Protein AF-0000000071227821 (afdb_homodimer)

pLDDT: mean 82.98, std 24.01, range [22.73, 98.94]

Solvent-accessible surface area (backbone atoms only — not comparable to full-atom values): 32500 Å² total; per-residue (Å²): 131,79,77,65,65,64,63,61,57,59,55,57,60,56,56,57,59,57,54,64,62,56,62,72,66,59,80,70,74,82,74,78,66,70,65,74,51,56,51,62,54,65,71,56,82,72,82,65,49,31,34,41,40,37,24,44,45,55,92,52,96,59,39,65,49,29,44,51,46,43,46,34,47,54,47,73,41,70,35,25,37,41,35,39,18,30,51,25,91,52,77,50,68,68,60,54,54,47,52,55,53,51,62,54,62,52,73,36,89,55,48,45,74,45,87,46,53,38,49,68,56,72,94,50,54,71,52,95,84,43,60,83,74,73,37,79,74,53,44,59,23,51,37,50,49,53,51,46,46,65,74,72,50,85,75,69,32,26,36,32,51,43,61,45,48,41,33,71,42,72,66,44,63,63,60,48,51,72,37,81,51,31,25,34,38,18,26,22,45,33,84,30,27,72,61,33,31,59,36,67,56,97,81,32,44,78,47,61,67,42,74,64,65,57,84,45,88,44,64,52,58,67,72,17,41,37,33,17,36,61,55,54,57,73,35,75,82,59,50,60,59,87,82,54,60,83,86,34,50,48,30,55,32,46,60,61,70,45,93,51,60,73,62,39,39,62,31,52,78,70,35,73,40,72,36,31,30,58,47,39,65,47,80,72,68,61,60,86,125,131,79,76,66,66,65,64,62,59,59,57,57,62,55,57,58,60,56,56,63,62,57,62,72,65,56,81,71,74,81,74,78,64,71,64,74,52,55,47,64,54,64,71,55,80,74,82,63,52,30,34,41,39,36,24,45,44,55,93,53,96,58,39,65,49,32,44,51,49,43,47,35,48,52,46,72,39,69,35,25,35,40,35,39,18,32,52,25,90,54,78,50,67,69,58,52,52,47,51,54,54,52,62,56,61,51,72,36,88,54,50,46,73,45,87,47,52,38,50,69,55,72,94,51,54,68,52,94,83,43,60,82,72,73,37,77,73,54,43,59,22,51,38,50,50,52,52,48,46,65,74,72,49,85,74,70,31,27,37,32,50,43,61,46,48,42,34,71,41,74,66,45,62,63,59,49,50,71,39,80,52,33,24,35,40,17,28,22,44,34,84,30,27,70,61,32,32,58,36,67,58,95,82,30,44,77,48,61,69,41,76,64,66,56,83,45,89,43,63,53,57,67,73,18,42,36,33,17,35,61,56,54,57,73,34,75,82,59,51,61,58,87,82,54,59,82,88,34,51,47,29,55,32,45,60,61,72,47,92,52,60,73,61,40,39,61,31,52,79,68,34,73,40,74,38,31,31,57,46,38,66,47,79,72,68,61,61,87,124

Secondary structure (DSSP, 8-state):
-TTTHHHHHHHHHHHHHHHHHHHS----------THHHHHHHHSS----EEEEEEEE---TTHHHHHHHHHHHHHTSSSEEEEEEESSSS--HHHHHHHHHHHHT-SSTTEEEEEEE-PPPGGGPPPTTS-TTSS--SHHHHHHHHHHHHHH----EEEEE--TT-EE-HHHHHHHTT-SSEEE--EEEETTEEEE-EEEETTEEEEE---SSTTSSS---GGGEEEEHHHHHH-TT----TTSPTT-HHHHHHHHH-SSGGGEEE-HHHHTS--EE---BPPP-----/-TTTHHHHHHHHHHHHHHHHHHHS----------THHHHHHHHSS----EEEEEEEE---TTHHHHHHHHHHHHHTSSSEEEEEEESSSS--HHHHHHHHHHHHT-SSTTEEEEEEE-PPPGGGPPPTTS-TTSS--SHHHHHHHHHHHHHH----EEEEE--TT-EE-HHHHHHHTT-SSEEE--EEEETTEEEE-EEEETTEEEEE---SSTTSSS---GGGEEEEHHHHHH-TT----TTSPTT-HHHHHHHTT-SSGGGEEE-HHHHTS--EE---BPPP-----

Foldseek 3Di:
DPVPPVVVVVVVVVVVVVVVVPVVPPDPPPPPPVPVCPPVVVPDDDPQFAEEEAEEFEDDPCRLVLQVVVLVLLLPAERYEYEYEYQDPDDDPSVVVVQVVSVVVHPYPNYHYHYHYDHDDPVQDDDPPDDPQPHDPCQVRVQVSLVCLQPPDPGWHKYAYDYSNKDFASVVNVWRSPDPAKEFAWEAPPQVDRIKWFDDDPQAGPAIPHPPPRVQQDQGDRRTMMGTVVLSNVLVPQGFDRPDHGSCRVSSRVVSRDPHSRSYGYDPVNRPDHGMYDDDDDRDPDDDD/DPPPPVVVVVVVVVVVVVVVVPVVPPDPPPPPPVPVCPPVVVPDDDPQFAEEEAEEFEDDPCRLVLQVVVLVLLLPAERYEYEYEYQDPDDDPSVVVSQVVSVVVRPYPNYHYHYHYDHDDPVQDDDPPGDPQPHDPCQVRQQVSLVCLQPPDPGWHKYAYDYSNKDFASVVNVWRSPQPAKEFAWEAPPQVDRIKWFDDDPQFGPAIPHPPPRVQQDQGDRRTMMGTVVLSNVLVPQGFDRPDHGSCRVSSRVVSRDPHSRSYGYDPVNRPDHGMYDDDDDRDPDDDD

Nearest PDB structures (foldseek):
  1v83-assembly1_B  TM=9.445E-01  e=1.167E-31  Homo sapiens
  1v84-assembly1_B  TM=9.413E-01  e=1.909E-31  Homo sapiens
  2d0j-assembly2_D  TM=9.438E-01  e=1.453E-30  Homo sapiens
  1kws-assembly1_A  TM=9.257E-01  e=1.217E-28  Homo sapiens
  3cu0-assembly1_B  TM=9.130E-01  e=2.252E-28  Homo sapiens

Radius of gyration: 26.2 Å; Cα contacts (8 Å, |Δi|>4): 1050; chains: 2; bounding box: 87×69×68 Å

InterPro domains:
  IPR005027 Glycosyl transferase, family 43 [PF03360] (70-282)
  IPR005027 Glycosyl transferase, family 43 [PTHR10896] (47-285)
  IPR005027 Glycosyl transferase, family 43 [cd00218] (51-282)
  IPR029044 Nucleotide-diphospho-sugar transferases [G3DSA:3.90.550.10] (50-289)
  IPR029044 Nucleotide-diphospho-sugar transferases [SSF53448] (50-287)

Structure (mmCIF, N/CA/C/O backbone):
data_AF-0000000071227821-model_v1
#
loop_
_entity.id
_entity.type
_entity.pdbx_description
1 polymer 'Galactosylgalactosylxylosylprotein 3-beta-glucuronosyltransferase'
#
loop_
_atom_site.group_PDB
_atom_site.id
_atom_site.type_symbol
_atom_site.label_atom_id
_atom_site.label_alt_id
_atom_site.label_comp_id
_atom_site.label_asym_id
_atom_site.label_entity_id
_atom_site.label_seq_id
_atom_site.pdbx_PDB_ins_code
_atom_site.Cartn_x
_atom_site.Cartn_y
_atom_site.Cartn_z
_atom_site.occupancy
_atom_site.B_iso_or_equiv
_atom_site.auth_seq_id
_atom_site.auth_comp_id
_atom_site.auth_asym_id
_atom_site.auth_atom_id
_atom_site.pdbx_PDB_model_num
ATOM 1 N N . MET A 1 1 ? 36.938 36.094 -37.594 1 24.33 1 MET A N 1
ATOM 2 C CA . MET A 1 1 ? 37.5 36 -36.219 1 24.33 1 MET A CA 1
ATOM 3 C C . MET A 1 1 ? 36.469 35.406 -35.25 1 24.33 1 MET A C 1
ATOM 5 O O . MET A 1 1 ? 36.812 35.094 -34.125 1 24.33 1 MET A O 1
ATOM 9 N N . LYS A 1 2 ? 35.156 35.594 -35.594 1 28.89 2 LYS A N 1
ATOM 10 C CA . LYS A 1 2 ? 34 35.5 -34.688 1 28.89 2 LYS A CA 1
ATOM 11 C C . LYS A 1 2 ? 33.625 34.062 -34.406 1 28.89 2 LYS A C 1
ATOM 13 O O . LYS A 1 2 ? 32.688 33.781 -33.656 1 28.89 2 LYS A O 1
ATOM 18 N N . PHE A 1 3 ? 34.094 33.094 -35.188 1 33.28 3 PHE A N 1
ATOM 19 C CA . PHE A 1 3 ? 33.719 31.688 -35.125 1 33.28 3 PHE A CA 1
ATOM 20 C C . PHE A 1 3 ? 34.25 31.031 -33.844 1 33.28 3 PHE A C 1
ATOM 22 O O . PHE A 1 3 ? 33.938 29.891 -33.562 1 33.28 3 PHE A O 1
ATOM 29 N N . THR A 1 4 ? 35.438 31.562 -33.312 1 34.41 4 THR A N 1
ATOM 30 C CA . THR A 1 4 ? 36.219 30.812 -32.344 1 34.41 4 THR A CA 1
ATOM 31 C C . THR A 1 4 ? 35.469 30.766 -31 1 34.41 4 THR A C 1
ATOM 33 O O . THR A 1 4 ? 35.812 29.969 -30.125 1 34.41 4 THR A O 1
ATOM 36 N N . ASN A 1 5 ? 34.594 31.828 -30.75 1 33.66 5 ASN A N 1
ATOM 37 C CA . ASN A 1 5 ? 34.219 32 -29.344 1 33.66 5 ASN A CA 1
ATOM 38 C C . ASN A 1 5 ? 33.156 30.984 -28.906 1 33.66 5 ASN A C 1
ATOM 40 O O . ASN A 1 5 ? 32.719 31 -27.766 1 33.66 5 ASN A O 1
ATOM 44 N N . PHE A 1 6 ? 32.438 30.391 -29.969 1 37.34 6 PHE A N 1
ATOM 45 C CA . PHE A 1 6 ? 31.297 29.594 -29.562 1 37.34 6 PHE A CA 1
ATOM 46 C C . PHE A 1 6 ? 31.75 28.281 -28.922 1 37.34 6 PHE A C 1
ATOM 48 O O . PHE A 1 6 ? 30.984 27.641 -28.203 1 37.34 6 PHE A O 1
ATOM 55 N N . LEU A 1 7 ? 33 27.781 -29.359 1 35.06 7 LEU A N 1
ATOM 56 C CA . LEU A 1 7 ? 33.438 26.484 -28.875 1 35.06 7 LEU A CA 1
ATOM 57 C C . LEU A 1 7 ? 33.781 26.547 -27.375 1 35.06 7 LEU A C 1
ATOM 59 O O . LEU A 1 7 ? 33.625 25.547 -26.672 1 35.06 7 LEU A O 1
ATOM 63 N N . GLN A 1 8 ? 34.281 27.75 -26.891 1 32.03 8 GLN A N 1
ATOM 64 C CA . GLN A 1 8 ? 34.781 27.797 -25.531 1 32.03 8 GLN A CA 1
ATOM 65 C C . GLN A 1 8 ? 33.625 27.719 -24.516 1 32.03 8 GLN A C 1
ATOM 67 O O . GLN A 1 8 ? 33.844 27.266 -23.391 1 32.03 8 GLN A O 1
ATOM 72 N N . ILE A 1 9 ? 32.469 28.281 -24.922 1 34.78 9 ILE A N 1
ATOM 73 C CA . ILE A 1 9 ? 31.438 28.359 -23.891 1 34.78 9 ILE A CA 1
ATOM 74 C C . ILE A 1 9 ? 30.859 26.953 -23.625 1 34.78 9 ILE A C 1
ATOM 76 O O . ILE A 1 9 ? 30.438 26.656 -22.516 1 34.78 9 ILE A O 1
ATOM 80 N N . SER A 1 10 ? 30.906 26.047 -24.688 1 32.91 10 SER A N 1
ATOM 81 C CA . SER A 1 10 ? 30.297 24.75 -24.438 1 32.91 10 SER A CA 1
ATOM 82 C C . SER A 1 10 ? 31.125 23.922 -23.453 1 32.91 10 SER A C 1
ATOM 84 O O . SER A 1 10 ? 30.609 22.984 -22.844 1 32.91 10 SER A O 1
ATOM 86 N N . ILE A 1 11 ? 32.469 24.125 -23.438 1 37.28 11 ILE A N 1
ATOM 87 C CA . ILE A 1 11 ? 33.281 23.297 -22.562 1 37.28 11 ILE A CA 1
ATOM 88 C C . ILE A 1 11 ? 33.031 23.656 -21.109 1 37.28 11 ILE A C 1
ATOM 90 O O . ILE A 1 11 ? 33 22.797 -20.234 1 37.28 11 ILE A O 1
ATOM 94 N N . LEU A 1 12 ? 32.781 25 -20.812 1 34.16 12 LEU A N 1
ATOM 95 C CA . LEU A 1 12 ? 32.656 25.359 -19.406 1 34.16 12 LEU A CA 1
ATOM 96 C C . LEU A 1 12 ? 31.359 24.781 -18.844 1 34.16 12 LEU A C 1
ATOM 98 O O . LEU A 1 12 ? 31.328 24.359 -17.672 1 34.16 12 LEU A O 1
ATOM 102 N N . LEU A 1 13 ? 30.297 24.672 -19.656 1 34.5 13 LEU A N 1
ATOM 103 C CA . LEU A 1 13 ? 29.062 24.172 -19.078 1 34.5 13 LEU A CA 1
ATOM 104 C C . LEU A 1 13 ? 29.172 22.688 -18.75 1 34.5 13 LEU A C 1
ATOM 106 O O . LEU A 1 13 ? 28.469 22.188 -17.875 1 34.5 13 LEU A O 1
ATOM 110 N N . LEU A 1 14 ? 30.062 21.969 -19.453 1 35.06 14 LEU A N 1
ATOM 111 C CA . LEU A 1 14 ? 30.172 20.547 -19.141 1 35.06 14 LEU A CA 1
ATOM 112 C C . LEU A 1 14 ? 30.875 20.344 -17.812 1 35.06 14 LEU A C 1
ATOM 114 O O . LEU A 1 14 ? 30.578 19.391 -17.078 1 35.06 14 LEU A O 1
ATOM 118 N N . THR A 1 15 ? 31.922 21.188 -17.484 1 34.25 15 THR A N 1
ATOM 119 C CA . THR A 1 15 ? 32.656 20.906 -16.25 1 34.25 15 THR A CA 1
ATOM 120 C C . THR A 1 15 ? 31.797 21.172 -15.023 1 34.25 15 THR A C 1
ATOM 122 O O . THR A 1 15 ? 31.922 20.469 -14.016 1 34.25 15 THR A O 1
ATOM 125 N N . LEU A 1 16 ? 30.938 22.188 -15.078 1 32.91 16 LEU A N 1
ATOM 126 C CA . LEU A 1 16 ? 30.219 22.484 -13.836 1 32.91 16 LEU A CA 1
ATOM 127 C C . LEU A 1 16 ? 29.188 21.406 -13.539 1 32.91 16 LEU A C 1
ATOM 129 O O . LEU A 1 16 ? 28.75 21.266 -12.398 1 32.91 16 LEU A O 1
ATOM 133 N N . THR A 1 17 ? 28.656 20.75 -14.547 1 32.06 17 THR A N 1
ATOM 134 C CA . THR A 1 17 ? 27.656 19.75 -14.195 1 32.06 17 THR A CA 1
ATOM 135 C C . THR A 1 17 ? 28.297 18.531 -13.531 1 32.06 17 THR A C 1
ATOM 137 O O . THR A 1 17 ? 27.656 17.812 -12.781 1 32.06 17 THR A O 1
ATOM 140 N N . PHE A 1 18 ? 29.594 18.25 -13.797 1 35.03 18 PHE A N 1
ATOM 141 C CA . PHE A 1 18 ? 30.203 17.078 -13.172 1 35.03 18 PHE A CA 1
ATOM 142 C C . PHE A 1 18 ? 30.453 17.328 -11.688 1 35.03 18 PHE A C 1
ATOM 144 O O . PHE A 1 18 ? 30.484 16.391 -10.891 1 35.03 18 PHE A O 1
ATOM 151 N N . LEU A 1 19 ? 30.844 18.578 -11.297 1 32.38 19 LEU A N 1
ATOM 152 C CA . LEU A 1 19 ? 31.219 18.781 -9.906 1 32.38 19 LEU A CA 1
ATOM 153 C C . LEU A 1 19 ? 30.016 18.609 -8.992 1 32.38 19 LEU A C 1
ATOM 155 O O . LEU A 1 19 ? 30.141 18.078 -7.879 1 32.38 19 LEU A O 1
ATOM 159 N N . ASN A 1 20 ? 28.891 19.094 -9.43 1 29.67 20 ASN A N 1
ATOM 160 C CA . ASN A 1 20 ? 27.812 19.016 -8.461 1 29.67 20 ASN A CA 1
ATOM 161 C C . ASN A 1 20 ? 27.344 17.578 -8.234 1 29.67 20 ASN A C 1
ATOM 163 O O . ASN A 1 20 ? 26.594 17.297 -7.305 1 29.67 20 ASN A O 1
ATOM 167 N N . TYR A 1 21 ? 27.625 16.656 -9.203 1 30.38 21 TYR A N 1
ATOM 168 C CA . TYR A 1 21 ? 27.219 15.297 -8.883 1 30.38 21 TYR A CA 1
ATOM 169 C C . TYR A 1 21 ? 28.062 14.719 -7.758 1 30.38 21 TYR A C 1
ATOM 171 O O . TYR A 1 21 ? 27.688 13.727 -7.125 1 30.38 21 TYR A O 1
ATOM 179 N N . PHE A 1 22 ? 29.359 15.164 -7.621 1 31.16 22 PHE A N 1
ATOM 180 C CA . PHE A 1 22 ? 30.234 14.547 -6.645 1 31.16 22 PHE A CA 1
ATOM 181 C C . PHE A 1 22 ? 29.875 14.977 -5.23 1 31.16 22 PHE A C 1
ATOM 183 O O . PHE A 1 22 ? 30.328 14.383 -4.254 1 31.16 22 PHE A O 1
ATOM 190 N N . ILE A 1 23 ? 29.391 16.172 -5.059 1 29.59 23 ILE A N 1
ATOM 191 C CA . ILE A 1 23 ? 29.234 16.609 -3.672 1 29.59 23 ILE A CA 1
ATOM 192 C C . ILE A 1 23 ? 28.188 15.727 -2.977 1 29.59 23 ILE A C 1
ATOM 194 O O . ILE A 1 23 ? 28.234 15.555 -1.757 1 29.59 23 ILE A O 1
ATOM 198 N N . VAL A 1 24 ? 27.25 15.266 -3.723 1 27.12 24 VAL A N 1
ATOM 199 C CA . VAL A 1 24 ? 26.188 14.656 -2.926 1 27.12 24 VAL A CA 1
ATOM 200 C C . VAL A 1 24 ? 26.656 13.305 -2.395 1 27.12 24 VAL A C 1
ATOM 202 O O . VAL A 1 24 ? 26 12.703 -1.539 1 27.12 24 VAL A O 1
ATOM 205 N N . TYR A 1 25 ? 27.703 12.68 -3.037 1 26.58 25 TYR A N 1
ATOM 206 C CA . TYR A 1 25 ? 28.016 11.367 -2.488 1 26.58 25 TYR A CA 1
ATOM 207 C C . TYR A 1 25 ? 28.828 11.492 -1.201 1 26.58 25 TYR A C 1
ATOM 209 O O . TYR A 1 25 ? 30.016 11.195 -1.178 1 26.58 25 TYR A O 1
ATOM 217 N N . GLN A 1 26 ? 28.922 12.664 -0.657 1 23.95 26 GLN A N 1
ATOM 218 C CA . GLN A 1 26 ? 29.719 12.516 0.558 1 23.95 26 GLN A CA 1
ATOM 219 C C . GLN A 1 26 ? 29.25 11.328 1.384 1 23.95 26 GLN A C 1
ATOM 221 O O . GLN A 1 26 ? 28.047 11.031 1.425 1 23.95 26 GLN A O 1
ATOM 226 N N . LYS A 1 27 ? 30.297 10.516 1.869 1 26.72 27 LYS A N 1
ATOM 227 C CA . LYS A 1 27 ? 30.281 9.336 2.727 1 26.72 27 LYS A CA 1
ATOM 228 C C . LYS A 1 27 ? 29.453 9.578 3.984 1 26.72 27 LYS A C 1
ATOM 230 O O . LYS A 1 27 ? 29.766 10.461 4.785 1 26.72 27 LYS A O 1
ATOM 235 N N . CYS A 1 28 ? 28.172 9.414 3.912 1 22.73 28 CYS A N 1
ATOM 236 C CA . CYS A 1 28 ? 27.438 9.352 5.172 1 22.73 28 CYS A CA 1
ATOM 237 C C . CYS A 1 28 ? 28.141 8.445 6.168 1 22.73 28 CYS A C 1
ATOM 239 O O . CYS A 1 28 ? 28.484 7.305 5.844 1 22.73 28 CYS A O 1
ATOM 241 N N . PRO A 1 29 ? 28.859 8.93 7.152 1 27.17 29 PRO A N 1
ATOM 242 C CA . PRO A 1 29 ? 29.391 8.016 8.164 1 27.17 29 PRO A CA 1
ATOM 243 C C . PRO A 1 29 ? 28.375 6.953 8.586 1 27.17 29 PRO A C 1
ATOM 245 O O . PRO A 1 29 ? 27.172 7.195 8.539 1 27.17 29 PRO A O 1
ATOM 248 N N . ALA A 1 30 ? 28.859 5.668 8.5 1 26.84 30 ALA A N 1
ATOM 249 C CA . ALA A 1 30 ? 28.125 4.523 9.047 1 26.84 30 ALA A CA 1
ATOM 250 C C . ALA A 1 30 ? 27.656 4.805 10.469 1 26.84 30 ALA A C 1
ATOM 252 O O . ALA A 1 30 ? 28.484 4.867 11.398 1 26.84 30 ALA A O 1
ATOM 253 N N . VAL A 1 31 ? 26.734 5.715 10.688 1 26.86 31 VAL A N 1
ATOM 254 C CA . VAL A 1 31 ? 26.156 5.652 12.031 1 26.86 31 VAL A CA 1
ATOM 255 C C . VAL A 1 31 ? 25.734 4.219 12.336 1 26.86 31 VAL A C 1
ATOM 257 O O . VAL A 1 31 ? 24.906 3.639 11.625 1 26.86 31 VAL A O 1
ATOM 260 N N . THR A 1 32 ? 26.625 3.395 12.938 1 27.41 32 THR A N 1
ATOM 261 C CA . THR A 1 32 ? 26.328 2.131 13.602 1 27.41 32 THR A CA 1
ATOM 262 C C . THR A 1 32 ? 25.109 2.273 14.523 1 27.41 32 THR A C 1
ATOM 264 O O . THR A 1 32 ? 25.234 2.779 15.641 1 27.41 32 THR A O 1
ATOM 267 N N . TYR A 1 33 ? 24 2.666 14.008 1 27.64 33 TYR A N 1
ATOM 268 C CA . TYR A 1 33 ? 22.828 2.451 14.867 1 27.64 33 TYR A CA 1
ATOM 269 C C . TYR A 1 33 ? 22.734 0.993 15.297 1 27.64 33 TYR A C 1
ATOM 271 O O . TYR A 1 33 ? 22.812 0.086 14.469 1 27.64 33 TYR A O 1
ATOM 279 N N . ASP A 1 34 ? 23.234 0.689 16.453 1 30.55 34 ASP A N 1
ATOM 280 C CA . ASP A 1 34 ? 22.938 -0.572 17.125 1 30.55 34 ASP A CA 1
ATOM 281 C C . ASP A 1 34 ? 21.484 -0.988 16.891 1 30.55 34 ASP A C 1
ATOM 283 O O . ASP A 1 34 ? 20.562 -0.299 17.328 1 30.55 34 ASP A O 1
ATOM 287 N N . ASP A 1 35 ? 21.156 -1.627 15.883 1 31.12 35 ASP A N 1
ATOM 288 C CA . ASP A 1 35 ? 20 -2.188 15.188 1 31.12 35 ASP A CA 1
ATOM 289 C C . ASP A 1 35 ? 19.094 -2.953 16.156 1 31.12 35 ASP A C 1
ATOM 291 O O . ASP A 1 35 ? 17.938 -3.219 15.836 1 31.12 35 ASP A O 1
ATOM 295 N N . LYS A 1 36 ? 19.672 -3.684 17.203 1 33.53 36 LYS A N 1
ATOM 296 C CA . LYS A 1 36 ? 18.922 -4.367 18.25 1 33.53 36 LYS A CA 1
ATOM 297 C C . LYS A 1 36 ? 18.016 -3.395 19 1 33.53 36 LYS A C 1
ATOM 299 O O . LYS A 1 36 ? 17.141 -3.814 19.766 1 33.53 36 LYS A O 1
ATOM 304 N N . THR A 1 37 ? 18.375 -2.154 19.047 1 32.06 37 THR A N 1
ATOM 305 C CA . THR A 1 37 ? 17.719 -1.11 19.844 1 32.06 37 THR A CA 1
ATOM 306 C C . THR A 1 37 ? 16.375 -0.72 19.234 1 32.06 37 THR A C 1
ATOM 308 O O . THR A 1 37 ? 15.484 -0.244 19.938 1 32.06 37 THR A O 1
ATOM 311 N N . VAL A 1 38 ? 16.141 -0.948 17.953 1 33.47 38 VAL A N 1
ATOM 312 C CA . VAL A 1 38 ? 14.906 -0.369 17.453 1 33.47 38 VAL A CA 1
ATOM 313 C C . VAL A 1 38 ? 13.727 -1.254 17.859 1 33.47 38 VAL A C 1
ATOM 315 O O . VAL A 1 38 ? 12.703 -0.758 18.328 1 33.47 38 VAL A O 1
ATOM 318 N N . ILE A 1 39 ? 13.734 -2.598 17.547 1 36.16 39 ILE A N 1
ATOM 319 C CA . ILE A 1 39 ? 12.57 -3.449 17.766 1 36.16 39 ILE A CA 1
ATOM 320 C C . ILE A 1 39 ? 12.336 -3.613 19.266 1 36.16 39 ILE A C 1
ATOM 322 O O . ILE A 1 39 ? 11.203 -3.537 19.75 1 36.16 39 ILE A O 1
ATOM 326 N N . HIS A 1 40 ? 13.305 -4.051 20.109 1 36.06 40 HIS A N 1
ATOM 327 C CA . HIS A 1 40 ? 13.219 -4.098 21.562 1 36.06 40 HIS A CA 1
ATOM 328 C C . HIS A 1 40 ? 12.867 -2.73 22.141 1 36.06 40 HIS A C 1
ATOM 330 O O . HIS A 1 40 ? 12.172 -2.637 23.141 1 36.06 40 HIS A O 1
ATOM 336 N N . GLN A 1 41 ? 13.305 -1.673 21.516 1 37.25 41 GLN A N 1
ATOM 337 C CA . GLN A 1 41 ? 12.859 -0.34 21.922 1 37.25 41 GLN A CA 1
ATOM 338 C C . GLN A 1 41 ? 11.406 -0.099 21.516 1 37.25 41 GLN A C 1
ATOM 340 O O . GLN A 1 41 ? 10.773 0.836 22.016 1 37.25 41 GLN A O 1
ATOM 345 N N . LEU A 1 42 ? 10.875 -0.774 20.531 1 38.03 42 LEU A N 1
ATOM 346 C CA . LEU A 1 42 ? 9.453 -0.602 20.25 1 38.03 42 LEU A CA 1
ATOM 347 C C . LEU A 1 42 ? 8.609 -1.083 21.422 1 38.03 42 LEU A C 1
ATOM 349 O O . LEU A 1 42 ? 7.52 -0.558 21.672 1 38.03 42 LEU A O 1
ATOM 353 N N . SER A 1 43 ? 8.906 -2.254 22.062 1 37.38 43 SER A N 1
ATOM 354 C CA . SER A 1 43 ? 8.062 -2.76 23.141 1 37.38 43 SER A CA 1
ATOM 355 C C . SER A 1 43 ? 8.133 -1.862 24.375 1 37.38 43 SER A C 1
ATOM 357 O O . SER A 1 43 ? 7.406 -2.074 25.344 1 37.38 43 SER A O 1
ATOM 359 N N . LYS A 1 44 ? 9.484 -1.639 25.016 1 33.97 44 LYS A N 1
ATOM 360 C CA . LYS A 1 44 ? 9.492 -1.21 26.406 1 33.97 44 LYS A CA 1
ATOM 361 C C . LYS A 1 44 ? 8.562 -0.016 26.625 1 33.97 44 LYS A C 1
ATOM 363 O O . LYS A 1 44 ? 8.203 0.675 25.656 1 33.97 44 LYS A O 1
ATOM 368 N N . GLN A 1 45 ? 8.836 0.892 27.812 1 36.81 45 GLN A N 1
ATOM 369 C CA . GLN A 1 45 ? 8.078 1.771 28.703 1 36.81 45 GLN A CA 1
ATOM 370 C C . GLN A 1 45 ? 7.484 2.945 27.922 1 36.81 45 GLN A C 1
ATOM 372 O O . GLN A 1 45 ? 6.746 3.756 28.484 1 36.81 45 GLN A O 1
ATOM 377 N N . ASN A 1 46 ? 8.367 3.684 27.094 1 40.88 46 ASN A N 1
ATOM 378 C CA . ASN A 1 46 ? 8.07 5.109 27 1 40.88 46 ASN A CA 1
ATOM 379 C C . ASN A 1 46 ? 6.707 5.359 26.359 1 40.88 46 ASN A C 1
ATOM 381 O O . ASN A 1 46 ? 6.359 4.746 25.359 1 40.88 46 ASN A O 1
ATOM 385 N N . VAL A 1 47 ? 5.816 5.773 27.109 1 50.94 47 VAL A N 1
ATOM 386 C CA . VAL A 1 47 ? 4.477 6.254 26.797 1 50.94 47 VAL A CA 1
ATOM 387 C C . VAL A 1 47 ? 4.488 6.996 25.469 1 50.94 47 VAL A C 1
ATOM 389 O O . VAL A 1 47 ? 5.023 8.102 25.359 1 50.94 47 VAL A O 1
ATOM 392 N N . ASN A 1 48 ? 4.617 6.312 24.25 1 78 48 ASN A N 1
ATOM 393 C CA . ASN A 1 48 ? 4.688 6.914 22.922 1 78 48 ASN A CA 1
ATOM 394 C C . ASN A 1 48 ? 3.459 7.773 22.641 1 78 48 ASN A C 1
ATOM 396 O O . ASN A 1 48 ? 2.338 7.398 23 1 78 48 ASN A O 1
ATOM 400 N N . GLU A 1 49 ? 3.713 9.125 22.469 1 92.88 49 GLU A N 1
ATOM 401 C CA . GLU A 1 49 ? 2.666 10.086 22.125 1 92.88 49 GLU A CA 1
ATOM 402 C C . GLU A 1 49 ? 1.69 9.5 21.125 1 92.88 49 GLU A C 1
ATOM 404 O O . GLU A 1 49 ? 2.102 8.812 20.172 1 92.88 49 GLU A O 1
ATOM 409 N N . LYS A 1 50 ? 0.441 9.664 21.453 1 97.31 50 LYS A N 1
ATOM 410 C CA . LYS A 1 50 ? -0.608 9.172 20.562 1 97.31 50 LYS A CA 1
ATOM 411 C C . LYS A 1 50 ? -0.57 9.883 19.219 1 97.31 50 LYS A C 1
ATOM 413 O O . LYS A 1 50 ? -0.27 11.078 19.141 1 97.31 50 LYS A O 1
ATOM 418 N N . ILE A 1 51 ? -0.785 9.148 18.156 1 98.56 51 ILE A N 1
ATOM 419 C CA . ILE A 1 51 ? -0.921 9.734 16.828 1 98.56 51 ILE A CA 1
ATOM 420 C C . ILE A 1 51 ? -2.385 9.695 16.391 1 98.56 51 ILE A C 1
ATOM 422 O O . ILE A 1 51 ? -3.025 8.648 16.453 1 98.56 51 ILE A O 1
ATOM 426 N N . PHE A 1 52 ? -2.963 10.836 16.109 1 98.81 52 PHE A N 1
ATOM 427 C CA . PHE A 1 52 ? -4.254 10.945 15.445 1 98.81 52 PHE A CA 1
ATOM 428 C C . PHE A 1 52 ? -4.07 11.023 13.93 1 98.81 52 PHE A C 1
ATOM 430 O O . PHE A 1 52 ? -3.688 12.062 13.398 1 98.81 52 PHE A O 1
ATOM 437 N N . PHE A 1 53 ? -4.297 9.914 13.266 1 98.88 53 PHE A N 1
ATOM 438 C CA . PHE A 1 53 ? -4.109 9.812 11.82 1 98.88 53 PHE A CA 1
ATOM 439 C C . PHE A 1 53 ? -5.43 10.039 11.094 1 98.88 53 PHE A C 1
ATOM 441 O O . PHE A 1 53 ? -6.316 9.188 11.117 1 98.88 53 PHE A O 1
ATOM 448 N N . ILE A 1 54 ? -5.582 11.141 10.367 1 98.94 54 ILE A N 1
ATOM 449 C CA . ILE A 1 54 ? -6.84 11.555 9.758 1 98.94 54 ILE A CA 1
ATOM 450 C C . ILE A 1 54 ? -6.824 11.227 8.266 1 98.94 54 ILE A C 1
ATOM 452 O O . ILE A 1 54 ? -5.957 11.703 7.527 1 98.94 54 ILE A O 1
ATOM 456 N N . THR A 1 55 ? -7.812 10.453 7.812 1 98.88 55 THR A N 1
ATOM 457 C CA . THR A 1 55 ? -7.867 10.016 6.426 1 98.88 55 THR A CA 1
ATOM 458 C C . THR A 1 55 ? -9.227 10.328 5.812 1 98.88 55 THR A C 1
ATOM 460 O O . THR A 1 55 ? -10.203 9.617 6.066 1 98.88 55 THR A O 1
ATOM 463 N N . PRO A 1 56 ? -9.312 11.375 4.98 1 98.5 56 PRO A N 1
ATOM 464 C CA . PRO A 1 56 ? -10.484 11.469 4.113 1 98.5 56 PRO A CA 1
ATOM 465 C C . PRO A 1 56 ? -10.547 10.352 3.078 1 98.5 56 PRO A C 1
ATOM 467 O O . PRO A 1 56 ? -9.516 9.922 2.559 1 98.5 56 PRO A O 1
ATOM 470 N N . THR A 1 57 ? -11.68 9.836 2.795 1 98.19 57 THR A N 1
ATOM 471 C CA . THR A 1 57 ? -11.844 8.82 1.763 1 98.19 57 THR A CA 1
ATOM 472 C C . THR A 1 57 ? -13.203 8.969 1.073 1 98.19 57 THR A C 1
ATOM 474 O O . THR A 1 57 ? -14.102 9.617 1.602 1 98.19 57 THR A O 1
ATOM 477 N N . TYR A 1 58 ? -13.312 8.484 -0.106 1 95.62 58 TYR A N 1
ATOM 478 C CA . TYR A 1 58 ? -14.547 8.539 -0.881 1 95.62 58 TYR A CA 1
ATOM 479 C C . TYR A 1 58 ? -14.727 7.285 -1.723 1 95.62 58 TYR A C 1
ATOM 481 O O . TYR A 1 58 ? -13.758 6.566 -1.984 1 95.62 58 TYR A O 1
ATOM 489 N N . SER A 1 59 ? -15.938 7.051 -2.113 1 94.5 59 SER A N 1
ATOM 490 C CA . SER A 1 59 ? -16.266 5.84 -2.861 1 94.5 59 SER A CA 1
ATOM 491 C C . SER A 1 59 ? -15.703 5.898 -4.277 1 94.5 59 SER A C 1
ATOM 493 O O . SER A 1 59 ? -15.977 6.844 -5.02 1 94.5 59 SER A O 1
ATOM 495 N N . ARG A 1 60 ? -14.945 4.969 -4.609 1 92.19 60 ARG A N 1
ATOM 496 C CA . ARG A 1 60 ? -14.391 4.727 -5.941 1 92.19 60 ARG A CA 1
ATOM 497 C C . ARG A 1 60 ? -13.883 3.295 -6.066 1 92.19 60 ARG A C 1
ATOM 499 O O . ARG A 1 60 ? -13.664 2.615 -5.062 1 92.19 60 ARG A O 1
ATOM 506 N N . PRO A 1 61 ? -13.648 2.713 -7.223 1 92.38 61 PRO A N 1
ATOM 507 C CA . PRO A 1 61 ? -13.336 1.293 -7.402 1 92.38 61 PRO A CA 1
ATOM 508 C C . PRO A 1 61 ? -12.109 0.85 -6.609 1 92.38 61 PRO A C 1
ATOM 510 O O . PRO A 1 61 ? -12.062 -0.278 -6.113 1 92.38 61 PRO A O 1
ATOM 513 N N . VAL A 1 62 ? -11.148 1.775 -6.379 1 95.25 62 VAL A N 1
ATOM 514 C CA . VAL A 1 62 ? -9.883 1.378 -5.773 1 95.25 62 VAL A CA 1
ATOM 515 C C . VAL A 1 62 ? -9.922 1.656 -4.273 1 95.25 62 VAL A C 1
ATOM 517 O O . VAL A 1 62 ? -8.945 1.394 -3.562 1 95.25 62 VAL A O 1
ATOM 520 N N . GLN A 1 63 ? -11.047 2.152 -3.717 1 96.25 63 GLN A N 1
ATOM 521 C CA . GLN A 1 63 ? -11.125 2.613 -2.334 1 96.25 63 GLN A CA 1
ATOM 522 C C . GLN A 1 63 ? -10.742 1.502 -1.361 1 96.25 63 GLN A C 1
ATOM 524 O O . GLN A 1 63 ? -9.891 1.696 -0.495 1 96.25 63 GLN A O 1
ATOM 529 N N . GLU A 1 64 ? -11.32 0.351 -1.559 1 96.94 64 GLU A N 1
ATOM 530 C CA . GLU A 1 64 ? -11.07 -0.747 -0.628 1 96.94 64 GLU A CA 1
ATOM 531 C C . GLU A 1 64 ? -9.625 -1.217 -0.697 1 96.94 64 GLU A C 1
ATOM 533 O O . GLU A 1 64 ? -9 -1.486 0.333 1 96.94 64 GLU A O 1
ATOM 538 N N . ALA A 1 65 ? -9.109 -1.334 -1.873 1 97.38 65 ALA A N 1
ATOM 539 C CA . ALA A 1 65 ? -7.723 -1.75 -2.053 1 97.38 65 ALA A CA 1
ATOM 540 C C . ALA A 1 65 ? -6.762 -0.771 -1.383 1 97.38 65 ALA A C 1
ATOM 542 O O . ALA A 1 65 ? -5.84 -1.182 -0.676 1 97.38 65 ALA A O 1
ATOM 543 N N . GLU A 1 66 ? -7 0.518 -1.571 1 97.81 66 GLU A N 1
ATOM 544 C CA . GLU A 1 66 ? -6.152 1.558 -0.997 1 97.81 66 GLU A CA 1
ATOM 545 C C . GLU A 1 66 ? -6.223 1.549 0.527 1 97.81 66 GLU A C 1
ATOM 547 O O . GLU A 1 66 ? -5.195 1.643 1.203 1 97.81 66 GLU A O 1
ATOM 552 N N . LEU A 1 67 ? -7.406 1.413 1.039 1 98.56 67 LEU A N 1
ATOM 553 C CA . LEU A 1 67 ? -7.582 1.389 2.488 1 98.56 67 LEU A CA 1
ATOM 554 C C . LEU A 1 67 ? -6.969 0.129 3.088 1 98.56 67 LEU A C 1
ATOM 556 O O . LEU A 1 67 ? -6.453 0.156 4.207 1 98.56 67 LEU A O 1
ATOM 560 N N . THR A 1 68 ? -7 -0.978 2.357 1 98.44 68 THR A N 1
ATOM 561 C CA . THR A 1 68 ? -6.371 -2.213 2.812 1 98.44 68 THR A CA 1
ATOM 562 C C . THR A 1 68 ? -4.867 -2.02 2.992 1 98.44 68 THR A C 1
ATOM 564 O O . THR A 1 68 ? -4.32 -2.322 4.055 1 98.44 68 THR A O 1
ATOM 567 N N . ARG A 1 69 ? -4.254 -1.431 2.039 1 97.62 69 ARG A N 1
ATOM 568 C CA . ARG A 1 69 ? -2.82 -1.166 2.123 1 97.62 69 ARG A CA 1
ATOM 569 C C . ARG A 1 69 ? -2.504 -0.234 3.289 1 97.62 69 ARG A C 1
ATOM 571 O O . ARG A 1 69 ? -1.576 -0.488 4.059 1 97.62 69 ARG A O 1
ATOM 578 N N . LEU A 1 70 ? -3.281 0.798 3.318 1 98.62 70 LEU A N 1
ATOM 579 C CA . LEU A 1 70 ? -3.053 1.775 4.375 1 98.62 70 LEU A CA 1
ATOM 580 C C . LEU A 1 70 ? -3.225 1.14 5.75 1 98.62 70 LEU A C 1
ATOM 582 O O . LEU A 1 70 ? -2.436 1.397 6.664 1 98.62 70 LEU A O 1
ATOM 586 N N . SER A 1 71 ? -4.23 0.317 5.895 1 98.75 71 SER A N 1
ATOM 587 C CA . SER A 1 71 ? -4.508 -0.3 7.188 1 98.75 71 SER A CA 1
ATOM 588 C C . SER A 1 71 ? -3.336 -1.162 7.652 1 98.75 71 SER A C 1
ATOM 590 O O . SER A 1 71 ? -3.043 -1.23 8.844 1 98.75 71 SER A O 1
ATOM 592 N N . HIS A 1 72 ? -2.676 -1.814 6.75 1 98.62 72 HIS A N 1
ATOM 593 C CA . HIS A 1 72 ? -1.537 -2.646 7.125 1 98.62 72 HIS A CA 1
ATOM 594 C C . HIS A 1 72 ? -0.404 -1.802 7.699 1 98.62 72 HIS A C 1
ATOM 596 O O . HIS A 1 72 ? 0.282 -2.227 8.633 1 98.62 72 HIS A O 1
ATOM 602 N N . THR A 1 73 ? -0.188 -0.64 7.105 1 98.62 73 THR A N 1
ATOM 603 C CA . THR A 1 73 ? 0.777 0.296 7.672 1 98.62 73 THR A CA 1
ATOM 604 C C . THR A 1 73 ? 0.371 0.703 9.086 1 98.62 73 THR A C 1
ATOM 606 O O . THR A 1 73 ? 1.181 0.637 10.016 1 98.62 73 THR A O 1
ATOM 609 N N . LEU A 1 74 ? -0.877 1.075 9.25 1 98.56 74 LEU A N 1
ATOM 610 C CA . LEU A 1 74 ? -1.336 1.641 10.516 1 98.56 74 LEU A CA 1
ATOM 611 C C . LEU A 1 74 ? -1.386 0.571 11.602 1 98.56 74 LEU A C 1
ATOM 613 O O . LEU A 1 74 ? -1.166 0.866 12.773 1 98.56 74 LEU A O 1
ATOM 617 N N . LEU A 1 75 ? -1.631 -0.69 11.234 1 98.12 75 LEU A N 1
ATOM 618 C CA . LEU A 1 75 ? -1.641 -1.791 12.195 1 98.12 75 LEU A CA 1
ATOM 619 C C . LEU A 1 75 ? -0.266 -1.973 12.828 1 98.12 75 LEU A C 1
ATOM 621 O O . LEU A 1 75 ? -0.148 -2.543 13.914 1 98.12 75 LEU A O 1
ATOM 625 N N . LEU A 1 76 ? 0.738 -1.521 12.141 1 97.69 76 LEU A N 1
ATOM 626 C CA . LEU A 1 76 ? 2.111 -1.701 12.594 1 97.69 76 LEU A CA 1
ATOM 627 C C . LEU A 1 76 ? 2.57 -0.507 13.43 1 97.69 76 LEU A C 1
ATOM 629 O O . LEU A 1 76 ? 3.74 -0.421 13.805 1 97.69 76 LEU A O 1
ATOM 633 N N . VAL A 1 77 ? 1.728 0.438 13.703 1 97.25 77 VAL A N 1
ATOM 634 C CA . VAL A 1 77 ? 2.045 1.638 14.469 1 97.25 77 VAL A CA 1
ATOM 635 C C . VAL A 1 77 ? 1.361 1.574 15.828 1 97.25 77 VAL A C 1
ATOM 637 O O . VAL A 1 77 ? 0.136 1.463 15.914 1 97.25 77 VAL A O 1
ATOM 640 N N . SER A 1 78 ? 2.125 1.598 16.922 1 95.69 78 SER A N 1
ATOM 641 C CA . SER A 1 78 ? 1.563 1.562 18.281 1 95.69 78 SER A CA 1
ATOM 642 C C . SER A 1 78 ? 0.911 2.893 18.641 1 95.69 78 SER A C 1
ATOM 644 O O . SER A 1 78 ? 1.289 3.939 18.109 1 95.69 78 SER A O 1
ATOM 646 N N . ASN A 1 79 ? -0.087 2.902 19.547 1 96.94 79 ASN A N 1
ATOM 647 C CA . ASN A 1 79 ? -0.731 4.066 20.141 1 96.94 79 ASN A CA 1
ATOM 648 C C . ASN A 1 79 ? -1.229 5.039 19.078 1 96.94 79 ASN A C 1
ATOM 650 O O . ASN A 1 79 ? -0.869 6.215 19.078 1 96.94 79 ASN A O 1
ATOM 654 N N . LEU A 1 80 ? -2.062 4.516 18.172 1 97.94 80 LEU A N 1
ATOM 655 C CA . LEU A 1 80 ? -2.58 5.266 17.031 1 97.94 80 LEU A CA 1
ATOM 656 C C . LEU A 1 80 ? -4.102 5.215 17 1 97.94 80 LEU A C 1
ATOM 658 O O . LEU A 1 80 ? -4.695 4.152 17.203 1 97.94 80 LEU A O 1
ATOM 662 N N . ARG A 1 81 ? -4.762 6.328 16.844 1 98.38 81 ARG A N 1
ATOM 663 C CA . ARG A 1 81 ? -6.176 6.41 16.516 1 98.38 81 ARG A CA 1
ATOM 664 C C . ARG A 1 81 ? -6.367 6.812 15.047 1 98.38 81 ARG A C 1
ATOM 666 O O . ARG A 1 81 ? -6.02 7.93 14.656 1 98.38 81 ARG A O 1
ATOM 673 N N . TRP A 1 82 ? -6.871 5.902 14.273 1 98.81 82 TRP A N 1
ATOM 674 C CA . TRP A 1 82 ? -7.199 6.152 12.875 1 98.81 82 TRP A CA 1
ATOM 675 C C . TRP A 1 82 ? -8.562 6.824 12.742 1 98.81 82 TRP A C 1
ATOM 677 O O . TRP A 1 82 ? -9.594 6.207 13.016 1 98.81 82 TRP A O 1
ATOM 687 N N . ILE A 1 83 ? -8.594 8.094 12.391 1 98.88 83 ILE A N 1
ATOM 688 C CA . ILE A 1 83 ? -9.836 8.812 12.156 1 98.88 83 ILE A CA 1
ATOM 689 C C . ILE A 1 83 ? -10.141 8.836 10.664 1 98.88 83 ILE A C 1
ATOM 691 O O . ILE A 1 83 ? -9.555 9.617 9.914 1 98.88 83 ILE A O 1
ATOM 695 N N . ILE A 1 84 ? -11 7.977 10.234 1 98.88 84 ILE A N 1
ATOM 696 C CA . ILE A 1 84 ? -11.375 7.879 8.828 1 98.88 84 ILE A CA 1
ATOM 697 C C . ILE A 1 84 ? -12.688 8.625 8.586 1 98.88 84 ILE A C 1
ATOM 699 O O . ILE A 1 84 ? -13.648 8.453 9.336 1 98.88 84 ILE A O 1
ATOM 703 N N . VAL A 1 85 ? -12.75 9.531 7.609 1 98.88 85 VAL A N 1
ATOM 704 C CA . VAL A 1 85 ? -13.914 10.352 7.32 1 98.88 85 VAL A CA 1
ATOM 705 C C . VAL A 1 85 ? -14.367 10.117 5.879 1 98.88 85 VAL A C 1
ATOM 707 O O . VAL A 1 85 ? -13.664 10.477 4.934 1 98.88 85 VAL A O 1
ATOM 710 N N . GLU A 1 86 ? -15.547 9.562 5.66 1 98.75 86 GLU A N 1
ATOM 711 C CA . GLU A 1 86 ? -16.094 9.305 4.328 1 98.75 86 GLU A CA 1
ATOM 712 C C . GLU A 1 86 ? -16.719 10.562 3.738 1 98.75 86 GLU A C 1
ATOM 714 O O . GLU A 1 86 ? -17.484 11.25 4.414 1 98.75 86 GLU A O 1
ATOM 719 N N . ASP A 1 87 ? -16.328 10.852 2.545 1 97.62 87 ASP A N 1
ATOM 720 C CA . ASP A 1 87 ? -17.094 11.844 1.784 1 97.62 87 ASP A CA 1
ATOM 721 C C . ASP A 1 87 ? -18.422 11.266 1.307 1 97.62 87 ASP A C 1
ATOM 723 O O . ASP A 1 87 ? -18.547 10.859 0.15 1 97.62 87 ASP A O 1
ATOM 727 N N . SER A 1 88 ? -19.312 11.227 2.162 1 97.69 88 SER A N 1
ATOM 728 C CA . SER A 1 88 ? -20.625 10.625 1.977 1 97.69 88 SER A CA 1
ATOM 729 C C . SER A 1 88 ? -21.625 11.172 2.984 1 97.69 88 SER A C 1
ATOM 731 O O . SER A 1 88 ? -21.234 11.695 4.031 1 97.69 88 SER A O 1
ATOM 733 N N . ASP A 1 89 ? -22.875 11.141 2.676 1 97.5 89 ASP A N 1
ATOM 734 C CA . ASP A 1 89 ? -23.922 11.617 3.574 1 97.5 89 ASP A CA 1
ATOM 735 C C . ASP A 1 89 ? -24.203 10.609 4.691 1 97.5 89 ASP A C 1
ATOM 737 O O . ASP A 1 89 ? -24.812 10.945 5.699 1 97.5 89 ASP A O 1
ATOM 741 N N . GLN A 1 90 ? -23.656 9.383 4.504 1 98.31 90 GLN A N 1
ATOM 742 C CA . GLN A 1 90 ? -23.766 8.336 5.516 1 98.31 90 GLN A CA 1
ATOM 743 C C . GLN A 1 90 ? -22.5 7.469 5.547 1 98.31 90 GLN A C 1
ATOM 745 O O . GLN A 1 90 ? -21.75 7.43 4.578 1 98.31 90 GLN A O 1
ATOM 750 N N . LYS A 1 91 ? -22.312 6.832 6.652 1 98.62 91 LYS A N 1
ATOM 751 C CA . LYS A 1 91 ? -21.281 5.805 6.719 1 98.62 91 LYS A CA 1
ATOM 752 C C . LYS A 1 91 ? -21.641 4.605 5.848 1 98.62 91 LYS A C 1
ATOM 754 O O . LYS A 1 91 ? -22.719 4.039 5.98 1 98.62 91 LYS A O 1
ATOM 759 N N . THR A 1 92 ? -20.828 4.266 4.926 1 98.38 92 THR A N 1
ATOM 760 C CA . THR A 1 92 ? -21.141 3.158 4.031 1 98.38 92 THR A CA 1
ATOM 761 C C . THR A 1 92 ? -20.906 1.819 4.727 1 98.38 92 THR A C 1
ATOM 763 O O . THR A 1 92 ? -20.078 1.719 5.625 1 98.38 92 THR A O 1
ATOM 766 N N . LEU A 1 93 ? -21.625 0.807 4.281 1 97.88 93 LEU A N 1
ATOM 767 C CA . LEU A 1 93 ? -21.469 -0.543 4.812 1 97.88 93 LEU A CA 1
ATOM 768 C C . LEU A 1 93 ? -20.062 -1.071 4.555 1 97.88 93 LEU A C 1
ATOM 770 O O . LEU A 1 93 ? -19.484 -1.733 5.418 1 97.88 93 LEU A O 1
ATOM 774 N N . LEU A 1 94 ? -19.531 -0.799 3.404 1 97.25 94 LEU A N 1
ATOM 775 C CA . LEU A 1 94 ? -18.188 -1.254 3.021 1 97.25 94 LEU A CA 1
ATOM 776 C C . LEU A 1 94 ? -17.156 -0.807 4.043 1 97.25 94 LEU A C 1
ATOM 778 O O . LEU A 1 94 ? -16.391 -1.628 4.555 1 97.25 94 LEU A O 1
ATOM 782 N N . ILE A 1 95 ? -17.172 0.478 4.383 1 98.56 95 ILE A N 1
ATOM 783 C CA . ILE A 1 95 ? -16.141 1.023 5.27 1 98.56 95 ILE A CA 1
ATOM 784 C C . ILE A 1 95 ? -16.406 0.571 6.703 1 98.56 95 ILE A C 1
ATOM 786 O O . ILE A 1 95 ? -15.469 0.275 7.449 1 98.56 95 ILE A O 1
ATOM 790 N N . THR A 1 96 ? -17.641 0.475 7.062 1 98.69 96 THR A N 1
ATOM 791 C CA . THR A 1 96 ? -18 -0.002 8.391 1 98.69 96 THR A CA 1
ATOM 792 C C . THR A 1 96 ? -17.484 -1.418 8.617 1 98.69 96 THR A C 1
ATOM 794 O O . THR A 1 96 ? -16.828 -1.687 9.625 1 98.69 96 THR A O 1
ATOM 797 N N . GLN A 1 97 ? -17.766 -2.291 7.688 1 98.12 97 GLN A N 1
ATOM 798 C CA . GLN A 1 97 ? -17.344 -3.682 7.789 1 98.12 97 GLN A CA 1
ATOM 799 C C . GLN A 1 97 ? -15.82 -3.793 7.695 1 98.12 97 GLN A C 1
ATOM 801 O O . GLN A 1 97 ? -15.203 -4.602 8.398 1 98.12 97 GLN A O 1
ATOM 806 N N . PHE A 1 98 ? -15.312 -3.002 6.895 1 98.31 98 PHE A N 1
ATOM 807 C CA . PHE A 1 98 ? -13.867 -2.963 6.727 1 98.31 98 PHE A CA 1
ATOM 808 C C . PHE A 1 98 ? -13.18 -2.627 8.047 1 98.31 98 PHE A C 1
ATOM 810 O O . PHE A 1 98 ? -12.266 -3.336 8.469 1 98.31 98 PHE A O 1
ATOM 817 N N . LEU A 1 99 ? -13.578 -1.534 8.688 1 98.69 99 LEU A N 1
ATOM 818 C CA . LEU A 1 99 ? -12.969 -1.073 9.93 1 98.69 99 LEU A CA 1
ATOM 819 C C . LEU A 1 99 ? -13.156 -2.102 11.039 1 98.69 99 LEU A C 1
ATOM 821 O O . LEU A 1 99 ? -12.258 -2.301 11.859 1 98.69 99 LEU A O 1
ATOM 825 N N . GLN A 1 100 ? -14.305 -2.758 11.086 1 98.19 100 GLN A N 1
ATOM 826 C CA . GLN A 1 100 ? -14.539 -3.816 12.062 1 98.19 100 GLN A CA 1
ATOM 827 C C . GLN A 1 100 ? -13.547 -4.961 11.875 1 98.19 100 GLN A C 1
ATOM 829 O O . GLN A 1 100 ? -13.008 -5.48 12.852 1 98.19 100 GLN A O 1
ATOM 834 N N . ARG A 1 101 ? -13.32 -5.289 10.648 1 97.31 101 ARG A N 1
ATOM 835 C CA . ARG A 1 101 ? -12.367 -6.355 10.359 1 97.31 101 ARG A CA 1
ATOM 836 C C . ARG A 1 101 ? -10.961 -5.953 10.766 1 97.31 101 ARG A C 1
ATOM 838 O O . ARG A 1 101 ? -10.234 -6.742 11.375 1 97.31 101 ARG A O 1
ATOM 845 N N . ILE A 1 102 ? -10.602 -4.723 10.445 1 97.62 102 ILE A N 1
ATOM 846 C CA . ILE A 1 102 ? -9.258 -4.238 10.758 1 97.62 102 ILE A CA 1
ATOM 847 C C . ILE A 1 102 ? -9.07 -4.195 12.273 1 97.62 102 ILE A C 1
ATOM 849 O O . ILE A 1 102 ? -8 -4.535 12.789 1 97.62 102 ILE A O 1
ATOM 853 N N . SER A 1 103 ? -10.094 -3.793 12.977 1 96.62 103 SER A N 1
ATOM 854 C CA . SER A 1 103 ? -10.031 -3.715 14.43 1 96.62 103 SER A CA 1
ATOM 855 C C . SER A 1 103 ? -9.75 -5.082 15.047 1 96.62 103 SER A C 1
ATOM 857 O O . SER A 1 103 ? -9.047 -5.18 16.062 1 96.62 103 SER A O 1
ATOM 859 N N . LYS A 1 104 ? -10.211 -6.09 14.453 1 95.5 104 LYS A N 1
ATOM 860 C CA . LYS A 1 104 ? -10.023 -7.445 14.961 1 95.5 104 LYS A CA 1
ATOM 861 C C . LYS A 1 104 ? -8.609 -7.941 14.688 1 95.5 104 LYS A C 1
ATOM 863 O O . LYS A 1 104 ? -8.164 -8.93 15.281 1 95.5 104 LYS A O 1
ATOM 868 N N . MET A 1 105 ? -7.953 -7.238 13.852 1 94.69 105 MET A N 1
ATOM 869 C CA . MET A 1 105 ? -6.617 -7.668 13.445 1 94.69 105 MET A CA 1
ATOM 870 C C . MET A 1 105 ? -5.547 -6.84 14.141 1 94.69 105 MET A C 1
ATOM 872 O O . MET A 1 105 ? -4.367 -6.914 13.789 1 94.69 105 MET A O 1
ATOM 876 N N . LYS A 1 106 ? -5.906 -6.023 15.102 1 93.25 106 LYS A N 1
ATOM 877 C CA . LYS A 1 106 ? -4.949 -5.105 15.711 1 93.25 106 LYS A CA 1
ATOM 878 C C . LYS A 1 106 ? -3.824 -5.867 16.406 1 93.25 106 LYS A C 1
ATOM 880 O O . LYS A 1 106 ? -4.059 -6.914 17.016 1 93.25 106 LYS A O 1
ATOM 885 N N . ILE A 1 107 ? -2.656 -5.352 16.25 1 91.88 107 ILE A N 1
ATOM 886 C CA . ILE A 1 107 ? -1.438 -5.863 16.859 1 91.88 107 ILE A CA 1
ATOM 887 C C . ILE A 1 107 ? -1.229 -5.199 18.219 1 91.88 107 ILE A C 1
ATOM 889 O O . ILE A 1 107 ? -0.901 -5.871 19.203 1 91.88 107 ILE A O 1
ATOM 893 N N . PHE A 1 108 ? -1.497 -3.955 18.25 1 93.44 108 PHE A N 1
ATOM 894 C CA . PHE A 1 108 ? -1.346 -3.166 19.469 1 93.44 108 PHE A CA 1
ATOM 895 C C . PHE A 1 108 ? -2.703 -2.881 20.109 1 93.44 108 PHE A C 1
ATOM 897 O O . PHE A 1 108 ? -3.65 -2.504 19.406 1 93.44 108 PHE A O 1
ATOM 904 N N . GLU A 1 109 ? -2.779 -3.002 21.406 1 93.69 109 GLU A N 1
ATOM 905 C CA . GLU A 1 109 ? -4.031 -2.779 22.125 1 93.69 109 GLU A CA 1
ATOM 906 C C . GLU A 1 109 ? -4.496 -1.332 21.984 1 93.69 109 GLU A C 1
ATOM 908 O O . GLU A 1 109 ? -5.699 -1.06 21.969 1 93.69 109 GLU A O 1
ATOM 913 N N . ASN A 1 110 ? -3.559 -0.502 21.828 1 95.06 110 ASN A N 1
ATOM 914 C CA . ASN A 1 110 ? -3.883 0.92 21.812 1 95.06 110 ASN A CA 1
ATOM 915 C C . ASN A 1 110 ? -4.078 1.424 20.375 1 95.06 110 ASN A C 1
ATOM 917 O O . ASN A 1 110 ? -3.896 2.611 20.109 1 95.06 110 ASN A O 1
ATOM 921 N N . PHE A 1 111 ? -4.34 0.493 19.438 1 96.25 111 PHE A N 1
ATOM 922 C CA . PHE A 1 111 ? -4.84 0.846 18.109 1 96.25 111 PHE A CA 1
ATOM 923 C C . PHE A 1 111 ? -6.359 0.995 18.141 1 96.25 111 PHE A C 1
ATOM 925 O O . PHE A 1 111 ? -7.074 0.055 18.484 1 96.25 111 PHE A O 1
ATOM 932 N N . GLU A 1 112 ? -6.844 2.158 17.766 1 97.12 112 GLU A N 1
ATOM 933 C CA . GLU A 1 112 ? -8.273 2.463 17.734 1 97.12 112 GLU A CA 1
ATOM 934 C C . GLU A 1 112 ? -8.648 3.178 16.438 1 97.12 112 GLU A C 1
ATOM 936 O O . GLU A 1 112 ? -7.789 3.715 15.742 1 97.12 112 GLU A O 1
ATOM 941 N N . TYR A 1 113 ? -9.945 3.088 16.141 1 98.5 113 TYR A N 1
ATOM 942 C CA . TYR A 1 113 ? -10.391 3.879 15 1 98.5 113 TYR A CA 1
ATOM 943 C C . TYR A 1 113 ? -11.633 4.691 15.352 1 98.5 113 TYR A C 1
ATOM 945 O O . TYR A 1 113 ? -12.336 4.379 16.312 1 98.5 113 TYR A O 1
ATOM 953 N N . THR A 1 114 ? -11.812 5.801 14.75 1 98.75 114 THR A N 1
ATOM 954 C CA . THR A 1 114 ? -13.031 6.609 14.719 1 98.75 114 THR A CA 1
ATOM 955 C C . THR A 1 114 ? -13.555 6.73 13.289 1 98.75 114 THR A C 1
ATOM 957 O O . THR A 1 114 ? -12.805 7.051 12.367 1 98.75 114 THR A O 1
ATOM 960 N N . HIS A 1 115 ? -14.789 6.324 13.047 1 98.88 115 HIS A N 1
ATOM 961 C CA . HIS A 1 115 ? -15.445 6.355 11.742 1 98.88 115 HIS A CA 1
ATOM 962 C C . HIS A 1 115 ? -16.406 7.527 11.641 1 98.88 115 HIS A C 1
ATOM 964 O O . HIS A 1 115 ? -17.406 7.586 12.375 1 98.88 115 HIS A O 1
ATOM 970 N N . LEU A 1 116 ? -16.109 8.492 10.797 1 98.88 116 LEU A N 1
ATOM 971 C CA . LEU A 1 116 ? -16.922 9.688 10.594 1 98.88 116 LEU A CA 1
ATOM 972 C C . LEU A 1 116 ? -17.375 9.797 9.141 1 98.88 116 LEU A C 1
ATOM 974 O O . LEU A 1 116 ? -16.906 9.039 8.281 1 98.88 116 LEU A O 1
ATOM 978 N N . ASN A 1 117 ? -18.328 10.609 8.836 1 98.75 117 ASN A N 1
ATOM 979 C CA . ASN A 1 117 ? -18.766 10.938 7.48 1 98.75 117 ASN A CA 1
ATOM 980 C C . ASN A 1 117 ? -19.234 12.383 7.375 1 98.75 117 ASN A C 1
ATOM 982 O O . ASN A 1 117 ? -19.781 12.93 8.328 1 98.75 117 ASN A O 1
ATOM 986 N N . VAL A 1 118 ? -18.953 13.039 6.34 1 98.5 118 VAL A N 1
ATOM 987 C CA . VAL A 1 118 ? -19.516 14.32 5.93 1 98.5 118 VAL A CA 1
ATOM 988 C C . VAL A 1 118 ? -19.406 14.469 4.41 1 98.5 118 VAL A C 1
ATOM 990 O O . VAL A 1 118 ? -18.359 14.227 3.826 1 98.5 118 VAL A O 1
ATOM 993 N N . GLU A 1 119 ? -20.5 14.75 3.795 1 97.12 119 GLU A N 1
ATOM 994 C CA . GLU A 1 119 ? -20.516 14.844 2.338 1 97.12 119 GLU A CA 1
ATOM 995 C C . GLU A 1 119 ? -20.078 16.234 1.869 1 97.12 119 GLU A C 1
ATOM 997 O O . GLU A 1 119 ? -20.547 17.25 2.393 1 97.12 119 GLU A O 1
ATOM 1002 N N . THR A 1 120 ? -19.109 16.25 0.92 1 96.12 120 THR A N 1
ATOM 1003 C CA . THR A 1 120 ? -18.781 17.5 0.26 1 96.12 120 THR A CA 1
ATOM 1004 C C . THR A 1 120 ? -20 18.078 -0.444 1 96.12 120 THR A C 1
ATOM 1006 O O . THR A 1 120 ? -20.703 17.359 -1.16 1 96.12 120 THR A O 1
ATOM 1009 N N . PRO A 1 121 ? -20.297 19.359 -0.234 1 94.38 121 PRO A N 1
ATOM 1010 C CA . PRO A 1 121 ? -21.453 19.969 -0.917 1 94.38 121 PRO A CA 1
ATOM 1011 C C . PRO A 1 121 ? -21.359 19.859 -2.438 1 94.38 121 PRO A C 1
ATOM 1013 O O . PRO A 1 121 ? -20.266 19.953 -3.002 1 94.38 121 PRO A O 1
ATOM 1016 N N . LYS A 1 122 ? -22.469 19.75 -3.07 1 89.44 122 LYS A N 1
ATOM 1017 C CA . LYS A 1 122 ? -22.562 19.516 -4.508 1 89.44 122 LYS A CA 1
ATOM 1018 C C . LYS A 1 122 ? -21.844 20.609 -5.293 1 89.44 122 LYS A C 1
ATOM 1020 O O . LYS A 1 122 ? -21.203 20.344 -6.312 1 89.44 122 LYS A O 1
ATOM 1025 N N . SER A 1 123 ? -21.938 21.828 -4.867 1 87.19 123 SER A N 1
ATOM 1026 C CA . SER A 1 123 ? -21.328 22.969 -5.551 1 87.19 123 SER A CA 1
ATOM 1027 C C . SER A 1 123 ? -19.812 22.859 -5.551 1 87.19 123 SER A C 1
ATOM 1029 O O . SER A 1 123 ? -19.141 23.531 -6.336 1 87.19 123 SER A O 1
ATOM 1031 N N . PHE A 1 124 ? -19.297 22 -4.707 1 86.69 124 PHE A N 1
ATOM 1032 C CA . PHE A 1 124 ? -17.859 21.875 -4.598 1 86.69 124 PHE A CA 1
ATOM 1033 C C . PHE A 1 124 ? -17.391 20.516 -5.094 1 86.69 124 PHE A C 1
ATOM 1035 O O . PHE A 1 124 ? -16.219 20.172 -4.98 1 86.69 124 PHE A O 1
ATOM 1042 N N . LYS A 1 125 ? -18.312 19.734 -5.605 1 78.62 125 LYS A N 1
ATOM 1043 C CA . LYS A 1 125 ? -17.922 18.422 -6.086 1 78.62 125 LYS A CA 1
ATOM 1044 C C . LYS A 1 125 ? -17.469 18.469 -7.543 1 78.62 125 LYS A C 1
ATOM 1046 O O . LYS A 1 125 ? -18.047 19.203 -8.352 1 78.62 125 LYS A O 1
ATOM 1051 N N . THR A 1 126 ? -16.344 17.797 -7.715 1 68.5 126 THR A N 1
ATOM 1052 C CA . THR A 1 126 ? -15.836 17.703 -9.086 1 68.5 126 THR A CA 1
ATOM 1053 C C . THR A 1 126 ? -16.578 16.609 -9.852 1 68.5 126 THR A C 1
ATOM 1055 O O . THR A 1 126 ? -16.906 15.562 -9.289 1 68.5 126 THR A O 1
ATOM 1058 N N . SER A 1 127 ? -16.969 16.969 -11.047 1 61.75 127 SER A N 1
ATOM 1059 C CA . SER A 1 127 ? -17.516 15.922 -11.914 1 61.75 127 SER A CA 1
ATOM 1060 C C . SER A 1 127 ? -16.406 15.047 -12.484 1 61.75 127 SER A C 1
ATOM 1062 O O . SER A 1 127 ? -15.234 15.438 -12.469 1 61.75 127 SER A O 1
ATOM 1064 N N . ARG A 1 128 ? -16.672 13.875 -12.852 1 58.97 128 ARG A N 1
ATOM 1065 C CA . ARG A 1 128 ? -15.734 12.93 -13.43 1 58.97 128 ARG A CA 1
ATOM 1066 C C . ARG A 1 128 ? -14.945 13.562 -14.57 1 58.97 128 ARG A C 1
ATOM 1068 O O . ARG A 1 128 ? -13.797 13.195 -14.812 1 58.97 128 ARG A O 1
ATOM 1075 N N . ARG A 1 129 ? -15.539 14.609 -15.07 1 59.22 129 ARG A N 1
ATOM 1076 C CA . ARG A 1 129 ? -14.953 15.25 -16.25 1 59.22 129 ARG A CA 1
ATOM 1077 C C . ARG A 1 129 ? -14.031 16.406 -15.844 1 59.22 129 ARG A C 1
ATOM 1079 O O . ARG A 1 129 ? -13.234 16.875 -16.656 1 59.22 129 ARG A O 1
ATOM 1086 N N . ASP A 1 130 ? -14.195 16.688 -14.617 1 63.94 130 ASP A N 1
ATOM 1087 C CA . ASP A 1 130 ? -13.414 17.828 -14.148 1 63.94 130 ASP A CA 1
ATOM 1088 C C . ASP A 1 130 ? -12 17.422 -13.766 1 63.94 130 ASP A C 1
ATOM 1090 O O . ASP A 1 130 ? -11.789 16.312 -13.273 1 63.94 130 ASP A O 1
ATOM 1094 N N . PRO A 1 131 ? -11.117 18.25 -14.18 1 64.12 131 PRO A N 1
ATOM 1095 C CA . PRO A 1 131 ? -9.766 17.953 -13.695 1 64.12 131 PRO A CA 1
ATOM 1096 C C . PRO A 1 131 ? -9.688 17.906 -12.172 1 64.12 131 PRO A C 1
ATOM 1098 O O . PRO A 1 131 ? -10.398 18.641 -11.492 1 64.12 131 PRO A O 1
ATOM 1101 N N . ASN A 1 132 ? -8.977 16.953 -11.648 1 59.25 132 ASN A N 1
ATOM 1102 C CA . ASN A 1 132 ? -8.859 16.688 -10.219 1 59.25 132 ASN A CA 1
ATOM 1103 C C . ASN A 1 132 ? -8.438 17.938 -9.445 1 59.25 132 ASN A C 1
ATOM 1105 O O . ASN A 1 132 ? -8.672 18.047 -8.242 1 59.25 132 ASN A O 1
ATOM 1109 N N . TRP A 1 133 ? -7.922 18.953 -10.156 1 61.38 133 TRP A N 1
ATOM 1110 C CA . TRP A 1 133 ? -7.355 20.109 -9.469 1 61.38 133 TRP A CA 1
ATOM 1111 C C . TRP A 1 133 ? -8.375 21.234 -9.367 1 61.38 133 TRP A C 1
ATOM 1113 O O . TRP A 1 133 ? -8.117 22.25 -8.727 1 61.38 133 TRP A O 1
ATOM 1123 N N . LEU A 1 134 ? -9.516 20.906 -9.859 1 61.94 134 LEU A N 1
ATOM 1124 C CA . LEU A 1 134 ? -10.445 22.016 -10.023 1 61.94 134 LEU A CA 1
ATOM 1125 C C . LEU A 1 134 ? -11.07 22.406 -8.695 1 61.94 134 LEU A C 1
ATOM 1127 O O . LEU A 1 134 ? -11.227 23.594 -8.398 1 61.94 134 LEU A O 1
ATOM 1131 N N . LYS A 1 135 ? -11.391 21.469 -7.926 1 71.5 135 LYS A N 1
ATOM 1132 C CA . LYS A 1 135 ? -12.086 21.75 -6.672 1 71.5 135 LYS A CA 1
ATOM 1133 C C . LYS A 1 135 ? -11.32 21.172 -5.484 1 71.5 135 LYS A C 1
ATOM 1135 O O . LYS A 1 135 ? -10.578 20.203 -5.629 1 71.5 135 LYS A O 1
ATOM 1140 N N . PRO A 1 136 ? -11.461 21.938 -4.344 1 78.75 136 PRO A N 1
ATOM 1141 C CA . PRO A 1 136 ? -10.758 21.406 -3.17 1 78.75 136 PRO A CA 1
ATOM 1142 C C . PRO A 1 136 ? -11.258 20.031 -2.75 1 78.75 136 PRO A C 1
ATOM 1144 O O . PRO A 1 136 ? -12.461 19.766 -2.805 1 78.75 136 PRO A O 1
ATOM 1147 N N . ARG A 1 137 ? -10.32 19.25 -2.449 1 84.19 137 ARG A N 1
ATOM 1148 C CA . ARG A 1 137 ? -10.664 17.891 -2.033 1 84.19 137 ARG A CA 1
ATOM 1149 C C . ARG A 1 137 ? -10.383 17.688 -0.55 1 84.19 137 ARG A C 1
ATOM 1151 O O . ARG A 1 137 ? -9.375 18.172 -0.032 1 84.19 137 ARG A O 1
ATOM 1158 N N . GLY A 1 138 ? -11.297 17.078 0.132 1 93.56 138 GLY A N 1
ATOM 1159 C CA . GLY A 1 138 ? -11.07 16.609 1.486 1 93.56 138 GLY A CA 1
ATOM 1160 C C . GLY A 1 138 ? -11.25 17.688 2.539 1 93.56 138 GLY A C 1
ATOM 1161 O O . GLY A 1 138 ? -10.969 17.453 3.717 1 93.56 138 GLY A O 1
ATOM 1162 N N . VAL A 1 139 ? -11.703 18.891 2.168 1 96.44 139 VAL A N 1
ATOM 1163 C CA . VAL A 1 139 ? -11.797 20.016 3.084 1 96.44 139 VAL A CA 1
ATOM 1164 C C . VAL A 1 139 ? -12.805 19.703 4.188 1 96.44 139 VAL A C 1
ATOM 1166 O O . VAL A 1 139 ? -12.492 19.812 5.375 1 96.44 139 VAL A O 1
ATOM 1169 N N . TRP A 1 140 ? -13.977 19.281 3.787 1 97.75 140 TRP A N 1
ATOM 1170 C CA . TRP A 1 140 ? -15.039 19.016 4.75 1 97.75 140 TRP A CA 1
ATOM 1171 C C . TRP A 1 140 ? -14.688 17.828 5.637 1 97.75 140 TRP A C 1
ATOM 1173 O O . TRP A 1 140 ? -14.977 17.828 6.836 1 97.75 140 TRP A O 1
ATOM 1183 N N . GLN A 1 141 ? -14.102 16.828 5.043 1 98.56 141 GLN A N 1
ATOM 1184 C CA . GLN A 1 141 ? -13.703 15.633 5.781 1 98.56 141 GLN A CA 1
ATOM 1185 C C . GLN A 1 141 ? -12.633 15.953 6.82 1 98.56 141 GLN A C 1
ATOM 1187 O O . GLN A 1 141 ? -12.727 15.523 7.973 1 98.56 141 GLN A O 1
ATOM 1192 N N . ARG A 1 142 ? -11.586 16.703 6.473 1 98.62 142 ARG A N 1
ATOM 1193 C CA . ARG A 1 142 ? -10.539 17.078 7.414 1 98.62 142 ARG A CA 1
ATOM 1194 C C . ARG A 1 142 ? -11.094 17.984 8.516 1 98.62 142 ARG A C 1
ATOM 1196 O O . ARG A 1 142 ? -10.734 17.828 9.688 1 98.62 142 ARG A O 1
ATOM 1203 N N . ASN A 1 143 ? -11.977 18.922 8.141 1 98.69 143 ASN A N 1
ATOM 1204 C CA . ASN A 1 143 ? -12.594 19.797 9.141 1 98.69 143 ASN A CA 1
ATOM 1205 C C . ASN A 1 143 ? -13.461 19.016 10.117 1 98.69 143 ASN A C 1
ATOM 1207 O O . ASN A 1 143 ? -13.508 19.328 11.305 1 98.69 143 ASN A O 1
ATOM 1211 N N . GLU A 1 144 ? -14.172 18 9.57 1 98.81 144 GLU A N 1
ATOM 1212 C CA . GLU A 1 144 ? -14.969 17.156 10.445 1 98.81 144 GLU A CA 1
ATOM 1213 C C . GLU A 1 144 ? -14.094 16.422 11.461 1 98.81 144 GLU A C 1
ATOM 1215 O O . GLU A 1 144 ? -14.469 16.281 12.625 1 98.81 144 GLU A O 1
ATOM 1220 N N . ALA A 1 145 ? -12.992 15.977 11.031 1 98.81 145 ALA A N 1
ATOM 1221 C CA . ALA A 1 145 ? -12.047 15.312 11.938 1 98.81 145 ALA A CA 1
ATOM 1222 C C . ALA A 1 145 ? -11.523 16.297 12.984 1 98.81 145 ALA A C 1
ATOM 1224 O O . ALA A 1 145 ? -11.414 15.945 14.164 1 98.81 145 ALA A O 1
ATOM 1225 N N . LEU A 1 146 ? -11.172 17.531 12.586 1 98.69 146 LEU A N 1
ATOM 1226 C CA . LEU A 1 146 ? -10.695 18.547 13.523 1 98.69 146 LEU A CA 1
ATOM 1227 C C . LEU A 1 146 ? -11.766 18.875 14.555 1 98.69 146 LEU A C 1
ATOM 1229 O O . LEU A 1 146 ? -11.461 19 15.75 1 98.69 146 LEU A O 1
ATOM 1233 N N . ARG A 1 147 ? -13 19.062 14.07 1 98.38 147 ARG A N 1
ATOM 1234 C CA . ARG A 1 147 ? -14.109 19.281 14.992 1 98.38 147 ARG A CA 1
ATOM 1235 C C . ARG A 1 147 ? -14.211 18.141 16 1 98.38 14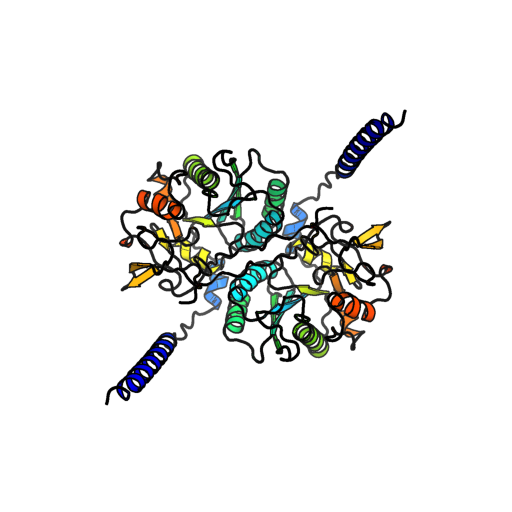7 ARG A C 1
ATOM 1237 O O . ARG A 1 147 ? -14.336 18.375 17.203 1 98.38 147 ARG A O 1
ATOM 1244 N N . TRP A 1 148 ? -14.211 16.906 15.5 1 98.5 148 TRP A N 1
ATOM 1245 C CA . TRP A 1 148 ? -14.32 15.734 16.359 1 98.5 148 TRP A CA 1
ATOM 1246 C C . TRP A 1 148 ? -13.211 15.727 17.406 1 98.5 148 TRP A C 1
ATOM 1248 O O . TRP A 1 148 ? -13.461 15.445 18.594 1 98.5 148 TRP A O 1
ATOM 1258 N N . LEU A 1 149 ? -11.977 16.016 17.031 1 98 149 LEU A N 1
ATOM 1259 C CA . LEU A 1 149 ? -10.844 16.047 17.953 1 98 149 LEU A CA 1
ATOM 1260 C C . LEU A 1 149 ? -11.078 17.031 19.078 1 98 149 LEU A C 1
ATOM 1262 O O . LEU A 1 149 ? -10.852 16.703 20.25 1 98 149 LEU A O 1
ATOM 1266 N N . ARG A 1 150 ? -11.539 18.172 18.797 1 97.56 150 ARG A N 1
ATOM 1267 C CA . ARG A 1 150 ? -11.734 19.234 19.766 1 97.56 150 ARG A CA 1
ATOM 1268 C C . ARG A 1 150 ? -12.867 18.891 20.734 1 97.56 150 ARG A C 1
ATOM 1270 O O . ARG A 1 150 ? -12.805 19.219 21.922 1 97.56 150 ARG A O 1
ATOM 1277 N N . GLU A 1 151 ? -13.852 18.203 20.203 1 97.31 151 GLU A N 1
ATOM 1278 C CA . GLU A 1 151 ? -15.07 18 20.984 1 97.31 151 GLU A CA 1
ATOM 1279 C C . GLU A 1 151 ? -15.039 16.672 21.734 1 97.31 151 GLU A C 1
ATOM 1281 O O . GLU A 1 151 ? -15.758 16.5 22.719 1 97.31 151 GLU A O 1
ATOM 1286 N N . ASN A 1 152 ? -14.219 15.742 21.297 1 96.81 152 ASN A N 1
ATOM 1287 C CA . ASN A 1 152 ? -14.406 14.391 21.828 1 96.81 152 ASN A CA 1
ATOM 1288 C C . ASN A 1 152 ? -13.164 13.898 22.562 1 96.81 152 ASN A C 1
ATOM 1290 O O . ASN A 1 152 ? -13.195 12.844 23.203 1 96.81 152 ASN A O 1
ATOM 1294 N N . THR A 1 153 ? -12.062 14.609 22.5 1 92.88 153 THR A N 1
ATOM 1295 C CA . THR A 1 153 ? -10.891 14.117 23.219 1 92.88 153 THR A CA 1
ATOM 1296 C C . THR A 1 153 ? -10.047 15.273 23.719 1 92.88 153 THR A C 1
ATOM 1298 O O . THR A 1 153 ? -10.008 16.344 23.109 1 92.88 153 THR A O 1
ATOM 1301 N N . THR A 1 154 ? -9.383 15.039 24.859 1 90.81 154 THR A N 1
ATOM 1302 C CA . THR A 1 154 ? -8.398 15.961 25.406 1 90.81 154 THR A CA 1
ATOM 1303 C C . THR A 1 154 ? -7.016 15.32 25.453 1 90.81 154 THR A C 1
ATOM 1305 O O . THR A 1 154 ? -6.078 15.891 26.016 1 90.81 154 THR A O 1
ATOM 1308 N N . GLU A 1 155 ? -6.98 14.156 24.828 1 92.31 155 GLU A N 1
ATOM 1309 C CA . GLU A 1 155 ? -5.715 13.43 24.812 1 92.31 155 GLU A CA 1
ATOM 1310 C C . GLU A 1 155 ? -4.652 14.188 24.016 1 92.31 155 GLU A C 1
ATOM 1312 O O . GLU A 1 155 ? -4.941 14.742 22.953 1 92.31 155 GLU A O 1
ATOM 1317 N N . LYS A 1 156 ? -3.527 14.227 24.625 1 94.56 156 LYS A N 1
ATOM 1318 C CA . LYS A 1 156 ? -2.391 14.812 23.922 1 94.56 156 LYS A CA 1
ATOM 1319 C C . LYS A 1 156 ? -1.829 13.844 22.875 1 94.56 156 LYS A C 1
ATOM 1321 O O . LYS A 1 156 ? -1.81 12.633 23.109 1 94.56 156 LYS A O 1
ATOM 1326 N N . GLY A 1 157 ? -1.366 14.367 21.75 1 97.5 157 GLY A N 1
ATOM 1327 C CA . GLY A 1 157 ? -0.776 13.555 20.703 1 97.5 157 GLY A CA 1
ATOM 1328 C C . GLY A 1 157 ? -0.365 14.367 19.484 1 97.5 157 GLY A C 1
ATOM 1329 O O . GLY A 1 157 ? -0.05 15.555 19.609 1 97.5 157 GLY A O 1
ATOM 1330 N N . ILE A 1 158 ? -0.182 13.688 18.438 1 98.62 158 ILE A N 1
ATOM 1331 C CA . ILE A 1 158 ? 0.23 14.289 17.188 1 98.62 158 ILE A CA 1
ATOM 1332 C C . ILE A 1 158 ? -0.857 14.086 16.125 1 98.62 158 ILE A C 1
ATOM 1334 O O . ILE A 1 158 ? -1.372 12.977 15.969 1 98.62 158 ILE A O 1
ATOM 1338 N N . VAL A 1 159 ? -1.247 15.156 15.469 1 98.81 159 VAL A N 1
ATOM 1339 C CA . VAL A 1 159 ? -2.229 15.086 14.391 1 98.81 159 VAL A CA 1
ATOM 1340 C C . VAL A 1 159 ? -1.514 15.008 13.047 1 98.81 159 VAL A C 1
ATOM 1342 O O . VAL A 1 159 ? -0.604 15.797 12.766 1 98.81 159 VAL A O 1
ATOM 1345 N N . TYR A 1 160 ? -1.844 14.094 12.242 1 98.88 160 TYR A N 1
ATOM 1346 C CA . TYR A 1 160 ? -1.275 13.898 10.914 1 98.88 160 TYR A CA 1
ATOM 1347 C C . TYR A 1 160 ? -2.369 13.625 9.891 1 98.88 160 TYR A C 1
ATOM 1349 O O . TYR A 1 160 ? -3.244 12.781 10.117 1 98.88 160 TYR A O 1
ATOM 1357 N N . PHE A 1 161 ? -2.387 14.383 8.805 1 98.69 161 PHE A N 1
ATOM 1358 C CA . PHE A 1 161 ? -3.32 14.172 7.707 1 98.69 161 PHE A CA 1
ATOM 1359 C C . PHE A 1 161 ? -2.73 13.219 6.676 1 98.69 161 PHE A C 1
ATOM 1361 O O . PHE A 1 161 ? -1.789 13.57 5.961 1 98.69 161 PHE A O 1
ATOM 1368 N N . GLY A 1 162 ? -3.225 12 6.66 1 98.25 162 GLY A N 1
ATOM 1369 C CA . GLY A 1 162 ? -2.74 10.969 5.754 1 98.25 162 GLY A CA 1
ATOM 1370 C C . GLY A 1 162 ? -3.773 10.547 4.727 1 98.25 162 GLY A C 1
ATOM 1371 O O . GLY A 1 162 ? -4.805 9.969 5.082 1 98.25 162 GLY A O 1
ATOM 1372 N N . ASP A 1 163 ? -3.469 10.719 3.459 1 96.31 163 ASP A N 1
ATOM 1373 C CA . ASP A 1 163 ? -4.344 10.305 2.367 1 96.31 163 ASP A CA 1
ATOM 1374 C C . ASP A 1 163 ? -4.41 8.781 2.264 1 96.31 163 ASP A C 1
ATOM 1376 O O . ASP A 1 163 ? -3.459 8.094 2.631 1 96.31 163 ASP A O 1
ATOM 1380 N N . ASP A 1 164 ? -5.492 8.281 1.741 1 97.12 164 ASP A N 1
ATOM 1381 C CA . ASP A 1 164 ? -5.715 6.84 1.722 1 97.12 164 ASP A CA 1
ATOM 1382 C C . ASP A 1 164 ? -4.926 6.176 0.594 1 97.12 164 ASP A C 1
ATOM 1384 O O . ASP A 1 164 ? -4.793 4.953 0.558 1 97.12 164 ASP A O 1
ATOM 1388 N N . ASP A 1 165 ? -4.305 6.957 -0.338 1 94.31 165 ASP A N 1
ATOM 1389 C CA . ASP A 1 165 ? -3.578 6.332 -1.439 1 94.31 165 ASP A CA 1
ATOM 1390 C C . ASP A 1 165 ? -2.084 6.633 -1.354 1 94.31 165 ASP A C 1
ATOM 1392 O O . ASP A 1 165 ? -1.307 6.191 -2.203 1 94.31 165 ASP A O 1
ATOM 1396 N N . ASN A 1 166 ? -1.605 7.387 -0.305 1 97.12 166 ASN A N 1
ATOM 1397 C CA . ASN A 1 166 ? -0.183 7.656 -0.118 1 97.12 166 ASN A CA 1
ATOM 1398 C C . ASN A 1 166 ? 0.535 6.461 0.508 1 97.12 166 ASN A C 1
ATOM 1400 O O . ASN A 1 166 ? -0.106 5.492 0.919 1 97.12 166 ASN A O 1
ATOM 1404 N N . THR A 1 167 ? 1.803 6.484 0.425 1 98 167 THR A N 1
ATOM 1405 C CA . THR A 1 167 ? 2.645 5.48 1.063 1 98 167 THR A CA 1
ATOM 1406 C C . THR A 1 167 ? 3.439 6.09 2.213 1 98 167 THR A C 1
ATOM 1408 O O . THR A 1 167 ? 4.039 7.16 2.062 1 98 167 THR A O 1
ATOM 1411 N N . TYR A 1 168 ? 3.459 5.461 3.381 1 98.56 168 TYR A N 1
ATOM 1412 C CA . TYR A 1 168 ? 4.109 5.961 4.586 1 98.56 168 TYR A CA 1
ATOM 1413 C C . TYR A 1 168 ? 5.102 4.938 5.133 1 98.56 168 TYR A C 1
ATOM 1415 O O . TYR A 1 168 ? 4.75 3.775 5.344 1 98.56 168 TYR A O 1
ATOM 1423 N N . ASP A 1 169 ? 6.301 5.391 5.316 1 98.12 169 ASP A N 1
ATOM 1424 C CA . ASP A 1 169 ? 7.281 4.574 6.02 1 98.12 169 ASP A CA 1
ATOM 1425 C C . ASP A 1 169 ? 7.004 4.551 7.52 1 98.12 169 ASP A C 1
ATOM 1427 O O . ASP A 1 169 ? 6.57 5.551 8.094 1 98.12 169 ASP A O 1
ATOM 1431 N N . LEU A 1 170 ? 7.301 3.426 8.195 1 97.69 170 LEU A N 1
ATOM 1432 C CA . LEU A 1 170 ? 7.023 3.309 9.625 1 97.69 170 LEU A CA 1
ATOM 1433 C C . LEU A 1 170 ? 7.852 4.309 10.422 1 97.69 170 LEU A C 1
ATOM 1435 O O . LEU A 1 170 ? 7.414 4.777 11.477 1 97.69 170 LEU A O 1
ATOM 1439 N N . ARG A 1 171 ? 9.047 4.691 9.992 1 96.94 171 ARG A N 1
ATOM 1440 C CA . ARG A 1 171 ? 9.93 5.637 10.672 1 96.94 171 ARG A CA 1
ATOM 1441 C C . ARG A 1 171 ? 9.273 7.008 10.789 1 96.94 171 ARG A C 1
ATOM 1443 O O . ARG A 1 171 ? 9.578 7.773 11.711 1 96.94 171 ARG A O 1
ATOM 1450 N N . LEU A 1 172 ? 8.359 7.332 9.781 1 98.31 172 LEU A N 1
ATOM 1451 C CA . LEU A 1 172 ? 7.609 8.586 9.828 1 98.31 172 LEU A CA 1
ATOM 1452 C C . LEU A 1 172 ? 6.867 8.727 11.156 1 98.31 172 LEU A C 1
ATOM 1454 O O . LEU A 1 172 ? 6.914 9.781 11.789 1 98.31 172 LEU A O 1
ATOM 1458 N N . PHE A 1 173 ? 6.234 7.656 11.57 1 98.19 173 PHE A N 1
ATOM 1459 C CA . PHE A 1 173 ? 5.391 7.652 12.766 1 98.19 173 PHE A CA 1
ATOM 1460 C C . PHE A 1 173 ? 6.238 7.77 14.023 1 98.19 173 PHE A C 1
ATOM 1462 O O . PHE A 1 173 ? 5.832 8.422 14.992 1 98.19 173 PHE A O 1
ATOM 1469 N N . GLU A 1 174 ? 7.348 7.203 14.008 1 95.56 174 GLU A N 1
ATOM 1470 C CA . GLU A 1 174 ? 8.258 7.32 15.141 1 95.56 174 GLU A CA 1
ATOM 1471 C C . GLU A 1 174 ? 8.773 8.75 15.289 1 95.56 174 GLU A C 1
ATOM 1473 O O . GLU A 1 174 ? 8.766 9.305 16.391 1 95.56 174 GLU A O 1
ATOM 1478 N N . GLU A 1 175 ? 9.086 9.305 14.219 1 96.56 175 GLU A N 1
ATOM 1479 C CA . GLU A 1 175 ? 9.711 10.625 14.258 1 96.56 175 GLU A CA 1
ATOM 1480 C C . GLU A 1 175 ? 8.695 11.711 14.609 1 96.56 175 GLU A C 1
ATOM 1482 O O . GLU A 1 175 ? 9.031 12.68 15.289 1 96.56 175 GLU A O 1
ATOM 1487 N N . MET A 1 176 ? 7.504 11.547 14.18 1 97.81 176 MET A N 1
ATOM 1488 C CA . MET A 1 176 ? 6.551 12.633 14.383 1 97.81 176 MET A CA 1
ATOM 1489 C C . MET A 1 176 ? 6.113 12.703 15.844 1 97.81 176 MET A C 1
ATOM 1491 O O . MET A 1 176 ? 5.562 13.719 16.281 1 97.81 176 MET A O 1
ATOM 1495 N N . ARG A 1 177 ? 6.352 11.727 16.641 1 97.19 177 ARG A N 1
ATOM 1496 C CA . ARG A 1 177 ? 5.895 11.672 18.031 1 97.19 177 ARG A CA 1
ATOM 1497 C C . ARG A 1 177 ? 6.562 12.758 18.859 1 97.19 177 ARG A C 1
ATOM 1499 O O . ARG A 1 177 ? 6.066 13.117 19.938 1 97.19 177 ARG A O 1
ATOM 1506 N N . ASN A 1 178 ? 7.672 13.281 18.391 1 94.62 178 ASN A N 1
ATOM 1507 C CA . ASN A 1 178 ? 8.398 14.289 19.141 1 94.62 178 ASN A CA 1
ATOM 1508 C C . ASN A 1 178 ? 8.078 15.695 18.656 1 94.62 178 ASN A C 1
ATOM 1510 O O . ASN A 1 178 ? 8.789 16.656 18.984 1 94.62 178 ASN A O 1
ATOM 1514 N N . THR A 1 179 ? 7.012 15.867 17.938 1 97.88 179 THR A N 1
ATOM 1515 C CA . THR A 1 179 ? 6.594 17.172 17.438 1 97.88 179 THR A CA 1
ATOM 1516 C C . THR A 1 179 ? 6.156 18.078 18.578 1 97.88 179 THR A C 1
ATOM 1518 O O . THR A 1 179 ? 5.234 17.75 19.328 1 97.88 179 THR A O 1
ATOM 1521 N N . LYS A 1 180 ? 6.801 19.219 18.703 1 97.5 180 LYS A N 1
ATOM 1522 C CA . LYS A 1 180 ? 6.438 20.188 19.734 1 97.5 180 LYS A CA 1
ATOM 1523 C C . LYS A 1 180 ? 5.344 21.141 19.234 1 97.5 180 LYS A C 1
ATOM 1525 O O . LYS A 1 180 ? 4.406 21.453 19.969 1 97.5 180 LYS A O 1
ATOM 1530 N N . LYS A 1 181 ? 5.516 21.625 18.016 1 98.12 181 LYS A N 1
ATOM 1531 C CA . LYS A 1 181 ? 4.496 22.453 17.375 1 98.12 181 LYS A CA 1
ATOM 1532 C C . LYS A 1 181 ? 4.07 21.859 16.031 1 98.12 181 LYS A C 1
ATOM 1534 O O . LYS A 1 181 ? 3.066 21.141 15.961 1 98.12 181 LYS A O 1
ATOM 1539 N N . VAL A 1 182 ? 4.945 22.078 15.008 1 98.69 182 VAL A N 1
ATOM 1540 C CA . VAL A 1 182 ? 4.703 21.531 13.68 1 98.69 182 VAL A CA 1
ATOM 1541 C C . VAL A 1 182 ? 5.992 20.922 13.133 1 98.69 182 VAL A C 1
ATOM 1543 O O . VAL A 1 182 ? 6.992 21.625 12.961 1 98.69 182 VAL A O 1
ATOM 1546 N N . SER A 1 183 ? 6.016 19.656 12.93 1 98.62 183 SER A N 1
ATOM 1547 C CA . SER A 1 183 ? 7.141 19 12.266 1 98.62 183 SER A CA 1
ATOM 1548 C C . SER A 1 183 ? 6.922 18.938 10.758 1 98.62 183 SER A C 1
ATOM 1550 O O . SER A 1 183 ? 5.781 18.906 10.289 1 98.62 183 SER A O 1
ATOM 1552 N N . VAL A 1 184 ? 8.039 18.953 10 1 98.44 184 VAL A N 1
ATOM 1553 C CA . VAL A 1 184 ? 7.949 18.922 8.539 1 98.44 184 VAL A CA 1
ATOM 1554 C C . VAL A 1 184 ? 8.852 17.828 7.988 1 98.44 184 VAL A C 1
ATOM 1556 O O . VAL A 1 184 ? 9.891 17.516 8.57 1 98.44 184 VAL A O 1
ATOM 1559 N N . PHE A 1 185 ? 8.414 17.234 6.914 1 98 185 PHE A N 1
ATOM 1560 C CA . PHE A 1 185 ? 9.062 16.109 6.25 1 98 185 PHE A CA 1
ATOM 1561 C C . PHE A 1 185 ? 9.148 16.344 4.746 1 98 185 PHE A C 1
ATOM 1563 O O . PHE A 1 185 ? 8.258 16.953 4.152 1 98 185 PHE A O 1
ATOM 1570 N N . PRO A 1 186 ? 10.234 15.875 4.133 1 96.81 186 PRO A N 1
ATOM 1571 C CA . PRO A 1 186 ? 10.203 15.805 2.672 1 96.81 186 PRO A CA 1
ATOM 1572 C C . PRO A 1 186 ? 9.141 14.828 2.158 1 96.81 186 PRO A C 1
ATOM 1574 O O . PRO A 1 186 ? 8.906 13.781 2.773 1 96.81 186 PRO A O 1
ATOM 1577 N N . VAL A 1 187 ? 8.508 15.164 1.087 1 96.38 187 VAL A N 1
ATOM 1578 C CA . VAL A 1 187 ? 7.512 14.289 0.472 1 96.38 187 VAL A CA 1
ATOM 1579 C C . VAL A 1 187 ? 7.984 13.859 -0.914 1 96.38 187 VAL A C 1
ATOM 1581 O O . VAL A 1 187 ? 8.367 14.695 -1.734 1 96.38 187 VAL A O 1
ATOM 1584 N N . GLY A 1 188 ? 7.984 12.531 -1.115 1 94.88 188 GLY A N 1
ATOM 1585 C CA . GLY A 1 188 ? 8.391 12.016 -2.412 1 94.88 188 GLY A CA 1
ATOM 1586 C C . GLY A 1 188 ? 7.281 12.047 -3.443 1 94.88 188 GLY A C 1
ATOM 1587 O O . GLY A 1 188 ? 6.109 11.883 -3.104 1 94.88 188 GLY A O 1
ATOM 1588 N N . LEU A 1 189 ? 7.672 12.258 -4.758 1 91.06 189 LEU A N 1
ATOM 1589 C CA . LEU A 1 189 ? 6.836 12.07 -5.938 1 91.06 189 LEU A CA 1
ATOM 1590 C C . LEU A 1 189 ? 5.695 13.086 -5.961 1 91.06 189 LEU A C 1
ATOM 1592 O O . LEU A 1 189 ? 4.543 12.727 -6.223 1 91.06 189 LEU A O 1
ATOM 1596 N N . VAL A 1 190 ? 5.984 14.18 -5.641 1 80.75 190 VAL A N 1
ATOM 1597 C CA . VAL A 1 190 ? 4.941 15.195 -5.574 1 80.75 190 VAL A CA 1
ATOM 1598 C C . VAL A 1 190 ? 5.371 16.422 -6.367 1 80.75 190 VAL A C 1
ATOM 1600 O O . VAL A 1 190 ? 6.562 16.719 -6.469 1 80.75 190 VAL A O 1
ATOM 1603 N N . GLY A 1 191 ? 4.348 17.141 -6.91 1 70.12 191 GLY A N 1
ATOM 1604 C CA . GLY A 1 191 ? 4.586 18.422 -7.562 1 70.12 191 GLY A CA 1
ATOM 1605 C C . GLY A 1 191 ? 5.492 18.312 -8.773 1 70.12 191 GLY A C 1
ATOM 1606 O O . GLY A 1 191 ? 6.238 19.25 -9.078 1 70.12 191 GLY A O 1
ATOM 1607 N N . GLY A 1 192 ? 5.457 17.125 -9.281 1 76.25 192 GLY A N 1
ATOM 1608 C CA . GLY A 1 192 ? 6.316 16.938 -10.438 1 76.25 192 GLY A CA 1
ATOM 1609 C C . GLY A 1 192 ? 7.77 16.719 -10.078 1 76.25 192 GLY A C 1
ATOM 1610 O O . GLY A 1 192 ? 8.641 16.703 -10.945 1 76.25 192 GLY A O 1
ATOM 1611 N N . LEU A 1 193 ? 8.039 16.641 -8.789 1 81.31 193 LEU A N 1
ATOM 1612 C CA . LEU A 1 193 ? 9.391 16.438 -8.273 1 81.31 193 LEU A CA 1
ATOM 1613 C C . LEU A 1 193 ? 9.547 15.039 -7.684 1 81.31 193 LEU A C 1
ATOM 1615 O O . LEU A 1 193 ? 8.578 14.453 -7.191 1 81.31 193 LEU A O 1
ATOM 1619 N N . MET A 1 194 ? 10.773 14.664 -7.777 1 86.31 194 MET A N 1
ATOM 1620 C CA . MET A 1 194 ? 11.094 13.445 -7.039 1 86.31 194 MET A CA 1
ATOM 1621 C C . MET A 1 194 ? 10.891 13.648 -5.543 1 86.31 194 MET A C 1
ATOM 1623 O O . MET A 1 194 ? 10.453 12.734 -4.844 1 86.31 194 MET A O 1
ATOM 1627 N N . VAL A 1 195 ? 11.25 14.906 -5.148 1 90.62 195 VAL A N 1
ATOM 1628 C CA . VAL A 1 195 ? 11.094 15.203 -3.729 1 90.62 195 VAL A CA 1
ATOM 1629 C C . VAL A 1 195 ? 10.773 16.688 -3.547 1 90.62 195 VAL A C 1
ATOM 1631 O O . VAL A 1 195 ? 11.477 17.547 -4.082 1 90.62 195 VAL A O 1
ATOM 1634 N N . GLU A 1 196 ? 9.742 17.016 -2.922 1 90.75 196 GLU A N 1
ATOM 1635 C CA . GLU A 1 196 ? 9.469 18.328 -2.361 1 90.75 196 GLU A CA 1
ATOM 1636 C C . GLU A 1 196 ? 9.875 18.391 -0.891 1 90.75 196 GLU A C 1
ATOM 1638 O O . GLU A 1 196 ? 9.453 17.562 -0.088 1 90.75 196 GLU A O 1
ATOM 1643 N N . LYS A 1 197 ? 10.75 19.375 -0.6 1 93.62 197 LYS A N 1
ATOM 1644 C CA . LYS A 1 197 ? 11.297 19.359 0.752 1 93.62 197 LYS A CA 1
ATOM 1645 C C . LYS A 1 197 ? 11.594 20.766 1.255 1 93.62 197 LYS A C 1
ATOM 1647 O O . LYS A 1 197 ? 11.836 21.672 0.459 1 93.62 197 LYS A O 1
ATOM 1652 N N . PRO A 1 198 ? 11.562 20.891 2.609 1 94.88 198 PRO A N 1
ATOM 1653 C CA . PRO A 1 198 ? 12.125 22.109 3.209 1 94.88 198 PRO A CA 1
ATOM 1654 C C . PRO A 1 198 ? 13.641 22.219 3.016 1 94.88 198 PRO A C 1
ATOM 1656 O O . PRO A 1 198 ? 14.328 21.188 2.938 1 94.88 198 PRO A O 1
ATOM 1659 N N . LEU A 1 199 ? 14.086 23.406 2.85 1 95.69 199 LEU A N 1
ATOM 1660 C CA . LEU A 1 199 ? 15.516 23.703 2.852 1 95.69 199 LEU A CA 1
ATOM 1661 C C . LEU A 1 199 ? 15.992 24.062 4.254 1 95.69 199 LEU A C 1
ATOM 1663 O O . LEU A 1 199 ? 15.406 24.922 4.914 1 95.69 199 LEU A O 1
ATOM 1667 N N . ILE A 1 200 ? 17.031 23.406 4.688 1 96.94 200 ILE A N 1
ATOM 1668 C CA . ILE A 1 200 ? 17.438 23.516 6.086 1 96.94 200 ILE A CA 1
ATOM 1669 C C . ILE A 1 200 ? 18.828 24.141 6.164 1 96.94 200 ILE A C 1
ATOM 1671 O O . ILE A 1 200 ? 19.734 23.766 5.414 1 96.94 200 ILE A O 1
ATOM 1675 N N . GLU A 1 201 ? 18.953 25.109 7 1 95.25 201 GLU A N 1
ATOM 1676 C CA . GLU A 1 201 ? 20.234 25.688 7.406 1 95.25 201 GLU A CA 1
ATOM 1677 C C . GLU A 1 201 ? 20.359 25.75 8.922 1 95.25 201 GLU A C 1
ATOM 1679 O O . GLU A 1 201 ? 19.484 26.312 9.594 1 95.25 201 GLU A O 1
ATOM 1684 N N . ASN A 1 202 ? 21.375 25.156 9.516 1 94.62 202 ASN A N 1
ATOM 1685 C CA . ASN A 1 202 ? 21.625 25.156 10.953 1 94.62 202 ASN A CA 1
ATOM 1686 C C . ASN A 1 202 ? 20.422 24.641 11.727 1 94.62 202 ASN A C 1
ATOM 1688 O O . ASN A 1 202 ? 19.984 25.266 12.703 1 94.62 202 ASN A O 1
ATOM 1692 N N . GLY A 1 203 ? 19.734 23.703 11.188 1 94.44 203 GLY A N 1
ATOM 1693 C CA . GLY A 1 203 ? 18.656 23.031 11.875 1 94.44 203 GLY A CA 1
ATO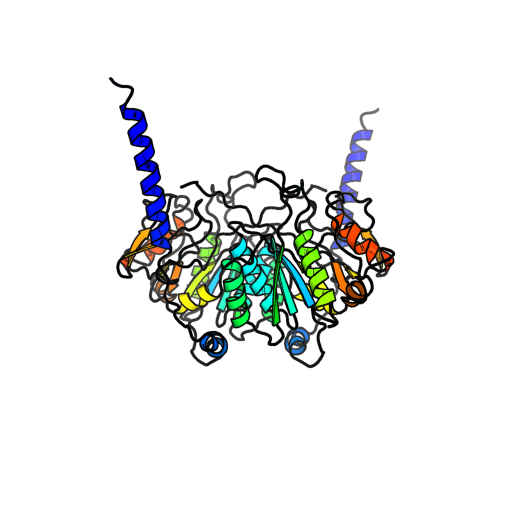M 1694 C C . GLY A 1 203 ? 17.328 23.75 11.742 1 94.44 203 GLY A C 1
ATOM 1695 O O . GLY A 1 203 ? 16.312 23.312 12.312 1 94.44 203 GLY A O 1
ATOM 1696 N N . LYS A 1 204 ? 17.344 24.75 10.914 1 95.81 204 LYS A N 1
ATOM 1697 C CA . LYS A 1 204 ? 16.125 25.531 10.75 1 95.81 204 LYS A CA 1
ATOM 1698 C C . LYS A 1 204 ? 15.672 25.562 9.297 1 95.81 204 LYS A C 1
ATOM 1700 O O . LYS A 1 204 ? 16.5 25.484 8.383 1 95.81 204 LYS A O 1
ATOM 1705 N N . VAL A 1 205 ? 14.359 25.641 9.164 1 96.75 205 VAL A N 1
ATOM 1706 C CA . VAL A 1 205 ? 13.805 25.766 7.824 1 96.75 205 VAL A CA 1
ATOM 1707 C C . VAL A 1 205 ? 14.008 27.188 7.312 1 96.75 205 VAL A C 1
ATOM 1709 O O . VAL A 1 205 ? 13.617 28.156 7.973 1 96.75 205 VAL A O 1
ATOM 1712 N N . ILE A 1 206 ? 14.609 27.344 6.129 1 94.75 206 ILE A N 1
ATOM 1713 C CA . ILE A 1 206 ? 14.867 28.672 5.59 1 94.75 206 ILE A CA 1
ATOM 1714 C C . ILE A 1 206 ? 14.062 28.891 4.309 1 94.75 206 ILE A C 1
ATOM 1716 O O . ILE A 1 206 ? 14.023 29.984 3.766 1 94.75 206 ILE A O 1
ATOM 1720 N N . GLY A 1 207 ? 13.523 27.828 3.809 1 94.31 207 GLY A N 1
ATOM 1721 C CA . GLY A 1 207 ? 12.75 27.875 2.576 1 94.31 207 GLY A CA 1
ATOM 1722 C C . GLY A 1 207 ? 12.32 26.484 2.105 1 94.31 207 GLY A C 1
ATOM 1723 O O . GLY A 1 207 ? 12.336 25.531 2.879 1 94.31 207 GLY A O 1
ATOM 1724 N N . PHE A 1 208 ? 11.836 26.469 0.844 1 93.69 208 PHE A N 1
ATOM 1725 C CA . PHE A 1 208 ? 11.359 25.234 0.237 1 93.69 208 PHE A CA 1
ATOM 1726 C C . PHE A 1 208 ? 11.789 25.141 -1.221 1 93.69 208 PHE A C 1
ATOM 1728 O O . PHE A 1 208 ? 12.023 26.156 -1.869 1 93.69 208 PHE A O 1
ATOM 1735 N N . ASN A 1 209 ? 11.906 23.922 -1.769 1 90.69 209 ASN A N 1
ATOM 1736 C CA . ASN A 1 209 ? 12.25 23.75 -3.176 1 90.69 209 ASN A CA 1
ATOM 1737 C C . ASN A 1 209 ? 11.008 23.578 -4.039 1 90.69 209 ASN A C 1
ATOM 1739 O O . ASN A 1 209 ? 11.086 23.078 -5.164 1 90.69 209 ASN A O 1
ATOM 1743 N N . SER A 1 210 ? 9.914 23.953 -3.574 1 84.31 210 SER A N 1
ATOM 1744 C CA . SER A 1 210 ? 8.641 23.75 -4.254 1 84.31 210 SER A CA 1
ATOM 1745 C C . SER A 1 210 ? 8.594 24.5 -5.582 1 84.31 210 SER A C 1
ATOM 1747 O O . SER A 1 210 ? 9.062 25.641 -5.676 1 84.31 210 SER A O 1
ATOM 1749 N N . ILE A 1 211 ? 8.078 23.797 -6.551 1 80 211 ILE A N 1
ATOM 1750 C CA . ILE A 1 211 ? 7.922 24.391 -7.871 1 80 211 ILE A CA 1
ATOM 1751 C C . ILE A 1 211 ? 6.508 24.938 -8.031 1 80 211 ILE A C 1
ATOM 1753 O O . ILE A 1 211 ? 6.301 25.953 -8.711 1 80 211 ILE A O 1
ATOM 1757 N N . TRP A 1 212 ? 5.66 24.375 -7.332 1 71.94 212 TRP A N 1
ATOM 1758 C CA . TRP A 1 212 ? 4.262 24.766 -7.453 1 71.94 212 TRP A CA 1
ATOM 1759 C C . TRP A 1 212 ? 3.943 25.922 -6.504 1 71.94 212 TRP A C 1
ATOM 1761 O O . TRP A 1 212 ? 4.023 25.766 -5.285 1 71.94 212 TRP A O 1
ATOM 1771 N N . LYS A 1 213 ? 3.58 27.016 -6.965 1 74.44 213 LYS A N 1
ATOM 1772 C CA . LYS A 1 213 ? 3.236 28.234 -6.227 1 74.44 213 LYS A CA 1
ATOM 1773 C C . LYS A 1 213 ? 4.227 28.484 -5.094 1 74.44 213 LYS A C 1
ATOM 1775 O O . LYS A 1 213 ? 3.848 28.5 -3.922 1 74.44 213 LYS A O 1
ATOM 1780 N N . PRO A 1 214 ? 5.422 28.75 -5.371 1 76.94 214 PRO A N 1
ATOM 1781 C CA . PRO A 1 214 ? 6.492 28.828 -4.371 1 76.94 214 PRO A CA 1
ATOM 1782 C C . PRO A 1 214 ? 6.375 30.062 -3.486 1 76.94 214 PRO A C 1
ATOM 1784 O O . PRO A 1 214 ? 7.047 30.156 -2.455 1 76.94 214 PRO A O 1
ATOM 1787 N N . LYS A 1 215 ? 5.457 30.938 -3.77 1 81.62 215 LYS A N 1
ATOM 1788 C CA . LYS A 1 215 ? 5.375 32.188 -3.012 1 81.62 215 LYS A CA 1
ATOM 1789 C C . LYS A 1 215 ? 4.465 32.031 -1.797 1 81.62 215 LYS A C 1
ATOM 1791 O O . LYS A 1 215 ? 4.375 32.938 -0.963 1 81.62 215 LYS A O 1
ATOM 1796 N N . ARG A 1 216 ? 3.906 30.844 -1.707 1 87.12 216 ARG A N 1
ATOM 1797 C CA . ARG A 1 216 ? 3.113 30.578 -0.513 1 87.12 216 ARG A CA 1
ATOM 1798 C C . ARG A 1 216 ? 3.988 30.562 0.735 1 87.12 216 ARG A C 1
ATOM 1800 O O . ARG A 1 216 ? 5.152 30.156 0.68 1 87.12 216 ARG A O 1
ATOM 1807 N N . LYS A 1 217 ? 3.342 30.969 1.8 1 90.31 217 LYS A N 1
ATOM 1808 C CA . LYS A 1 217 ? 4.086 31.031 3.053 1 90.31 217 LYS A CA 1
ATOM 1809 C C . LYS A 1 217 ? 4.598 29.656 3.461 1 90.31 217 LYS A C 1
ATOM 1811 O O . LYS A 1 217 ? 5.73 29.516 3.926 1 90.31 217 LYS A O 1
ATOM 1816 N N . PHE A 1 218 ? 3.75 28.656 3.354 1 94.12 218 PHE A N 1
ATOM 1817 C CA . PHE A 1 218 ? 4.105 27.281 3.682 1 94.12 218 PHE A CA 1
ATOM 1818 C C . PHE A 1 218 ? 3.861 26.359 2.49 1 94.12 218 PHE A C 1
ATOM 1820 O O . PHE A 1 218 ? 2.879 25.625 2.463 1 94.12 218 PHE A O 1
ATOM 1827 N N . PRO A 1 219 ? 4.773 26.328 1.477 1 92.19 219 PRO A N 1
ATOM 1828 C CA . PRO A 1 219 ? 4.598 25.453 0.315 1 92.19 219 PRO A CA 1
ATOM 1829 C C . PRO A 1 219 ? 4.914 23.984 0.625 1 92.19 219 PRO A C 1
ATOM 1831 O O . PRO A 1 219 ? 5.895 23.438 0.11 1 92.19 219 PRO A O 1
ATOM 1834 N N . ILE A 1 220 ? 4.117 23.422 1.457 1 92.88 220 ILE A N 1
ATOM 1835 C CA . ILE A 1 220 ? 4.27 22.062 1.964 1 92.88 220 ILE A CA 1
ATOM 1836 C C . ILE A 1 220 ? 3.088 21.203 1.511 1 92.88 220 ILE A C 1
ATOM 1838 O O . ILE A 1 220 ? 1.95 21.672 1.471 1 92.88 220 ILE A O 1
ATOM 1842 N N . ASP A 1 221 ? 3.381 20.016 1.173 1 92.38 221 ASP A N 1
ATOM 1843 C CA . ASP A 1 221 ? 2.322 19.062 0.863 1 92.38 221 ASP A CA 1
ATOM 1844 C C . ASP A 1 221 ? 1.559 18.656 2.123 1 92.38 221 ASP A C 1
ATOM 1846 O O . ASP A 1 221 ? 2.117 18.672 3.223 1 92.38 221 ASP A O 1
ATOM 1850 N N . MET A 1 222 ? 0.337 18.25 1.927 1 94.44 222 MET A N 1
ATOM 1851 C CA . MET A 1 222 ? -0.525 17.859 3.041 1 94.44 222 MET A CA 1
ATOM 1852 C C . MET A 1 222 ? 0.124 16.766 3.881 1 94.44 222 MET A C 1
ATOM 1854 O O . MET A 1 222 ? 0.008 16.766 5.105 1 94.44 222 MET A O 1
ATOM 1858 N N . SER A 1 223 ? 0.804 15.867 3.262 1 96.06 223 SER A N 1
ATOM 1859 C CA . SER A 1 223 ? 1.423 14.75 3.969 1 96.06 223 SER A CA 1
ATOM 1860 C C . SER A 1 223 ? 2.812 15.117 4.477 1 96.06 223 SER A C 1
ATOM 1862 O O . SER A 1 223 ? 3.533 14.266 5.004 1 96.06 223 SER A O 1
ATOM 1864 N N . GLY A 1 224 ? 3.148 16.359 4.363 1 97.38 224 GLY A N 1
ATOM 1865 C CA . GLY A 1 224 ? 4.508 16.781 4.68 1 97.38 224 GLY A CA 1
ATOM 1866 C C . GLY A 1 224 ? 4.637 17.406 6.055 1 97.38 224 GLY A C 1
ATOM 1867 O O . GLY A 1 224 ? 5.68 17.969 6.387 1 97.38 224 GLY A O 1
ATOM 1868 N N . PHE A 1 225 ? 3.582 17.422 6.844 1 98.38 225 PHE A N 1
ATOM 1869 C CA . PHE A 1 225 ? 3.727 18.031 8.164 1 98.38 225 PHE A CA 1
ATOM 1870 C C . PHE A 1 225 ? 2.838 17.312 9.18 1 98.38 225 PHE A C 1
ATOM 1872 O O . PHE A 1 225 ? 1.855 16.672 8.812 1 98.38 225 PHE A O 1
ATOM 1879 N N . ALA A 1 226 ? 3.197 17.359 10.406 1 98.81 226 ALA A N 1
ATOM 1880 C CA . ALA A 1 226 ? 2.451 16.875 11.57 1 98.81 226 ALA A CA 1
ATOM 1881 C C . ALA A 1 226 ? 2.289 17.984 12.609 1 98.81 226 ALA A C 1
ATOM 1883 O O . ALA A 1 226 ? 3.135 18.875 12.711 1 98.81 226 ALA A O 1
ATOM 1884 N N . ILE A 1 227 ? 1.219 17.953 13.391 1 98.75 227 ILE A N 1
ATOM 1885 C CA . ILE A 1 227 ? 0.871 19.047 14.289 1 98.75 227 ILE A CA 1
ATOM 1886 C C . ILE A 1 227 ? 0.677 18.5 15.703 1 98.75 227 ILE A C 1
ATOM 1888 O O . ILE A 1 227 ? -0.006 17.5 15.898 1 98.75 227 ILE A O 1
ATOM 1892 N N . ASN A 1 228 ? 1.273 19.156 16.609 1 98.31 228 ASN A N 1
ATOM 1893 C CA . ASN A 1 228 ? 0.945 18.875 18.016 1 98.31 228 ASN A CA 1
ATOM 1894 C C . ASN A 1 228 ? -0.529 19.141 18.297 1 98.31 228 ASN A C 1
ATOM 1896 O O . ASN A 1 228 ? -1.039 20.219 18.016 1 98.31 228 ASN A O 1
ATOM 1900 N N . SER A 1 229 ? -1.212 18.172 18.891 1 97.56 229 SER A N 1
ATOM 1901 C CA . SER A 1 229 ? -2.652 18.281 19.109 1 97.56 229 SER A CA 1
ATOM 1902 C C . SER A 1 229 ? -2.998 19.438 20.031 1 97.56 229 SER A C 1
ATOM 1904 O O . SER A 1 229 ? -4.09 20 19.953 1 97.56 229 SER A O 1
ATOM 1906 N N . GLN A 1 230 ? -2.117 19.812 20.875 1 96.69 230 GLN A N 1
ATOM 1907 C CA . GLN A 1 230 ? -2.355 20.953 21.766 1 96.69 230 GLN A CA 1
ATOM 1908 C C . GLN A 1 230 ? -2.578 22.234 20.984 1 96.69 230 GLN A C 1
ATOM 1910 O O . GLN A 1 230 ? -3.393 23.078 21.359 1 96.69 230 GLN A O 1
ATOM 1915 N N . LEU A 1 231 ? -1.814 22.391 19.922 1 97 231 LEU A N 1
ATOM 1916 C CA . LEU A 1 231 ? -1.993 23.562 19.062 1 97 231 LEU A CA 1
ATOM 1917 C C . LEU A 1 231 ? -3.4 23.594 18.469 1 97 231 LEU A C 1
ATOM 1919 O O . LEU A 1 231 ? -4 24.672 18.344 1 97 231 LEU A O 1
ATOM 1923 N N . ILE A 1 232 ? -3.889 22.438 18.094 1 97.06 232 ILE A N 1
ATOM 1924 C CA . ILE A 1 232 ? -5.227 22.297 17.531 1 97.06 232 ILE A CA 1
ATOM 1925 C C . ILE A 1 232 ? -6.27 22.719 18.578 1 97.06 232 ILE A C 1
ATOM 1927 O O . ILE A 1 232 ? -7.23 23.422 18.25 1 97.06 232 ILE A O 1
ATOM 1931 N N . HIS A 1 233 ? -6.035 22.359 19.781 1 96.5 233 HIS A N 1
ATOM 1932 C CA . HIS A 1 233 ? -6.957 22.688 20.859 1 96.5 233 HIS A CA 1
ATOM 1933 C C . HIS A 1 233 ? -6.867 24.172 21.234 1 96.5 233 HIS A C 1
ATOM 1935 O O . HIS A 1 233 ? -7.883 24.812 21.5 1 96.5 233 HIS A O 1
ATOM 1941 N N . ASP A 1 234 ? -5.727 24.672 21.266 1 96.19 234 ASP A N 1
ATOM 1942 C CA . ASP A 1 234 ? -5.508 26.062 21.625 1 96.19 234 ASP A CA 1
ATOM 1943 C C . ASP A 1 234 ? -6.109 27 20.594 1 96.19 234 ASP A C 1
ATOM 1945 O O . ASP A 1 234 ? -6.629 28.062 20.938 1 96.19 234 ASP A O 1
ATOM 1949 N N . LYS A 1 235 ? -5.953 26.594 19.344 1 96.81 235 LYS A N 1
ATOM 1950 C CA . LYS A 1 235 ? -6.48 27.406 18.25 1 96.81 235 LYS A CA 1
ATOM 1951 C C . LYS A 1 235 ? -7.809 26.844 17.75 1 96.81 235 LYS A C 1
ATOM 1953 O O . LYS A 1 235 ? -7.883 26.312 16.641 1 96.81 235 LYS A O 1
ATOM 1958 N N . HIS A 1 236 ? -8.836 27.109 18.406 1 93.94 236 HIS A N 1
ATOM 1959 C CA . HIS A 1 236 ? -10.125 26.453 18.234 1 93.94 236 HIS A CA 1
ATOM 1960 C C . HIS A 1 236 ? -10.773 26.828 16.906 1 93.94 236 HIS A C 1
ATOM 1962 O O . HIS A 1 236 ? -11.664 26.125 16.438 1 93.94 236 HIS A O 1
ATOM 1968 N N . ASP A 1 237 ? -10.289 27.891 16.281 1 95.69 237 ASP A N 1
ATOM 1969 C CA . ASP A 1 237 ? -10.914 28.359 15.047 1 95.69 237 ASP A CA 1
ATOM 1970 C C . ASP A 1 237 ? -10.094 27.969 13.828 1 95.69 237 ASP A C 1
ATOM 1972 O O . ASP A 1 237 ? -10.422 28.344 12.703 1 95.69 237 ASP A O 1
ATOM 1976 N N . ALA A 1 238 ? -9.039 27.188 14.039 1 97.5 238 ALA A N 1
ATOM 1977 C CA . ALA A 1 238 ? -8.188 26.797 12.914 1 97.5 238 ALA A CA 1
ATOM 1978 C C . ALA A 1 238 ? -8.812 25.656 12.125 1 97.5 238 ALA A C 1
ATOM 1980 O O . ALA A 1 238 ? -8.992 24.562 12.656 1 97.5 238 ALA A O 1
ATOM 1981 N N . TYR A 1 239 ? -9.25 25.922 10.898 1 98.19 239 TYR A N 1
ATOM 1982 C CA . TYR A 1 239 ? -9.844 24.953 9.992 1 98.19 239 TYR A CA 1
ATOM 1983 C C . TYR A 1 239 ? -9.344 25.156 8.57 1 98.19 239 TYR A C 1
ATOM 1985 O O . TYR A 1 239 ? -8.742 26.188 8.258 1 98.19 239 TYR A O 1
ATOM 1993 N N . PHE A 1 240 ? -9.516 24.125 7.723 1 97.75 240 PHE A N 1
ATOM 1994 C CA . PHE A 1 240 ? -9.359 24.297 6.281 1 97.75 240 PHE A CA 1
ATOM 1995 C C . PHE A 1 240 ? -10.5 25.141 5.719 1 97.75 240 PHE A C 1
ATOM 1997 O O . PHE A 1 240 ? -11.539 25.312 6.363 1 97.75 240 PHE A O 1
ATOM 2004 N N . SER A 1 241 ? -10.266 25.734 4.543 1 95.62 241 SER A N 1
ATOM 2005 C CA . SER A 1 241 ? -11.266 26.609 3.941 1 95.62 241 SER A CA 1
ATOM 2006 C C . SER A 1 241 ? -11.562 26.203 2.502 1 95.62 241 SER A C 1
ATOM 2008 O O . SER A 1 241 ? -10.641 26 1.707 1 95.62 241 SER A O 1
ATOM 2010 N N . PRO A 1 242 ? -12.828 26.016 2.182 1 92.44 242 PRO A N 1
ATOM 2011 C CA . PRO A 1 242 ? -13.164 25.719 0.788 1 92.44 242 PRO A CA 1
ATOM 2012 C C . PRO A 1 242 ? -12.961 26.906 -0.145 1 92.44 242 PRO A C 1
ATOM 2014 O O . PRO A 1 242 ? -13.094 26.766 -1.363 1 92.44 242 PRO A O 1
ATOM 2017 N N . TYR A 1 243 ? -12.578 28.062 0.37 1 91.38 243 TYR A N 1
ATOM 2018 C CA . TYR A 1 243 ? -12.57 29.281 -0.424 1 91.38 243 TYR A CA 1
ATOM 2019 C C . TYR A 1 243 ? -11.148 29.703 -0.758 1 91.38 243 TYR A C 1
ATOM 2021 O O . TYR A 1 243 ? -10.938 30.766 -1.363 1 91.38 243 TYR A O 1
ATOM 2029 N N . VAL A 1 244 ? -10.234 28.953 -0.403 1 90.81 244 VAL A N 1
ATOM 2030 C CA . VAL A 1 244 ? -8.859 29.297 -0.749 1 90.81 244 VAL A CA 1
ATOM 2031 C C . VAL A 1 244 ? -8.484 28.672 -2.092 1 90.81 244 VAL A C 1
ATOM 2033 O O . VAL A 1 244 ? -9.055 27.656 -2.488 1 90.81 244 VAL A O 1
ATOM 2036 N N . PRO A 1 245 ? -7.531 29.328 -2.742 1 85.44 245 PRO A N 1
ATOM 2037 C CA . PRO A 1 245 ? -7.113 28.781 -4.031 1 85.44 245 PRO A CA 1
ATOM 2038 C C . PRO A 1 245 ? -6.484 27.391 -3.902 1 85.44 245 PRO A C 1
ATOM 2040 O O . PRO A 1 245 ? -6.07 27 -2.811 1 85.44 245 PRO A O 1
ATOM 2043 N N . ARG A 1 246 ? -6.434 26.703 -5.004 1 80.38 246 ARG A N 1
ATOM 2044 C CA . ARG A 1 246 ? -5.797 25.391 -5.051 1 80.38 246 ARG A CA 1
ATOM 2045 C C . ARG A 1 246 ? -4.367 25.453 -4.52 1 80.38 246 ARG A C 1
ATOM 2047 O O . ARG A 1 246 ? -3.623 26.391 -4.844 1 80.38 246 ARG A O 1
ATOM 2054 N N . GLY A 1 247 ? -4.043 24.531 -3.682 1 81.62 247 GLY A N 1
ATOM 2055 C CA . GLY A 1 247 ? -2.682 24.469 -3.17 1 81.62 247 GLY A CA 1
ATOM 2056 C C . GLY A 1 247 ? -2.477 25.281 -1.906 1 81.62 247 GLY A C 1
ATOM 2057 O O . GLY A 1 247 ? -1.41 25.219 -1.291 1 81.62 247 GLY A O 1
ATOM 2058 N N . TYR A 1 248 ? -3.492 25.938 -1.466 1 90.44 248 TYR A N 1
ATOM 2059 C CA . TYR A 1 248 ? -3.312 26.859 -0.354 1 90.44 248 TYR A CA 1
ATOM 2060 C C . TYR A 1 248 ? -3.91 26.297 0.929 1 90.44 248 TYR A C 1
ATOM 2062 O O . TYR A 1 248 ? -3.881 26.953 1.975 1 90.44 248 TYR A O 1
ATOM 2070 N N . GLN A 1 249 ? -4.43 25.125 0.881 1 93.69 249 GLN A N 1
ATOM 2071 C CA . GLN A 1 249 ? -5.043 24.547 2.072 1 93.69 249 GLN A CA 1
ATOM 2072 C C . GLN A 1 249 ? -4.039 24.453 3.217 1 93.69 249 GLN A C 1
ATOM 2074 O O . GLN A 1 249 ? -4.332 24.844 4.344 1 93.69 249 GLN A O 1
ATOM 2079 N N . GLU A 1 250 ? -2.838 23.969 2.863 1 94.5 250 GLU A N 1
ATOM 2080 C CA . GLU A 1 250 ? -1.802 23.75 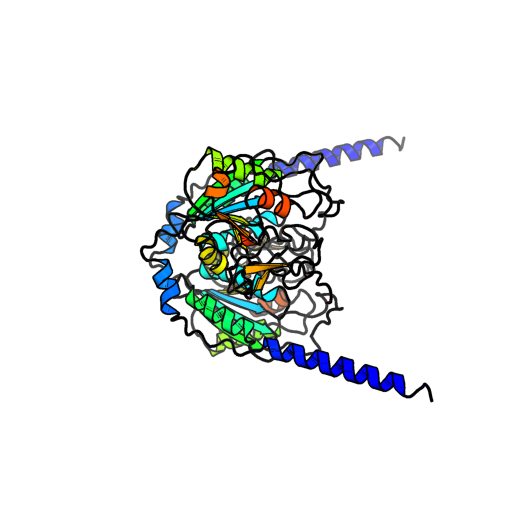3.871 1 94.5 250 GLU A CA 1
ATOM 2081 C C . GLU A 1 250 ? -1.351 25.078 4.48 1 94.5 250 GLU A C 1
ATOM 2083 O O . GLU A 1 250 ? -1.268 25.203 5.703 1 94.5 250 GLU A O 1
ATOM 2088 N N . THR A 1 251 ? -1.124 26.047 3.58 1 95.31 251 THR A N 1
ATOM 2089 C CA . THR A 1 251 ? -0.729 27.375 4.047 1 95.31 251 THR A CA 1
ATOM 2090 C C . THR A 1 251 ? -1.833 28 4.895 1 95.31 251 THR A C 1
ATOM 2092 O O . THR A 1 251 ? -1.559 28.609 5.93 1 95.31 251 THR A O 1
ATOM 2095 N N . HIS A 1 252 ? -3.045 27.875 4.488 1 96.38 252 HIS A N 1
ATOM 2096 C CA . HIS A 1 252 ? -4.172 28.453 5.223 1 96.38 252 HIS A CA 1
ATOM 2097 C C . HIS A 1 252 ? -4.262 27.875 6.629 1 96.38 252 HIS A C 1
ATOM 2099 O O . HIS A 1 252 ? -4.422 28.609 7.602 1 96.38 252 HIS A O 1
ATOM 2105 N N . LEU A 1 253 ? -4.156 26.578 6.754 1 97.94 253 LEU A N 1
ATOM 2106 C CA . LEU A 1 253 ? -4.238 25.953 8.07 1 97.94 253 LEU A CA 1
ATOM 2107 C C . LEU A 1 253 ? -3.053 26.344 8.938 1 97.94 253 LEU A C 1
ATOM 2109 O O . LEU A 1 253 ? -3.232 26.781 10.078 1 97.94 253 LEU A O 1
ATOM 2113 N N . LEU A 1 254 ? -1.821 26.234 8.43 1 98 254 LEU A N 1
ATOM 2114 C CA . LEU A 1 254 ? -0.603 26.406 9.211 1 98 254 LEU A CA 1
ATOM 2115 C C . LEU A 1 254 ? -0.458 27.859 9.664 1 98 254 LEU A C 1
ATOM 2117 O O . LEU A 1 254 ? 0.059 28.125 10.75 1 98 254 LEU A O 1
ATOM 2121 N N . THR A 1 255 ? -0.948 28.812 8.852 1 97.44 255 THR A N 1
ATOM 2122 C CA . THR A 1 255 ? -0.862 30.219 9.234 1 97.44 255 THR A CA 1
ATOM 2123 C C . THR A 1 255 ? -1.707 30.5 10.477 1 97.44 255 THR A C 1
ATOM 2125 O O . THR A 1 255 ? -1.451 31.469 11.203 1 97.44 255 THR A O 1
ATOM 2128 N N . GLN A 1 256 ? -2.682 29.719 10.68 1 97.94 256 GLN A N 1
ATOM 2129 C CA . GLN A 1 256 ? -3.535 29.859 11.852 1 97.94 256 GLN A CA 1
ATOM 2130 C C . GLN A 1 256 ? -2.881 29.25 13.086 1 97.94 256 GLN A C 1
ATOM 2132 O O . GLN A 1 256 ? -3.289 29.531 14.219 1 97.94 256 GLN A O 1
ATOM 2137 N N . LEU A 1 257 ? -1.887 28.406 12.891 1 97.94 257 LEU A N 1
ATOM 2138 C CA . LEU A 1 257 ? -1.354 27.594 13.984 1 97.94 257 LEU A CA 1
ATOM 2139 C C . LEU A 1 257 ? 0.015 28.094 14.422 1 97.94 257 LEU A C 1
ATOM 2141 O O . LEU A 1 257 ? 0.36 28.031 15.602 1 97.94 257 LEU A O 1
ATOM 2145 N N . ILE A 1 258 ? 0.787 28.578 13.469 1 97.56 258 ILE A N 1
ATOM 2146 C CA . ILE A 1 258 ? 2.129 29.047 13.781 1 97.56 258 ILE A CA 1
ATOM 2147 C C . ILE A 1 258 ? 2.379 30.391 13.094 1 97.56 258 ILE A C 1
ATOM 2149 O O . ILE A 1 258 ? 1.67 30.75 12.148 1 97.56 258 ILE A O 1
ATOM 2153 N N . HIS A 1 259 ? 3.479 31.047 13.508 1 95.44 259 HIS A N 1
ATOM 2154 C CA . HIS A 1 259 ? 3.678 32.438 13.07 1 95.44 259 HIS A CA 1
ATOM 2155 C C . HIS A 1 259 ? 4.625 32.5 11.875 1 95.44 259 HIS A C 1
ATOM 2157 O O . HIS A 1 259 ? 4.535 33.406 11.055 1 95.44 259 HIS A O 1
ATOM 2163 N N . SER A 1 260 ? 5.57 31.562 11.836 1 95.38 260 SER A N 1
ATOM 2164 C CA . SER A 1 260 ? 6.594 31.641 10.797 1 95.38 260 SER A CA 1
ATOM 2165 C C . SER A 1 260 ? 7.195 30.281 10.508 1 95.38 260 SER A C 1
ATOM 2167 O O . SER A 1 260 ? 6.996 29.328 11.266 1 95.38 260 SER A O 1
ATOM 2169 N N . ILE A 1 261 ? 7.922 30.234 9.414 1 96.25 261 ILE A N 1
ATOM 2170 C CA . ILE A 1 261 ? 8.555 28.984 8.992 1 96.25 261 ILE A CA 1
ATOM 2171 C C . ILE A 1 261 ? 9.625 28.594 10.008 1 96.25 261 ILE A C 1
ATOM 2173 O O . ILE A 1 261 ? 10.023 27.422 10.07 1 96.25 261 ILE A O 1
ATOM 2177 N N . ASN A 1 262 ? 10.047 29.516 10.883 1 95.31 262 ASN A N 1
ATOM 2178 C CA . ASN A 1 262 ? 11.062 29.25 11.898 1 95.31 262 ASN A CA 1
ATOM 2179 C C . ASN A 1 262 ? 10.539 28.328 12.984 1 95.31 262 ASN A C 1
ATOM 2181 O O . ASN A 1 262 ? 11.32 27.75 13.75 1 95.31 262 ASN A O 1
ATOM 2185 N N . GLU A 1 263 ? 9.242 28.188 13.047 1 97.19 263 GLU A N 1
ATOM 2186 C CA . GLU A 1 263 ? 8.641 27.344 14.086 1 97.19 263 GLU A CA 1
ATOM 2187 C C . GLU A 1 263 ? 8.484 25.906 13.602 1 97.19 263 GLU A C 1
ATOM 2189 O O . GLU A 1 263 ? 8.117 25.016 14.375 1 97.19 263 GLU A O 1
ATOM 2194 N N . LEU A 1 264 ? 8.766 25.719 12.289 1 98.25 264 LEU A N 1
ATOM 2195 C CA . LEU A 1 264 ? 8.719 24.359 11.742 1 98.25 264 LEU A CA 1
ATOM 2196 C C . LEU A 1 264 ? 9.898 23.531 12.25 1 98.25 264 LEU A C 1
ATOM 2198 O O . LEU A 1 264 ? 11.008 24.047 12.383 1 98.25 264 LEU A O 1
ATOM 2202 N N . GLU A 1 265 ? 9.633 22.281 12.57 1 98.44 265 GLU A N 1
ATOM 2203 C CA . GLU A 1 265 ? 10.633 21.359 13.094 1 98.44 265 GLU A CA 1
ATOM 2204 C C . GLU A 1 265 ? 11.016 20.312 12.047 1 98.44 265 GLU A C 1
ATOM 2206 O O . GLU A 1 265 ? 10.312 19.328 11.867 1 98.44 265 GLU A O 1
ATOM 2211 N N . PRO A 1 266 ? 12.172 20.484 11.367 1 98 266 PRO A N 1
ATOM 2212 C CA . PRO A 1 266 ? 12.562 19.531 10.336 1 98 266 PRO A CA 1
ATOM 2213 C C . PRO A 1 266 ? 12.852 18.141 10.906 1 98 266 PRO A C 1
ATOM 2215 O O . PRO A 1 266 ? 13.508 18.016 11.945 1 98 266 PRO A O 1
ATOM 2218 N N . LYS A 1 267 ? 12.297 17.156 10.336 1 97.75 267 LYS A N 1
ATOM 2219 C CA . LYS A 1 267 ? 12.523 15.758 10.68 1 97.75 267 LYS A CA 1
ATOM 2220 C C . LYS A 1 267 ? 13.156 15 9.516 1 97.75 267 LYS A C 1
ATOM 2222 O O . LYS A 1 267 ? 13.695 15.609 8.594 1 97.75 267 LYS A O 1
ATOM 2227 N N . ALA A 1 268 ? 13.273 13.648 9.641 1 97.06 268 ALA A N 1
ATOM 2228 C CA . ALA A 1 268 ? 13.828 12.789 8.602 1 97.06 268 ALA A CA 1
ATOM 2229 C C . ALA A 1 268 ? 15.281 13.148 8.312 1 97.06 268 ALA A C 1
ATOM 2231 O O . ALA A 1 268 ? 15.664 13.328 7.156 1 97.06 268 ALA A O 1
ATOM 2232 N N . ASP A 1 269 ? 16.078 13.305 9.336 1 95.5 269 ASP A N 1
ATOM 2233 C CA . ASP A 1 269 ? 17.5 13.609 9.227 1 95.5 269 ASP A CA 1
ATOM 2234 C C . ASP A 1 269 ? 17.719 14.914 8.461 1 95.5 269 ASP A C 1
ATOM 2236 O O . ASP A 1 269 ? 18.406 14.922 7.438 1 95.5 269 ASP A O 1
ATOM 2240 N N . SER A 1 270 ? 17.094 16.016 9 1 94.81 270 SER A N 1
ATOM 2241 C CA . SER A 1 270 ? 17.188 17.344 8.398 1 94.81 270 SER A CA 1
ATOM 2242 C C . SER A 1 270 ? 16.641 17.328 6.973 1 94.81 270 SER A C 1
ATOM 2244 O O . SER A 1 270 ? 17.234 17.922 6.07 1 94.81 270 SER A O 1
ATOM 2246 N N . CYS A 1 271 ? 15.578 16.531 6.738 1 94.94 271 CYS A N 1
ATOM 2247 C CA . CYS A 1 271 ? 14.797 16.484 5.508 1 94.94 271 CYS A CA 1
ATOM 2248 C C . CYS A 1 271 ? 15.625 15.898 4.363 1 94.94 271 CYS A C 1
ATOM 2250 O O . CYS A 1 271 ? 15.469 16.312 3.211 1 94.94 271 CYS A O 1
ATOM 2252 N N . THR A 1 272 ? 16.531 14.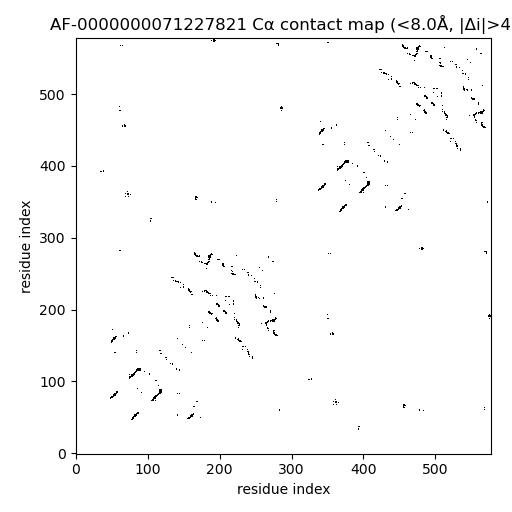969 4.695 1 94.06 272 THR A N 1
ATOM 2253 C CA . THR A 1 272 ? 17.312 14.305 3.666 1 94.06 272 THR A CA 1
ATOM 2254 C C . THR A 1 272 ? 16.734 12.93 3.344 1 94.06 272 THR A C 1
ATOM 2256 O O . THR A 1 272 ? 17.094 12.312 2.338 1 94.06 272 THR A O 1
ATOM 2259 N N . LYS A 1 273 ? 15.883 12.477 4.199 1 96.06 273 LYS A N 1
ATOM 2260 C CA . LYS A 1 273 ? 15.258 11.18 3.99 1 96.06 273 LYS A CA 1
ATOM 2261 C C . LYS A 1 273 ? 13.789 11.328 3.604 1 96.06 273 LYS A C 1
ATOM 2263 O O . LYS A 1 273 ? 13.086 12.188 4.137 1 96.06 273 LYS A O 1
ATOM 2268 N N . ILE A 1 274 ? 13.359 10.5 2.729 1 96.31 274 ILE A N 1
ATOM 2269 C CA . ILE A 1 274 ? 11.961 10.469 2.33 1 96.31 274 ILE A CA 1
ATOM 2270 C C . ILE A 1 274 ? 11.234 9.367 3.092 1 96.31 274 ILE A C 1
ATOM 2272 O O . ILE A 1 274 ? 11.602 8.195 3.008 1 96.31 274 ILE A O 1
ATOM 2276 N N . LEU A 1 275 ? 10.219 9.789 3.844 1 98 275 LEU A N 1
ATOM 2277 C CA . LEU A 1 275 ? 9.5 8.828 4.668 1 98 275 LEU A CA 1
ATOM 2278 C C . LEU A 1 275 ? 8.023 8.773 4.277 1 98 275 LEU A C 1
ATOM 2280 O O . LEU A 1 275 ? 7.254 8.008 4.852 1 98 275 LEU A O 1
ATOM 2284 N N . VAL A 1 276 ? 7.633 9.57 3.385 1 98.25 276 VAL A N 1
ATOM 2285 C CA . VAL A 1 276 ? 6.273 9.578 2.85 1 98.25 276 VAL A CA 1
ATOM 2286 C C . VAL A 1 276 ? 6.305 9.914 1.361 1 98.25 276 VAL A C 1
ATOM 2288 O O . VAL A 1 276 ? 7.102 10.75 0.925 1 98.25 276 VAL A O 1
ATOM 2291 N N . TRP A 1 277 ? 5.504 9.211 0.528 1 97.38 277 TRP A N 1
ATOM 2292 C CA . TRP A 1 277 ? 5.398 9.43 -0.911 1 97.38 277 TRP A CA 1
ATOM 2293 C C . TRP A 1 277 ? 3.959 9.727 -1.313 1 97.38 277 TRP A C 1
ATOM 2295 O O . TRP A 1 277 ? 3.025 9.078 -0.833 1 97.38 277 TRP A O 1
ATOM 2305 N N . HIS A 1 278 ? 3.82 10.688 -2.102 1 93.62 278 HIS A N 1
ATOM 2306 C CA . HIS A 1 278 ? 2.527 10.984 -2.705 1 93.62 278 HIS A CA 1
ATOM 2307 C C . HIS A 1 278 ? 2.227 10.039 -3.861 1 93.62 278 HIS A C 1
ATOM 2309 O O . HIS A 1 278 ? 2.326 10.422 -5.027 1 93.62 278 HIS A O 1
ATOM 2315 N N . THR A 1 279 ? 1.802 8.898 -3.529 1 92.81 279 THR A N 1
ATOM 2316 C CA . THR A 1 279 ? 1.438 7.91 -4.539 1 92.81 279 THR A CA 1
ATOM 2317 C C . THR A 1 279 ? -0.051 7.992 -4.863 1 92.81 279 THR A C 1
ATOM 2319 O O . THR A 1 279 ? -0.838 8.5 -4.066 1 92.81 279 THR A O 1
ATOM 2322 N N . ARG A 1 280 ? -0.355 7.605 -6.078 1 86.62 280 ARG A N 1
ATOM 2323 C CA . ARG A 1 280 ? -1.741 7.488 -6.52 1 86.62 280 ARG A CA 1
ATOM 2324 C C . ARG A 1 280 ? -1.97 6.176 -7.262 1 86.62 280 ARG A C 1
ATOM 2326 O O . ARG A 1 280 ? -1.129 5.75 -8.055 1 86.62 280 ARG A O 1
ATOM 2333 N N . THR A 1 281 ? -3.031 5.547 -6.902 1 84.06 281 THR A N 1
ATOM 2334 C CA . THR A 1 281 ? -3.393 4.344 -7.648 1 84.06 281 THR A CA 1
ATOM 2335 C C . THR A 1 281 ? -4.012 4.707 -8.992 1 84.06 281 THR A C 1
ATOM 2337 O O . THR A 1 281 ? -4.875 5.586 -9.07 1 84.06 281 THR A O 1
ATOM 2340 N N . GLU A 1 282 ? -3.488 4.059 -10 1 83.44 282 GLU A N 1
ATOM 2341 C CA . GLU A 1 282 ? -4.07 4.246 -11.32 1 83.44 282 GLU A CA 1
ATOM 2342 C C . GLU A 1 282 ? -5.539 3.832 -11.344 1 83.44 282 GLU A C 1
ATOM 2344 O O . GLU A 1 282 ? -5.902 2.785 -10.805 1 83.44 282 GLU A O 1
ATOM 2349 N N . MET A 1 283 ? -6.414 4.703 -11.922 1 77.38 283 MET A N 1
ATOM 2350 C CA . MET A 1 283 ? -7.816 4.328 -12.078 1 77.38 283 MET A CA 1
ATOM 2351 C C . MET A 1 283 ? -7.965 3.195 -13.094 1 77.38 283 MET A C 1
ATOM 2353 O O . MET A 1 283 ? -7.438 3.277 -14.203 1 77.38 283 MET A O 1
ATOM 2357 N N . PRO A 1 284 ? -8.641 2.154 -12.664 1 76.12 284 PRO A N 1
ATOM 2358 C CA . PRO A 1 284 ? -8.82 1.048 -13.609 1 76.12 284 PRO A CA 1
ATOM 2359 C C . PRO A 1 284 ? -9.695 1.42 -14.797 1 76.12 284 PRO A C 1
ATOM 2361 O O . PRO A 1 284 ? -10.656 2.186 -14.648 1 76.12 284 PRO A O 1
ATOM 2364 N N . LYS A 1 285 ? -9.258 1.027 -15.961 1 75.81 285 LYS A N 1
ATOM 2365 C CA . LYS A 1 285 ? -10.102 1.168 -17.141 1 75.81 285 LYS A CA 1
ATOM 2366 C C . LYS A 1 285 ? -11.156 0.069 -17.203 1 75.81 285 LYS A C 1
ATOM 2368 O O . LYS A 1 285 ? -10.914 -1.01 -17.75 1 75.81 285 LYS A O 1
ATOM 2373 N N . LEU A 1 286 ? -12.289 0.251 -16.641 1 75.12 286 LEU A N 1
ATOM 2374 C CA . LEU A 1 286 ? -13.336 -0.761 -16.516 1 75.12 286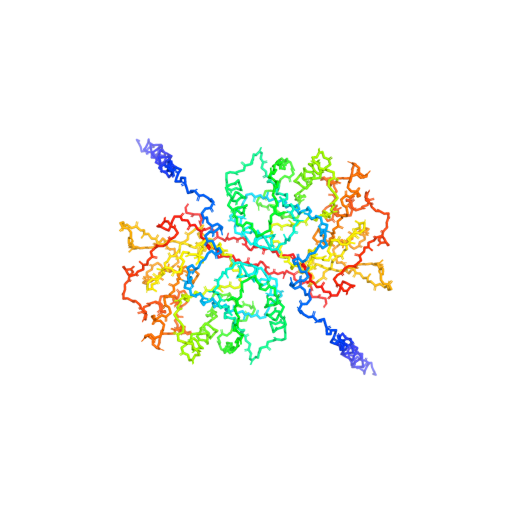 LEU A CA 1
ATOM 2375 C C . LEU A 1 286 ? -14.281 -0.713 -17.719 1 75.12 286 LEU A C 1
ATOM 2377 O O . LEU A 1 286 ? -14.648 0.368 -18.172 1 75.12 286 LEU A O 1
ATOM 2381 N N . LYS A 1 287 ? -14.297 -1.882 -18.391 1 67.88 287 LYS A N 1
ATOM 2382 C CA . LYS A 1 287 ? -15.227 -1.988 -19.516 1 67.88 287 LYS A CA 1
ATOM 2383 C C . LYS A 1 287 ? -16.672 -2.076 -19.031 1 67.88 287 LYS A C 1
ATOM 2385 O O . LYS A 1 287 ? -16.938 -2.678 -17.984 1 67.88 287 LYS A O 1
ATOM 2390 N N . LYS A 1 288 ? -17.5 -1.067 -19.516 1 52.91 288 LYS A N 1
ATOM 2391 C CA . LYS A 1 288 ? -18.922 -1.107 -19.234 1 52.91 288 LYS A CA 1
ATOM 2392 C C . LYS A 1 288 ? -19.547 -2.424 -19.703 1 52.91 288 LYS A C 1
ATOM 2394 O O . LYS A 1 288 ? -19.391 -2.807 -20.875 1 52.91 288 LYS A O 1
ATOM 2399 N N . ILE A 1 289 ? -19.656 -3.367 -18.719 1 40.97 289 ILE A N 1
ATOM 2400 C CA . ILE A 1 289 ? -20.5 -4.465 -19.188 1 40.97 289 ILE A CA 1
ATOM 2401 C C . ILE A 1 289 ? -21.938 -3.973 -19.391 1 40.97 289 ILE A C 1
ATOM 2403 O O . ILE A 1 289 ? -22.453 -3.213 -18.578 1 40.97 289 ILE A O 1
ATOM 2407 N N . MET B 1 1 ? -49.25 0.506 -40.469 1 23.88 1 MET B N 1
ATOM 2408 C CA . MET B 1 1 ? -49.438 -0.469 -39.375 1 23.88 1 MET B CA 1
ATOM 2409 C C . MET B 1 1 ? -48.156 -0.665 -38.594 1 23.88 1 MET B C 1
ATOM 2411 O O . MET B 1 1 ? -48.156 -1.364 -37.562 1 23.88 1 MET B O 1
ATOM 2415 N N . LYS B 1 2 ? -47 -0.328 -39.219 1 29.58 2 LYS B N 1
ATOM 2416 C CA . LYS B 1 2 ? -45.625 -0.768 -38.906 1 29.58 2 LYS B CA 1
ATOM 2417 C C . LYS B 1 2 ? -45.094 -0.006 -37.688 1 29.58 2 LYS B C 1
ATOM 2419 O O . LYS B 1 2 ? -43.969 -0.292 -37.219 1 29.58 2 LYS B O 1
ATOM 2424 N N . PHE B 1 3 ? -45.625 1.137 -37.344 1 33.22 3 PHE B N 1
ATOM 2425 C CA . PHE B 1 3 ? -45.125 2.072 -36.344 1 33.22 3 PHE B CA 1
ATOM 2426 C C . PHE B 1 3 ? -45.281 1.517 -34.938 1 33.22 3 PHE B C 1
ATOM 2428 O O . PHE B 1 3 ? -44.781 2.096 -33.969 1 33.22 3 PHE B O 1
ATOM 2435 N N . THR B 1 4 ? -46.344 0.634 -34.75 1 34.66 4 THR B N 1
ATOM 2436 C CA . THR B 1 4 ? -46.812 0.311 -33.406 1 34.66 4 THR B CA 1
ATOM 2437 C C . THR B 1 4 ? -45.75 -0.546 -32.656 1 34.66 4 THR B C 1
ATOM 2439 O O . THR B 1 4 ? -45.812 -0.696 -31.453 1 34.66 4 THR B O 1
ATOM 2442 N N . ASN B 1 5 ? -44.938 -1.346 -33.469 1 33.59 5 ASN B N 1
ATOM 2443 C CA . ASN B 1 5 ? -44.281 -2.451 -32.781 1 33.59 5 ASN B CA 1
ATOM 2444 C C . ASN B 1 5 ? -43.062 -1.972 -31.984 1 33.59 5 ASN B C 1
ATOM 2446 O O . ASN B 1 5 ? -42.344 -2.779 -31.391 1 33.59 5 ASN B O 1
ATOM 2450 N N . PHE B 1 6 ? -42.594 -0.698 -32.344 1 36.69 6 PHE B N 1
ATOM 2451 C CA . PHE B 1 6 ? -41.312 -0.302 -31.75 1 36.69 6 PHE B CA 1
ATOM 2452 C C . PHE B 1 6 ? -41.469 -0.014 -30.266 1 36.69 6 PHE B C 1
ATOM 2454 O O . PHE B 1 6 ? -40.469 -0.019 -29.531 1 36.69 6 PHE B O 1
ATOM 2461 N N . LEU B 1 7 ? -42.719 0.471 -29.859 1 35 7 LEU B N 1
ATOM 2462 C CA . LEU B 1 7 ? -42.906 0.917 -28.484 1 35 7 LEU B CA 1
ATOM 2463 C C . LEU B 1 7 ? -42.844 -0.262 -27.516 1 35 7 LEU B C 1
ATOM 2465 O O . LEU B 1 7 ? -42.406 -0.118 -26.375 1 35 7 LEU B O 1
ATOM 2469 N N . GLN B 1 8 ? -43.344 -1.483 -27.969 1 31.95 8 GLN B N 1
ATOM 2470 C CA . GLN B 1 8 ? -43.5 -2.582 -27.016 1 31.95 8 GLN B CA 1
ATOM 2471 C C . GLN B 1 8 ? -42.156 -3.148 -26.594 1 31.95 8 GLN B C 1
ATOM 2473 O O . GLN B 1 8 ? -42.031 -3.766 -25.547 1 31.95 8 GLN B O 1
ATOM 2478 N N . ILE B 1 9 ? -41.156 -3.053 -27.531 1 34.84 9 ILE B N 1
ATOM 2479 C CA . ILE B 1 9 ? -39.906 -3.752 -27.188 1 34.84 9 ILE B CA 1
ATOM 2480 C C . ILE B 1 9 ? -39.188 -2.992 -26.094 1 34.84 9 ILE B C 1
ATOM 2482 O O . ILE B 1 9 ? -38.438 -3.586 -25.312 1 34.84 9 ILE B O 1
ATOM 2486 N N . SER B 1 10 ? -39.406 -1.622 -26 1 32.72 10 SER B N 1
ATOM 2487 C CA . SER B 1 10 ? -38.625 -0.889 -25.016 1 32.72 10 SER B CA 1
ATOM 2488 C C . SER B 1 10 ? -39.062 -1.246 -23.594 1 32.72 10 SER B C 1
ATOM 2490 O O . SER B 1 10 ? -38.312 -1.064 -22.641 1 32.72 10 SER B O 1
ATOM 2492 N N . ILE B 1 11 ? -40.375 -1.567 -23.406 1 36.81 11 ILE B N 1
ATOM 2493 C CA . ILE B 1 11 ? -40.844 -1.795 -22.047 1 36.81 11 ILE B CA 1
ATOM 2494 C C . ILE B 1 11 ? -40.281 -3.107 -21.516 1 36.81 11 ILE B C 1
ATOM 2496 O O . ILE B 1 11 ? -39.969 -3.217 -20.328 1 36.81 11 ILE B O 1
ATOM 2500 N N . LEU B 1 12 ? -40.125 -4.152 -22.422 1 33.88 12 LEU B N 1
ATOM 2501 C CA . LEU B 1 12 ? -39.688 -5.434 -21.891 1 33.88 12 LEU B CA 1
ATOM 2502 C C . LEU B 1 12 ? -38.25 -5.348 -21.406 1 33.88 12 LEU B C 1
ATOM 2504 O O . LEU B 1 12 ? -37.875 -5.973 -20.406 1 33.88 12 LEU B O 1
ATOM 2508 N N . LEU B 1 13 ? -37.406 -4.516 -22.062 1 34.5 13 LEU B N 1
ATOM 2509 C CA . LEU B 1 13 ? -36 -4.492 -21.641 1 34.5 13 LEU B CA 1
ATOM 2510 C C . LEU B 1 13 ? -35.875 -3.832 -20.281 1 34.5 13 LEU B C 1
ATOM 2512 O O . LEU B 1 13 ? -34.875 -4.062 -19.578 1 34.5 13 LEU B O 1
ATOM 2516 N N . LEU B 1 14 ? -36.812 -2.969 -19.906 1 35.12 14 LEU B N 1
ATOM 2517 C CA . LEU B 1 14 ? -36.688 -2.324 -18.609 1 35.12 14 LEU B CA 1
ATOM 2518 C C . LEU B 1 14 ? -36.969 -3.309 -17.469 1 35.12 14 LEU B C 1
ATOM 2520 O O . LEU B 1 14 ? -36.344 -3.242 -16.406 1 35.12 14 LEU B O 1
ATOM 2524 N N . THR B 1 15 ? -38 -4.227 -17.656 1 34.22 15 THR B N 1
ATOM 2525 C CA . THR B 1 15 ? -38.344 -5.07 -16.516 1 34.22 15 THR B CA 1
ATOM 2526 C C . THR B 1 15 ? -37.219 -6.07 -16.219 1 34.22 15 THR B C 1
ATOM 2528 O O . THR B 1 15 ? -37 -6.43 -15.07 1 34.22 15 THR B O 1
ATOM 2531 N N . LEU B 1 16 ? -36.531 -6.559 -17.266 1 32.91 16 LEU B N 1
ATOM 2532 C CA . LEU B 1 16 ? -35.562 -7.609 -16.953 1 32.91 16 LEU B CA 1
ATOM 2533 C C . LEU B 1 16 ? -34.375 -7.039 -16.203 1 32.91 16 LEU B C 1
ATOM 2535 O O . LEU B 1 16 ? -33.656 -7.781 -15.547 1 32.91 16 LEU B O 1
ATOM 2539 N N . THR B 1 17 ? -34.031 -5.789 -16.422 1 31.84 17 THR B N 1
ATOM 2540 C CA . THR B 1 17 ? -32.844 -5.316 -15.703 1 31.84 17 THR B CA 1
ATOM 2541 C C . THR B 1 17 ? -33.156 -5.168 -14.211 1 31.84 17 THR B C 1
ATOM 2543 O O . THR B 1 17 ? -32.25 -5.211 -13.383 1 31.84 17 THR B O 1
ATOM 2546 N N . PHE B 1 18 ? -34.438 -4.941 -13.812 1 35 18 PHE B N 1
ATOM 2547 C CA . PHE B 1 18 ? -34.688 -4.77 -12.383 1 35 18 PHE B CA 1
ATOM 2548 C C . PHE B 1 18 ? -34.594 -6.102 -11.648 1 35 18 PHE B C 1
ATOM 2550 O O . PHE B 1 18 ? -34.25 -6.137 -10.461 1 35 18 PHE B O 1
ATOM 2557 N N . LEU B 1 19 ? -35.031 -7.223 -12.273 1 32.56 19 LEU B N 1
ATOM 2558 C CA . LEU B 1 19 ? -35.062 -8.469 -11.516 1 32.56 19 LEU B CA 1
ATOM 2559 C C . LEU B 1 19 ? -33.625 -8.938 -11.18 1 32.56 19 LEU B C 1
ATOM 2561 O O . LEU B 1 19 ? -33.406 -9.484 -10.102 1 32.56 19 LEU B O 1
ATOM 2565 N N . ASN B 1 20 ? -32.75 -8.773 -12.102 1 29.78 20 ASN B N 1
ATOM 2566 C CA . ASN B 1 20 ? -31.438 -9.352 -11.766 1 29.78 20 ASN B CA 1
ATOM 2567 C C . ASN B 1 20 ? -30.75 -8.586 -10.648 1 29.78 20 ASN B C 1
ATOM 2569 O O . ASN B 1 20 ? -29.734 -9.023 -10.125 1 29.78 20 ASN B O 1
ATOM 2573 N N . TYR B 1 21 ? -31.172 -7.305 -10.414 1 30.3 21 TYR B N 1
ATOM 2574 C CA . TYR B 1 21 ? -30.5 -6.656 -9.289 1 30.3 21 TYR B CA 1
ATOM 2575 C C . TYR B 1 21 ? -30.906 -7.293 -7.969 1 30.3 21 TYR B C 1
ATOM 2577 O O . TYR B 1 21 ? -30.219 -7.145 -6.961 1 30.3 21 TYR B O 1
ATOM 2585 N N . PHE B 1 22 ? -32.156 -7.832 -7.895 1 30.91 22 PHE B N 1
ATOM 2586 C CA . PHE B 1 22 ? -32.656 -8.312 -6.605 1 30.91 22 PHE B CA 1
ATOM 2587 C C . PHE B 1 22 ? -31.984 -9.625 -6.223 1 30.91 22 PHE B C 1
ATOM 2589 O O . PHE B 1 22 ? -32.062 -10.062 -5.074 1 30.91 22 PHE B O 1
ATOM 2596 N N . ILE B 1 23 ? -31.656 -10.445 -7.172 1 29.64 23 ILE B N 1
ATOM 2597 C CA . ILE B 1 23 ? -31.219 -11.766 -6.734 1 29.64 23 ILE B CA 1
ATOM 2598 C C . ILE B 1 23 ? -29.906 -11.641 -5.957 1 29.64 23 ILE B C 1
ATOM 2600 O O . ILE B 1 23 ? -29.594 -12.5 -5.129 1 29.64 23 ILE B O 1
ATOM 2604 N N . VAL B 1 24 ? -29.125 -10.68 -6.301 1 27.14 24 VAL B N 1
ATOM 2605 C CA . VAL B 1 24 ? -27.812 -10.805 -5.68 1 27.14 24 VAL B CA 1
ATOM 2606 C C . VAL B 1 24 ? -27.906 -10.438 -4.203 1 27.14 24 VAL B C 1
ATOM 2608 O O . VAL B 1 24 ? -26.953 -10.656 -3.439 1 27.14 24 VAL B O 1
ATOM 2611 N N . TYR B 1 25 ? -28.953 -9.656 -3.805 1 26.64 25 TYR B N 1
ATOM 2612 C CA . TYR B 1 25 ? -28.891 -9.289 -2.395 1 26.64 25 TYR B CA 1
ATOM 2613 C C . TYR B 1 25 ? -29.344 -10.445 -1.51 1 26.64 25 TYR B C 1
ATOM 2615 O O . TYR B 1 25 ? -30.438 -10.406 -0.938 1 26.64 25 TYR B O 1
ATOM 2623 N N . GLN B 1 26 ? -29.453 -11.625 -2.043 1 23.94 26 GLN B N 1
ATOM 2624 C CA . GLN B 1 26 ? -29.859 -12.555 -0.993 1 23.94 26 GLN B CA 1
ATOM 2625 C C . GLN B 1 26 ? -29.016 -12.367 0.266 1 23.94 26 GLN B C 1
ATOM 2627 O O . GLN B 1 26 ? -27.828 -12.062 0.182 1 23.94 26 GLN B O 1
ATOM 2632 N N . LYS B 1 27 ? -29.781 -12.359 1.445 1 26.7 27 LYS B N 1
ATOM 2633 C CA . LYS B 1 27 ? -29.359 -12.258 2.842 1 26.7 27 LYS B CA 1
ATOM 2634 C C . LYS B 1 27 ? -28.266 -13.266 3.164 1 26.7 27 LYS B C 1
ATOM 2636 O O . LYS B 1 27 ? -28.453 -14.477 3.051 1 26.7 27 LYS B O 1
ATOM 2641 N N . CYS B 1 28 ? -27.031 -12.93 2.879 1 23.2 28 CYS B N 1
ATOM 2642 C CA . CYS B 1 28 ? -25.984 -13.75 3.459 1 23.2 28 CYS B CA 1
ATOM 2643 C C . CYS B 1 28 ? -26.25 -14.031 4.93 1 23.2 28 CYS B C 1
ATOM 2645 O O . CYS B 1 28 ? -26.531 -13.117 5.703 1 23.2 28 CYS B O 1
ATOM 2647 N N . PRO B 1 29 ? -26.734 -15.188 5.332 1 27.72 29 PRO B N 1
ATOM 2648 C CA . PRO B 1 29 ? -26.828 -15.453 6.766 1 27.72 29 PRO B CA 1
ATOM 2649 C C . PRO B 1 29 ? -25.609 -14.969 7.543 1 27.72 29 PRO B C 1
ATOM 2651 O O . PRO B 1 29 ? -24.5 -14.938 7 1 27.72 29 PRO B O 1
ATOM 2654 N N . ALA B 1 30 ? -25.906 -14.133 8.586 1 26.83 30 ALA B N 1
ATOM 2655 C CA . ALA B 1 30 ? -24.906 -13.727 9.578 1 26.83 30 ALA B CA 1
ATOM 2656 C C . ALA B 1 30 ? -24.109 -14.922 10.078 1 26.83 30 ALA B C 1
ATOM 2658 O O . ALA B 1 30 ? -24.641 -15.781 10.789 1 26.83 30 ALA B O 1
ATOM 2659 N N . VAL B 1 31 ? -23.297 -15.547 9.266 1 27.05 31 VAL B N 1
ATOM 2660 C CA . VAL B 1 31 ? -22.375 -16.453 9.945 1 27.05 31 VAL B CA 1
ATOM 2661 C C . VAL B 1 31 ? -21.672 -15.703 11.078 1 27.05 31 VAL B C 1
ATOM 2663 O O . VAL B 1 31 ? -21 -14.688 10.852 1 27.05 31 VAL B O 1
ATOM 2666 N N . THR B 1 32 ? -22.219 -15.727 12.305 1 27.78 32 THR B N 1
ATOM 2667 C CA . THR B 1 32 ? -21.578 -15.367 13.562 1 27.78 32 THR B CA 1
ATOM 2668 C C . THR B 1 32 ? -20.188 -15.992 13.648 1 27.78 32 THR B C 1
ATOM 2670 O O . THR B 1 32 ? -20.047 -17.172 13.945 1 27.78 32 THR B O 1
ATOM 2673 N N . TYR B 1 33 ? -19.312 -15.688 12.711 1 27.91 33 TYR B N 1
ATOM 2674 C CA . TYR B 1 33 ? -17.938 -16.031 13.039 1 27.91 33 TYR B CA 1
ATOM 2675 C C . TYR B 1 33 ? -17.531 -15.422 14.367 1 27.91 33 TYR B C 1
ATOM 2677 O O . TYR B 1 33 ? -17.703 -14.219 14.586 1 27.91 33 TYR B O 1
ATOM 2685 N N . ASP B 1 34 ? -17.625 -16.172 15.422 1 31.08 34 ASP B N 1
ATOM 2686 C CA . ASP B 1 34 ? -16.984 -15.828 16.688 1 31.08 34 ASP B CA 1
ATOM 2687 C C . ASP B 1 34 ? -15.602 -15.211 16.453 1 31.08 34 ASP B C 1
ATOM 2689 O O . ASP B 1 34 ? -14.688 -15.875 15.961 1 31.08 34 ASP B O 1
ATOM 2693 N N . ASP B 1 35 ? -15.484 -14 16.172 1 31.12 35 ASP B N 1
ATOM 2694 C CA . ASP B 1 35 ? -14.492 -12.977 15.852 1 31.12 35 ASP B CA 1
ATOM 2695 C C . ASP B 1 35 ? -13.281 -13.062 16.781 1 31.12 35 ASP B C 1
ATOM 2697 O O . ASP B 1 35 ? -12.242 -12.469 16.516 1 31.12 35 ASP B O 1
ATOM 2701 N N . LYS B 1 36 ? -13.469 -13.461 18.109 1 33.75 36 LYS B N 1
ATOM 2702 C CA . LYS B 1 36 ? -12.383 -13.672 19.062 1 33.75 36 LYS B CA 1
ATOM 2703 C C . LYS B 1 36 ? -11.406 -14.719 18.547 1 33.75 36 LYS B C 1
ATOM 2705 O O . LYS B 1 36 ? -10.305 -14.859 19.094 1 33.75 36 LYS B O 1
ATOM 2710 N N . THR B 1 37 ? -11.852 -15.648 17.75 1 32.19 37 THR B N 1
ATOM 2711 C CA . THR B 1 37 ? -11.117 -16.828 17.297 1 32.19 37 THR B CA 1
ATOM 2712 C C . THR B 1 37 ? -10.047 -16.422 16.281 1 32.19 37 THR B C 1
ATOM 2714 O O . THR B 1 37 ? -9.055 -17.141 16.109 1 32.19 37 THR B O 1
ATOM 2717 N N . VAL B 1 38 ? -10.148 -15.297 15.617 1 33.25 38 VAL B N 1
ATOM 2718 C CA . VAL B 1 38 ? -9.18 -15.148 14.539 1 33.25 38 VAL B CA 1
ATOM 2719 C C . VAL B 1 38 ? -7.836 -14.703 15.109 1 33.25 38 VAL B C 1
ATOM 2721 O O . VAL B 1 38 ? -6.793 -15.25 14.75 1 33.25 38 VAL B O 1
ATOM 2724 N N . ILE B 1 39 ? -7.762 -13.57 15.891 1 36.12 39 ILE B N 1
ATOM 2725 C CA . ILE B 1 39 ? -6.488 -13 16.312 1 36.12 39 ILE B CA 1
ATOM 2726 C C . ILE B 1 39 ? -5.812 -13.938 17.312 1 36.12 39 ILE B C 1
ATOM 2728 O O . ILE B 1 39 ? -4.605 -14.18 17.234 1 36.12 39 ILE B O 1
ATOM 2732 N N . HIS B 1 40 ? -6.441 -14.359 18.422 1 36.5 40 HIS B N 1
ATOM 2733 C CA . HIS B 1 40 ? -5.922 -15.367 19.344 1 36.5 40 HIS B CA 1
ATOM 2734 C C . HIS B 1 40 ? -5.559 -16.656 18.594 1 36.5 40 HIS B C 1
ATOM 2736 O O . HIS B 1 40 ? -4.605 -17.344 18.969 1 36.5 40 HIS B O 1
ATOM 2742 N N . GLN B 1 41 ? -6.25 -16.984 17.531 1 37.44 41 GLN B N 1
ATOM 2743 C CA . GLN B 1 41 ? -5.844 -18.094 16.672 1 37.44 41 GLN B CA 1
ATOM 2744 C C . GLN B 1 41 ? -4.613 -17.719 15.852 1 37.44 41 GLN B C 1
ATOM 2746 O O . GLN B 1 41 ? -3.979 -18.594 15.242 1 37.44 41 GLN B O 1
ATOM 2751 N N . LEU B 1 42 ? -4.3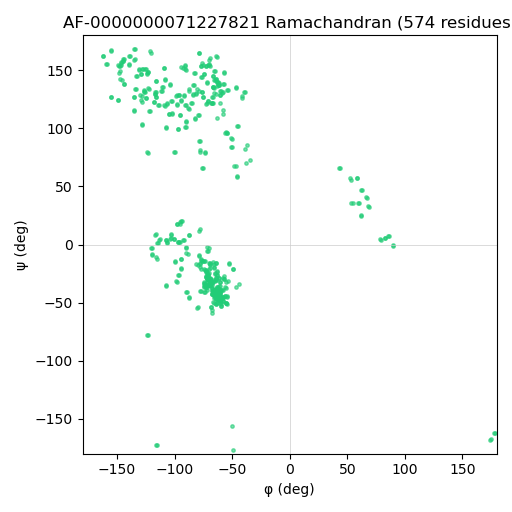4 -16.469 15.602 1 38.31 42 LEU B N 1
ATOM 2752 C CA . LEU B 1 42 ? -3.098 -16.141 14.906 1 38.31 42 LEU B CA 1
ATOM 2753 C C . LEU B 1 42 ? -1.887 -16.547 15.734 1 38.31 42 LEU B C 1
ATOM 2755 O O . LEU B 1 42 ? -0.855 -16.953 15.188 1 38.31 42 LEU B O 1
ATOM 2759 N N . SER B 1 43 ? -1.836 -16.297 17.078 1 37.41 43 SER B N 1
ATOM 2760 C CA . SER B 1 43 ? -0.652 -16.625 17.859 1 37.41 43 SER B CA 1
ATOM 2761 C C . SER B 1 43 ? -0.448 -18.141 17.938 1 37.41 43 SER B C 1
ATOM 2763 O O . SER B 1 43 ? 0.544 -18.609 18.5 1 37.41 43 SER B O 1
ATOM 2765 N N . LYS B 1 44 ? -1.58 -18.969 18.484 1 34.41 44 LYS B N 1
ATOM 2766 C CA . LYS B 1 44 ? -1.223 -20.312 18.922 1 34.41 44 LYS B CA 1
ATOM 2767 C C . LYS B 1 44 ? -0.407 -21.047 17.875 1 34.41 44 LYS B C 1
ATOM 2769 O O . LYS B 1 44 ? -0.476 -20.719 16.688 1 34.41 44 LYS B O 1
ATOM 2774 N N . GLN B 1 45 ? -0.007 -22.469 18.125 1 37.41 45 GLN B N 1
ATOM 2775 C CA . GLN B 1 45 ? 0.972 -23.469 17.688 1 37.41 45 GLN B CA 1
ATOM 2776 C C . GLN B 1 45 ? 0.851 -23.734 16.188 1 37.41 45 GLN B C 1
ATOM 2778 O O . GLN B 1 45 ? 1.548 -24.609 15.656 1 37.41 45 GLN B O 1
ATOM 2783 N N . ASN B 1 46 ? -0.425 -23.781 15.641 1 40.81 46 ASN B N 1
ATOM 2784 C CA . ASN B 1 46 ? -0.44 -24.672 14.477 1 40.81 46 ASN B CA 1
ATOM 2785 C C . ASN B 1 46 ? 0.571 -24.219 13.422 1 40.81 46 ASN B C 1
ATOM 2787 O O . ASN B 1 46 ? 0.674 -23.031 13.117 1 40.81 46 ASN B O 1
ATOM 2791 N N . VAL B 1 47 ? 1.554 -24.984 13.25 1 51 47 VAL B N 1
ATOM 2792 C CA . VAL B 1 47 ? 2.631 -24.953 12.266 1 51 47 VAL B CA 1
ATOM 2793 C C . VAL B 1 47 ? 2.086 -24.516 10.914 1 51 47 VAL B C 1
ATOM 2795 O O . VAL B 1 47 ? 1.396 -25.281 10.234 1 51 47 VAL B O 1
ATOM 2798 N N . ASN B 1 48 ? 1.661 -23.203 10.68 1 78.38 48 ASN B N 1
ATOM 2799 C CA . ASN B 1 48 ? 1.096 -22.719 9.43 1 78.38 48 ASN B CA 1
ATOM 2800 C C . ASN B 1 48 ? 2.074 -22.875 8.273 1 78.38 48 ASN B C 1
ATOM 2802 O O . ASN B 1 48 ? 3.287 -22.781 8.453 1 78.38 48 ASN B O 1
ATOM 2806 N N . GLU B 1 49 ? 1.615 -23.641 7.219 1 93 49 GLU B N 1
ATOM 2807 C CA . GLU B 1 49 ? 2.389 -23.859 6 1 93 49 GLU B CA 1
ATOM 2808 C C . GLU B 1 49 ? 3.115 -22.578 5.574 1 93 49 GLU B C 1
ATOM 2810 O O . GLU B 1 49 ? 2.555 -21.484 5.645 1 93 49 GLU B O 1
ATOM 2815 N N . LYS B 1 50 ? 4.371 -22.766 5.297 1 97.38 50 LYS B N 1
ATOM 2816 C CA . LYS B 1 50 ? 5.191 -21.641 4.859 1 97.38 50 LYS B CA 1
ATOM 2817 C C . LYS B 1 50 ? 4.688 -21.078 3.531 1 97.38 50 LYS B C 1
ATOM 2819 O O . LYS B 1 50 ? 4.227 -21.828 2.668 1 97.38 50 LYS B O 1
ATOM 2824 N N . ILE B 1 51 ? 4.695 -19.781 3.402 1 98.56 51 ILE B N 1
ATOM 2825 C CA . ILE B 1 51 ? 4.383 -19.141 2.133 1 98.56 51 ILE B CA 1
ATOM 2826 C C . ILE B 1 51 ? 5.664 -18.594 1.502 1 98.56 51 ILE B C 1
ATOM 2828 O O . ILE B 1 51 ? 6.422 -17.875 2.15 1 98.56 51 ILE B O 1
ATOM 2832 N N . PHE B 1 52 ? 5.992 -19.031 0.314 1 98.81 52 PHE B N 1
ATOM 2833 C CA . PHE B 1 52 ? 7.02 -18.422 -0.522 1 98.81 52 PHE B CA 1
ATOM 2834 C C . PHE B 1 52 ? 6.422 -17.344 -1.425 1 98.81 52 PHE B C 1
ATOM 2836 O O . PHE B 1 52 ? 5.77 -17.656 -2.424 1 98.81 52 PHE B O 1
ATOM 2843 N N . PHE B 1 53 ? 6.598 -16.109 -1.043 1 98.88 53 PHE B N 1
ATOM 2844 C CA . PHE B 1 53 ? 6.035 -14.969 -1.766 1 98.88 53 PHE B CA 1
ATOM 2845 C C . PHE B 1 53 ? 7.055 -14.383 -2.734 1 98.88 53 PHE B C 1
ATOM 2847 O O . PHE B 1 53 ? 8.023 -13.75 -2.316 1 98.88 53 PHE B O 1
ATOM 2854 N N . ILE B 1 54 ? 6.852 -14.508 -4.035 1 98.94 54 ILE B N 1
ATOM 2855 C CA . ILE B 1 54 ? 7.828 -14.148 -5.059 1 98.94 54 ILE B CA 1
ATOM 2856 C C . ILE B 1 54 ? 7.441 -12.812 -5.688 1 98.94 54 ILE B C 1
ATOM 2858 O O . ILE B 1 54 ? 6.352 -12.672 -6.246 1 98.94 54 ILE B O 1
ATOM 2862 N N . THR B 1 55 ? 8.359 -11.844 -5.633 1 98.88 55 THR B N 1
ATOM 2863 C CA . THR B 1 55 ? 8.086 -10.5 -6.133 1 98.88 55 THR B CA 1
ATOM 2864 C C . THR B 1 55 ? 9.172 -10.055 -7.105 1 98.88 55 THR B C 1
ATOM 2866 O O . THR B 1 55 ? 10.266 -9.672 -6.691 1 98.88 55 THR B O 1
ATOM 2869 N N . PRO B 1 56 ? 8.891 -10.086 -8.414 1 98.5 56 PRO B N 1
ATOM 2870 C CA . PRO B 1 56 ? 9.75 -9.336 -9.328 1 98.5 56 PRO B CA 1
ATOM 2871 C C . PRO B 1 56 ? 9.68 -7.824 -9.102 1 98.5 56 PRO B C 1
ATOM 2873 O O . PRO B 1 56 ? 8.602 -7.297 -8.789 1 98.5 56 PRO B O 1
ATOM 2876 N N . THR B 1 57 ? 10.742 -7.137 -9.195 1 98.19 57 THR B N 1
ATOM 2877 C CA . THR B 1 57 ? 10.75 -5.684 -9.07 1 98.19 57 THR B CA 1
ATOM 2878 C C . THR B 1 57 ? 11.82 -5.07 -9.969 1 98.19 57 THR B C 1
ATOM 2880 O O . THR B 1 57 ? 12.75 -5.766 -10.398 1 98.19 57 THR B O 1
ATOM 2883 N N . TYR B 1 58 ? 11.664 -3.857 -10.328 1 95.56 58 TYR B N 1
ATOM 2884 C CA . TYR B 1 58 ? 12.617 -3.143 -11.172 1 95.56 58 TYR B CA 1
ATOM 2885 C C . TYR B 1 58 ? 12.711 -1.678 -10.766 1 95.56 58 TYR B C 1
ATOM 2887 O O . TYR B 1 58 ? 11.812 -1.147 -10.109 1 95.56 58 TYR B O 1
ATOM 2895 N N . SER B 1 59 ? 13.797 -1.067 -11.148 1 94.44 59 SER B N 1
ATOM 2896 C CA . SER B 1 59 ? 14.055 0.316 -10.766 1 94.44 59 SER B CA 1
ATOM 2897 C C . SER B 1 59 ? 13.117 1.276 -11.492 1 94.44 59 SER B C 1
ATOM 2899 O O . SER B 1 59 ? 13.062 1.276 -12.727 1 94.44 59 SER B O 1
ATOM 2901 N N . ARG B 1 60 ? 12.43 2.014 -10.781 1 92.12 60 ARG B N 1
ATOM 2902 C CA . ARG B 1 60 ? 11.562 3.104 -11.227 1 92.12 60 ARG B CA 1
ATOM 2903 C C . ARG B 1 60 ? 11.234 4.047 -10.07 1 92.12 60 ARG B C 1
ATOM 2905 O O . ARG B 1 60 ? 11.391 3.688 -8.906 1 92.12 60 ARG B O 1
ATOM 2912 N N . PRO B 1 61 ? 10.773 5.262 -10.242 1 92.19 61 PRO B N 1
ATOM 2913 C CA . PRO B 1 61 ? 10.617 6.266 -9.188 1 92.19 61 PRO B CA 1
ATOM 2914 C C . PRO B 1 61 ? 9.727 5.785 -8.039 1 92.19 61 PRO B C 1
ATOM 2916 O O . PRO B 1 61 ? 9.969 6.125 -6.879 1 92.19 61 PRO B O 1
ATOM 2919 N N . VAL B 1 62 ? 8.758 4.887 -8.352 1 95.19 62 VAL B N 1
ATOM 2920 C CA . VAL B 1 62 ? 7.777 4.508 -7.336 1 95.19 62 VAL B CA 1
ATOM 2921 C C . VAL B 1 62 ? 8.195 3.199 -6.672 1 95.19 62 VAL B C 1
ATOM 2923 O O . VAL B 1 62 ? 7.5 2.695 -5.785 1 95.19 62 VAL B O 1
ATOM 2926 N N . GLN B 1 63 ? 9.359 2.621 -7.035 1 96.19 63 GLN B N 1
ATOM 2927 C CA . GLN B 1 63 ? 9.758 1.289 -6.59 1 96.19 63 GLN B CA 1
ATOM 2928 C C . GLN B 1 63 ? 9.812 1.208 -5.066 1 96.19 63 GLN B C 1
ATOM 2930 O O . GLN B 1 63 ? 9.211 0.316 -4.469 1 96.19 63 GLN B O 1
ATOM 2935 N N . GLU B 1 64 ? 10.453 2.168 -4.465 1 96.81 64 GLU B N 1
ATOM 2936 C CA . GLU B 1 64 ? 10.625 2.131 -3.016 1 96.81 64 GLU B CA 1
ATOM 2937 C C . GLU B 1 64 ? 9.281 2.297 -2.301 1 96.81 64 GLU B C 1
ATOM 2939 O O . GLU B 1 64 ? 9.008 1.605 -1.316 1 96.81 64 GLU B O 1
ATOM 2944 N N . ALA B 1 65 ? 8.484 3.193 -2.768 1 97.31 65 ALA B N 1
ATOM 2945 C CA . ALA B 1 65 ? 7.168 3.414 -2.176 1 97.31 65 ALA B CA 1
ATOM 2946 C C . ALA B 1 65 ? 6.312 2.152 -2.256 1 97.31 65 ALA B C 1
ATOM 2948 O O . ALA B 1 65 ? 5.684 1.759 -1.27 1 97.31 65 ALA B O 1
ATOM 2949 N N . GLU B 1 66 ? 6.316 1.506 -3.408 1 97.75 66 GLU B N 1
ATOM 2950 C CA . GLU B 1 66 ? 5.527 0.297 -3.619 1 97.75 66 GLU B CA 1
ATOM 2951 C C . GLU B 1 66 ? 6.016 -0.845 -2.734 1 97.75 66 GLU B C 1
ATOM 2953 O O . GLU B 1 66 ? 5.215 -1.553 -2.123 1 97.75 66 GLU B O 1
ATOM 2958 N N . LEU B 1 67 ? 7.305 -0.992 -2.658 1 98.56 67 LEU B N 1
ATOM 2959 C CA . LEU B 1 67 ? 7.871 -2.053 -1.834 1 98.56 67 LEU B CA 1
ATOM 2960 C C . LEU B 1 67 ? 7.621 -1.784 -0.354 1 98.56 67 LEU B C 1
ATOM 2962 O O . LEU B 1 67 ? 7.438 -2.719 0.428 1 98.56 67 LEU B O 1
ATOM 2966 N N . THR B 1 68 ? 7.594 -0.521 0.048 1 98.44 68 THR B N 1
ATOM 2967 C CA . THR B 1 68 ? 7.285 -0.162 1.427 1 98.44 68 THR B CA 1
ATOM 2968 C C . THR B 1 68 ? 5.879 -0.618 1.802 1 98.44 68 THR B C 1
ATOM 2970 O O . THR B 1 68 ? 5.688 -1.305 2.809 1 98.44 68 THR B O 1
ATOM 2973 N N . ARG B 1 69 ? 4.953 -0.35 0.966 1 97.62 69 ARG B N 1
ATOM 2974 C CA . ARG B 1 69 ? 3.576 -0.771 1.214 1 97.62 69 ARG B CA 1
ATOM 2975 C C . ARG B 1 69 ? 3.473 -2.291 1.277 1 97.62 69 ARG B C 1
ATOM 2977 O O . ARG B 1 69 ? 2.834 -2.838 2.18 1 97.62 69 ARG B O 1
ATOM 2984 N N . LEU B 1 70 ? 4.082 -2.869 0.297 1 98.62 70 LEU B N 1
ATOM 2985 C CA . LEU B 1 70 ? 4.027 -4.328 0.243 1 98.62 70 LEU B CA 1
ATOM 2986 C C . LEU B 1 70 ? 4.652 -4.941 1.489 1 98.62 70 LEU B C 1
ATOM 2988 O O . LEU B 1 70 ? 4.117 -5.898 2.051 1 98.62 70 LEU B O 1
ATOM 2992 N N . SER B 1 71 ? 5.766 -4.395 1.921 1 98.75 71 SER B N 1
ATOM 2993 C CA . SER B 1 71 ? 6.469 -4.945 3.074 1 98.75 71 SER B CA 1
ATOM 2994 C C . SER B 1 71 ? 5.598 -4.902 4.324 1 98.75 71 SER B C 1
ATOM 2996 O O . SER B 1 71 ? 5.66 -5.805 5.164 1 98.75 71 SER B O 1
ATOM 2998 N N . HIS B 1 72 ? 4.801 -3.887 4.469 1 98.62 72 HIS B N 1
ATOM 2999 C CA . HIS B 1 72 ? 3.93 -3.793 5.637 1 98.62 72 HIS B CA 1
ATOM 3000 C C . HIS B 1 72 ? 2.898 -4.918 5.645 1 98.62 72 HIS B C 1
ATOM 3002 O O . HIS B 1 72 ? 2.562 -5.449 6.703 1 98.62 72 HIS B O 1
ATOM 3008 N N . THR B 1 73 ? 2.371 -5.234 4.473 1 98.62 73 THR B N 1
ATOM 3009 C CA . THR B 1 73 ? 1.486 -6.387 4.363 1 98.62 73 THR B CA 1
ATOM 3010 C C . THR B 1 73 ? 2.211 -7.664 4.777 1 98.62 73 THR B C 1
ATOM 3012 O O . THR B 1 73 ? 1.704 -8.43 5.598 1 98.62 73 THR B O 1
ATOM 3015 N N . LEU B 1 74 ? 3.395 -7.859 4.242 1 98.62 74 LEU B N 1
ATOM 3016 C CA . LEU B 1 74 ? 4.105 -9.117 4.434 1 98.62 74 LEU B CA 1
ATOM 3017 C C . LEU B 1 74 ? 4.594 -9.25 5.875 1 98.62 74 LEU B C 1
ATOM 3019 O O . LEU B 1 74 ? 4.676 -10.367 6.406 1 98.62 74 LEU B O 1
ATOM 3023 N N . LEU B 1 75 ? 4.895 -8.141 6.547 1 98.12 75 LEU B N 1
ATOM 3024 C CA . LEU B 1 75 ? 5.309 -8.164 7.945 1 98.12 75 LEU B CA 1
ATOM 3025 C C . LEU B 1 75 ? 4.199 -8.703 8.836 1 98.12 75 LEU B C 1
ATOM 3027 O O . LEU B 1 75 ? 4.461 -9.18 9.945 1 98.12 75 LEU B O 1
ATOM 3031 N N . LEU B 1 76 ? 2.984 -8.609 8.359 1 97.75 76 LEU B N 1
ATOM 3032 C CA . LEU B 1 76 ? 1.826 -9.023 9.148 1 97.75 76 LEU B CA 1
ATOM 3033 C C . LEU B 1 76 ? 1.463 -10.477 8.859 1 97.75 76 LEU B C 1
ATOM 3035 O O . LEU B 1 76 ? 0.443 -10.969 9.344 1 97.75 76 LEU B O 1
ATOM 3039 N N . VAL B 1 77 ? 2.211 -11.172 8.062 1 97.31 77 VAL B N 1
ATOM 3040 C CA . VAL B 1 77 ? 1.964 -12.562 7.695 1 97.31 77 VAL B CA 1
ATOM 3041 C C . VAL B 1 77 ? 2.998 -13.469 8.359 1 97.31 77 VAL B C 1
ATOM 3043 O O . VAL B 1 77 ? 4.203 -13.297 8.164 1 97.31 77 VAL B O 1
ATOM 3046 N N . SER B 1 78 ? 2.578 -14.414 9.203 1 95.75 78 SER B N 1
ATOM 3047 C CA . SER B 1 78 ? 3.488 -15.336 9.867 1 95.75 78 SER B CA 1
ATOM 3048 C C . SER B 1 78 ? 4.035 -16.375 8.898 1 95.75 78 SER B C 1
ATOM 3050 O O . SER B 1 78 ? 3.395 -16.688 7.891 1 95.75 78 SER B O 1
ATOM 3052 N N . ASN B 1 79 ? 5.227 -16.938 9.156 1 96.94 79 ASN B N 1
ATOM 3053 C CA . ASN B 1 79 ? 5.855 -18.047 8.445 1 96.94 79 ASN B CA 1
ATOM 3054 C C . ASN B 1 79 ? 5.91 -17.781 6.941 1 96.94 79 ASN B C 1
ATOM 3056 O O . ASN B 1 79 ? 5.41 -18.594 6.152 1 96.94 79 ASN B O 1
ATOM 3060 N N . LEU B 1 80 ? 6.531 -16.672 6.566 1 97.94 80 LEU B N 1
ATOM 3061 C CA . LEU B 1 80 ? 6.613 -16.219 5.184 1 97.94 80 LEU B CA 1
ATOM 3062 C C . LEU B 1 80 ? 8.062 -15.961 4.777 1 97.94 80 LEU B C 1
ATOM 3064 O O . LEU B 1 80 ? 8.82 -15.367 5.543 1 97.94 80 LEU B O 1
ATOM 3068 N N . ARG B 1 81 ? 8.492 -16.469 3.664 1 98.38 81 ARG B N 1
ATOM 3069 C CA . ARG B 1 81 ? 9.734 -16.078 3.008 1 98.38 81 ARG B CA 1
ATOM 3070 C C . ARG B 1 81 ? 9.461 -15.211 1.79 1 98.38 81 ARG B C 1
ATOM 3072 O O . ARG B 1 81 ? 8.875 -15.672 0.808 1 98.38 81 ARG B O 1
ATOM 3079 N N . TRP B 1 82 ? 9.852 -13.977 1.89 1 98.81 82 TRP B N 1
ATOM 3080 C CA . TRP B 1 82 ? 9.742 -13.031 0.785 1 98.81 82 TRP B CA 1
ATOM 3081 C C . TRP B 1 82 ? 10.914 -13.18 -0.178 1 98.81 82 TRP B C 1
ATOM 3083 O O . TRP B 1 82 ? 12.055 -12.859 0.166 1 98.81 82 TRP B O 1
ATOM 3093 N N . ILE B 1 83 ? 10.688 -13.711 -1.36 1 98.88 83 ILE B N 1
ATOM 3094 C CA . ILE B 1 83 ? 11.711 -13.828 -2.391 1 98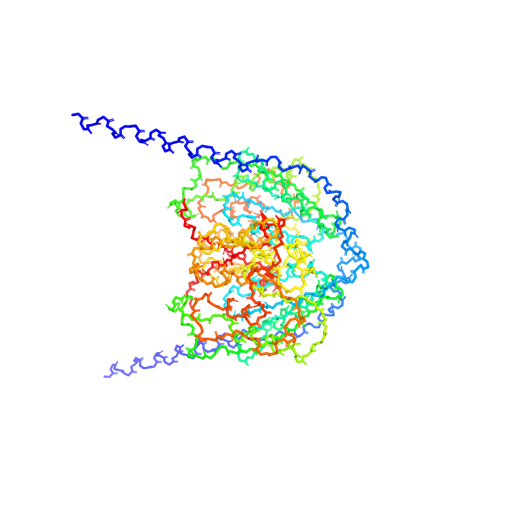.88 83 ILE B CA 1
ATOM 3095 C C . ILE B 1 83 ? 11.586 -12.664 -3.377 1 98.88 83 ILE B C 1
ATOM 3097 O O . ILE B 1 83 ? 10.711 -12.672 -4.246 1 98.88 83 ILE B O 1
ATOM 3101 N N . ILE B 1 84 ? 12.391 -11.68 -3.211 1 98.88 84 ILE B N 1
ATOM 3102 C CA . ILE B 1 84 ? 12.367 -10.5 -4.07 1 98.88 84 ILE B CA 1
ATOM 3103 C C . ILE B 1 84 ? 13.453 -10.625 -5.141 1 98.88 84 ILE B C 1
ATOM 3105 O O . ILE B 1 84 ? 14.602 -10.969 -4.836 1 98.88 84 ILE B O 1
ATOM 3109 N N . VAL B 1 85 ? 13.125 -10.445 -6.422 1 98.94 85 VAL B N 1
ATOM 3110 C CA . VAL B 1 85 ? 14.047 -10.602 -7.539 1 98.94 85 VAL B CA 1
ATOM 3111 C C . VAL B 1 85 ? 14.109 -9.297 -8.336 1 98.94 85 VAL B C 1
ATOM 3113 O O . VAL B 1 85 ? 13.133 -8.906 -8.977 1 98.94 85 VAL B O 1
ATOM 3116 N N . GLU B 1 86 ? 15.242 -8.625 -8.359 1 98.75 86 GLU B N 1
ATOM 3117 C CA . GLU B 1 86 ? 15.422 -7.379 -9.102 1 98.75 86 GLU B CA 1
ATOM 3118 C C . GLU B 1 86 ? 15.703 -7.652 -10.578 1 98.75 86 GLU B C 1
ATOM 3120 O O . GLU B 1 86 ? 16.531 -8.508 -10.914 1 98.75 86 GLU B O 1
ATOM 3125 N N . ASP B 1 87 ? 14.969 -6.984 -11.398 1 97.56 87 ASP B N 1
ATOM 3126 C CA . ASP B 1 87 ? 15.344 -6.938 -12.805 1 97.56 87 ASP B CA 1
ATOM 3127 C C . ASP B 1 87 ? 16.562 -6.035 -13.016 1 97.56 87 ASP B C 1
ATOM 3129 O O . ASP B 1 87 ? 16.406 -4.879 -13.422 1 97.56 87 ASP B O 1
ATOM 3133 N N . SER B 1 88 ? 17.641 -6.539 -12.727 1 97.69 88 SER B N 1
ATOM 3134 C CA . SER B 1 88 ? 18.922 -5.84 -12.742 1 97.69 88 SER B CA 1
ATOM 3135 C C . SER B 1 88 ? 20.078 -6.82 -12.844 1 97.69 88 SER B C 1
ATOM 3137 O O . SER B 1 88 ? 19.938 -8 -12.516 1 97.69 88 SER B O 1
ATOM 3139 N N . ASP B 1 89 ? 21.203 -6.398 -13.344 1 97.5 89 ASP B N 1
ATOM 3140 C CA . ASP B 1 89 ? 22.375 -7.25 -13.469 1 97.5 89 ASP B CA 1
ATOM 3141 C C . ASP B 1 89 ? 23.078 -7.422 -12.117 1 97.5 89 ASP B C 1
ATOM 3143 O O . ASP B 1 89 ? 23.906 -8.32 -11.953 1 97.5 89 ASP B O 1
ATOM 3147 N N . GLN B 1 90 ? 22.688 -6.566 -11.148 1 98.31 90 GLN B N 1
ATOM 3148 C CA . GLN B 1 90 ? 23.203 -6.66 -9.781 1 98.31 90 GLN B CA 1
ATOM 3149 C C . GLN B 1 90 ? 22.125 -6.289 -8.758 1 98.31 90 GLN B C 1
ATOM 3151 O O . GLN B 1 90 ? 21.156 -5.617 -9.094 1 98.31 90 GLN B O 1
ATOM 3156 N N . LYS B 1 91 ? 22.328 -6.754 -7.57 1 98.62 91 LYS B N 1
ATOM 3157 C CA . LYS B 1 91 ? 21.5 -6.281 -6.469 1 98.62 91 LYS B CA 1
ATOM 3158 C C . LYS B 1 91 ? 21.766 -4.809 -6.172 1 98.62 91 LYS B C 1
ATOM 3160 O O . LYS B 1 91 ? 22.906 -4.406 -5.969 1 98.62 91 LYS B O 1
ATOM 3165 N N . THR B 1 92 ? 20.781 -4 -6.246 1 98.38 92 THR B N 1
ATOM 3166 C CA . THR B 1 92 ? 20.984 -2.574 -6.016 1 98.38 92 THR B CA 1
ATOM 3167 C C . THR B 1 92 ? 21.125 -2.279 -4.527 1 98.38 92 THR B C 1
ATOM 3169 O O . THR B 1 92 ? 20.578 -3.006 -3.689 1 98.38 92 THR B O 1
ATOM 3172 N N . LEU B 1 93 ? 21.812 -1.208 -4.215 1 97.88 93 LEU B N 1
ATOM 3173 C CA . LEU B 1 93 ? 22 -0.769 -2.834 1 97.88 93 LEU B CA 1
ATOM 3174 C C . LEU B 1 93 ? 20.656 -0.419 -2.199 1 97.88 93 LEU B C 1
ATOM 3176 O O . LEU B 1 93 ? 20.422 -0.724 -1.028 1 97.88 93 LEU B O 1
ATOM 3180 N N . LEU B 1 94 ? 19.781 0.216 -2.943 1 97.25 94 LEU B N 1
ATOM 3181 C CA . LEU B 1 94 ? 18.469 0.623 -2.459 1 97.25 94 LEU B CA 1
ATOM 3182 C C . LEU B 1 94 ? 17.703 -0.572 -1.905 1 97.25 94 LEU B C 1
ATOM 3184 O O . LEU B 1 94 ? 17.234 -0.537 -0.769 1 97.25 94 LEU B O 1
ATOM 3188 N N . ILE B 1 95 ? 17.641 -1.65 -2.674 1 98.56 95 ILE B N 1
ATOM 3189 C CA . ILE B 1 95 ? 16.844 -2.805 -2.281 1 98.56 95 ILE B CA 1
ATOM 3190 C C . ILE B 1 95 ? 17.547 -3.566 -1.162 1 98.56 95 ILE B C 1
ATOM 3192 O O . ILE B 1 95 ? 16.891 -4.066 -0.239 1 98.56 95 ILE B O 1
ATOM 3196 N N . THR B 1 96 ? 18.828 -3.617 -1.227 1 98.69 96 THR B N 1
ATOM 3197 C CA . THR B 1 96 ? 19.609 -4.273 -0.178 1 98.69 96 THR B CA 1
ATOM 3198 C C . THR B 1 96 ? 19.359 -3.609 1.173 1 98.69 96 THR B C 1
ATOM 3200 O O . THR B 1 96 ? 19.047 -4.285 2.154 1 98.69 96 THR B O 1
ATOM 3203 N N . GLN B 1 97 ? 19.484 -2.309 1.208 1 98.12 97 GLN B N 1
ATOM 3204 C CA . GLN B 1 97 ? 19.297 -1.555 2.441 1 98.12 97 GLN B CA 1
ATOM 3205 C C . GLN B 1 97 ? 17.828 -1.61 2.889 1 98.12 97 GLN B C 1
ATOM 3207 O O . GLN B 1 97 ? 17.547 -1.708 4.086 1 98.12 97 GLN B O 1
ATOM 3212 N N . PHE B 1 98 ? 17.016 -1.576 1.952 1 98.31 98 PHE B N 1
ATOM 3213 C CA . PHE B 1 98 ? 15.594 -1.666 2.225 1 98.31 98 PHE B CA 1
ATOM 3214 C C . PHE B 1 98 ? 15.258 -2.969 2.939 1 98.31 98 PHE B C 1
ATOM 3216 O O . PHE B 1 98 ? 14.594 -2.961 3.98 1 98.31 98 PHE B O 1
ATOM 3223 N N . LEU B 1 99 ? 15.68 -4.098 2.375 1 98.69 99 LEU B N 1
ATOM 3224 C CA . LEU B 1 99 ? 15.383 -5.414 2.928 1 98.69 99 LEU B CA 1
ATOM 3225 C C . LEU B 1 99 ? 16 -5.574 4.312 1 98.69 99 LEU B C 1
ATOM 3227 O O . LEU B 1 99 ? 15.398 -6.191 5.195 1 98.69 99 LEU B O 1
ATOM 3231 N N . GLN B 1 100 ? 17.203 -5.043 4.523 1 98.25 100 GLN B N 1
ATOM 3232 C CA . GLN B 1 100 ? 17.828 -5.078 5.836 1 98.25 100 GLN B CA 1
ATOM 3233 C C . GLN B 1 100 ? 16.984 -4.34 6.871 1 98.25 100 GLN B C 1
ATOM 3235 O O . GLN B 1 100 ? 16.797 -4.82 7.992 1 98.25 100 GLN B O 1
ATOM 3240 N N . ARG B 1 101 ? 16.469 -3.225 6.453 1 97.31 101 ARG B N 1
ATOM 3241 C CA . ARG B 1 101 ? 15.617 -2.447 7.352 1 97.31 101 ARG B CA 1
ATOM 3242 C C . ARG B 1 101 ? 14.336 -3.203 7.68 1 97.31 101 ARG B C 1
ATOM 3244 O O . ARG B 1 101 ? 13.922 -3.254 8.844 1 97.31 101 ARG B O 1
ATOM 3251 N N . ILE B 1 102 ? 13.734 -3.793 6.656 1 97.69 102 ILE B N 1
ATOM 3252 C CA . ILE B 1 102 ? 12.484 -4.52 6.848 1 97.69 102 ILE B CA 1
ATOM 3253 C C . ILE B 1 102 ? 12.719 -5.719 7.758 1 97.69 102 ILE B C 1
ATOM 3255 O O . ILE B 1 102 ? 11.883 -6.031 8.617 1 97.69 102 ILE B O 1
ATOM 3259 N N . SER B 1 103 ? 13.836 -6.383 7.586 1 96.69 103 SER B N 1
ATOM 3260 C CA . SER B 1 103 ? 14.164 -7.547 8.398 1 96.69 103 SER B CA 1
ATOM 3261 C C . SER B 1 103 ? 14.25 -7.184 9.875 1 96.69 103 SER B C 1
ATOM 3263 O O . SER B 1 103 ? 13.875 -7.98 10.742 1 96.69 103 SER B O 1
ATOM 3265 N N . LYS B 1 104 ? 14.664 -6.02 10.172 1 95.56 104 LYS B N 1
ATOM 3266 C CA . LYS B 1 104 ? 14.797 -5.562 11.547 1 95.56 104 LYS B CA 1
ATOM 3267 C C . LYS B 1 104 ? 13.438 -5.23 12.156 1 95.56 104 LYS B C 1
ATOM 3269 O O . LYS B 1 104 ? 13.312 -5.105 13.375 1 95.56 104 LYS B O 1
ATOM 3274 N N . MET B 1 105 ? 12.492 -5.129 11.305 1 94.69 105 MET B N 1
ATOM 3275 C CA . MET B 1 105 ? 11.164 -4.723 11.758 1 94.69 105 MET B CA 1
ATOM 3276 C C . MET B 1 105 ? 10.227 -5.922 11.844 1 94.69 105 MET B C 1
ATOM 3278 O O . MET B 1 105 ? 9.023 -5.762 12.023 1 94.69 105 MET B O 1
ATOM 3282 N N . LYS B 1 106 ? 10.727 -7.121 11.68 1 93.25 106 LYS B N 1
ATOM 3283 C CA . LYS B 1 106 ? 9.867 -8.297 11.617 1 93.25 106 LYS B CA 1
ATOM 3284 C C . LYS B 1 106 ? 9.086 -8.484 12.914 1 93.25 106 LYS B C 1
ATOM 3286 O O . LYS B 1 106 ? 9.609 -8.242 14 1 93.25 106 LYS B O 1
ATOM 3291 N N . ILE B 1 107 ? 7.867 -8.836 12.75 1 91.94 107 ILE B N 1
ATOM 3292 C CA . ILE B 1 107 ? 6.941 -9.133 13.836 1 91.94 107 ILE B CA 1
ATOM 3293 C C . ILE B 1 107 ? 7.027 -10.609 14.203 1 91.94 107 ILE B C 1
ATOM 3295 O O . ILE B 1 107 ? 7.074 -10.969 15.383 1 91.94 107 ILE B O 1
ATOM 3299 N N . PHE B 1 108 ? 7.121 -11.398 13.195 1 93.5 108 PHE B N 1
ATOM 3300 C CA . PHE B 1 108 ? 7.207 -12.844 13.367 1 93.5 108 PHE B CA 1
ATOM 3301 C C . PHE B 1 108 ? 8.633 -13.328 13.148 1 93.5 108 PHE B C 1
ATOM 3303 O O . PHE B 1 108 ? 9.305 -12.914 12.195 1 93.5 108 PHE B O 1
ATOM 3310 N N . GLU B 1 109 ? 9.078 -14.242 13.992 1 93.62 109 GLU B N 1
ATOM 3311 C CA . GLU B 1 109 ? 10.438 -14.766 13.898 1 93.62 109 GLU B CA 1
ATOM 3312 C C . GLU B 1 109 ? 10.656 -15.523 12.594 1 93.62 109 GLU B C 1
ATOM 3314 O O . GLU B 1 109 ? 11.758 -15.523 12.039 1 93.62 109 GLU B O 1
ATOM 3319 N N . ASN B 1 110 ? 9.625 -16.062 12.125 1 95.12 110 ASN B N 1
ATOM 3320 C CA . ASN B 1 110 ? 9.734 -16.906 10.938 1 95.12 110 ASN B CA 1
ATOM 3321 C C . ASN B 1 110 ? 9.461 -16.109 9.664 1 95.12 110 ASN B C 1
ATOM 3323 O O . ASN B 1 110 ? 9.039 -16.672 8.656 1 95.12 110 ASN B O 1
ATOM 3327 N N . PHE B 1 111 ? 9.586 -14.773 9.742 1 96.31 111 PHE B N 1
ATOM 3328 C CA . PHE B 1 111 ? 9.648 -13.922 8.555 1 96.31 111 PHE B CA 1
ATOM 3329 C C . PHE B 1 111 ? 11.078 -13.828 8.039 1 96.31 111 PHE B C 1
ATOM 3331 O O . PHE B 1 111 ? 11.984 -13.398 8.758 1 96.31 111 PHE B O 1
ATOM 3338 N N . GLU B 1 112 ? 11.281 -14.227 6.801 1 97.12 112 GLU B N 1
ATOM 3339 C CA . GLU B 1 112 ? 12.586 -14.203 6.152 1 97.12 112 GLU B CA 1
ATOM 3340 C C . GLU B 1 112 ? 12.5 -13.633 4.742 1 97.12 11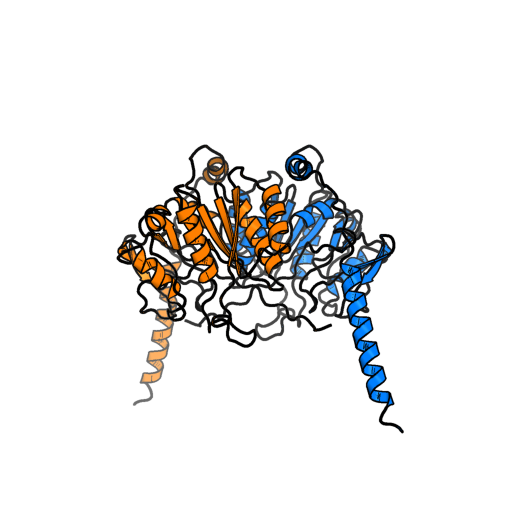2 GLU B C 1
ATOM 3342 O O . GLU B 1 112 ? 11.414 -13.562 4.164 1 97.12 112 GLU B O 1
ATOM 3347 N N . TYR B 1 113 ? 13.656 -13.188 4.277 1 98.5 113 TYR B N 1
ATOM 3348 C CA . TYR B 1 113 ? 13.664 -12.773 2.881 1 98.5 113 TYR B CA 1
ATOM 3349 C C . TYR B 1 113 ? 14.828 -13.391 2.129 1 98.5 113 TYR B C 1
ATOM 3351 O O . TYR B 1 113 ? 15.805 -13.836 2.74 1 98.5 113 TYR B O 1
ATOM 3359 N N . THR B 1 114 ? 14.703 -13.617 0.887 1 98.75 114 THR B N 1
ATOM 3360 C CA . THR B 1 114 ? 15.734 -13.945 -0.083 1 98.75 114 THR B CA 1
ATOM 3361 C C . THR B 1 114 ? 15.828 -12.867 -1.162 1 98.75 114 THR B C 1
ATOM 3363 O O . THR B 1 114 ? 14.82 -12.477 -1.744 1 98.75 114 THR B O 1
ATOM 3366 N N . HIS B 1 115 ? 16.984 -12.266 -1.34 1 98.88 115 HIS B N 1
ATOM 3367 C CA . HIS B 1 115 ? 17.25 -11.211 -2.311 1 98.88 115 HIS B CA 1
ATOM 3368 C C . HIS B 1 115 ? 17.984 -11.75 -3.531 1 98.88 115 HIS B C 1
ATOM 3370 O O . HIS B 1 115 ? 19.125 -12.219 -3.416 1 98.88 115 HIS B O 1
ATOM 3376 N N . LEU B 1 116 ? 17.328 -11.758 -4.676 1 98.88 116 LEU B N 1
ATOM 3377 C CA . LEU B 1 116 ? 17.906 -12.258 -5.926 1 98.88 116 LEU B CA 1
ATOM 3378 C C . LEU B 1 116 ? 17.906 -11.164 -6.988 1 98.88 116 LEU B C 1
ATOM 3380 O O . LEU B 1 116 ? 17.344 -10.086 -6.785 1 98.88 116 LEU B O 1
ATOM 3384 N N . ASN B 1 117 ? 18.609 -11.336 -8.055 1 98.75 117 ASN B N 1
ATOM 3385 C CA . ASN B 1 117 ? 18.609 -10.461 -9.219 1 98.75 117 ASN B CA 1
ATOM 3386 C C . ASN B 1 117 ? 18.844 -11.242 -10.508 1 98.75 117 ASN B C 1
ATOM 3388 O O . ASN B 1 117 ? 19.562 -12.25 -10.508 1 98.75 117 ASN B O 1
ATOM 3392 N N . VAL B 1 118 ? 18.219 -10.906 -11.547 1 98.5 118 VAL B N 1
ATOM 3393 C CA . VAL B 1 118 ? 18.469 -11.344 -12.922 1 98.5 118 VAL B CA 1
ATOM 3394 C C . VAL B 1 118 ? 17.938 -10.297 -13.898 1 98.5 118 VAL B C 1
ATOM 3396 O O . VAL B 1 118 ? 16.797 -9.836 -13.773 1 98.5 118 VAL B O 1
ATOM 3399 N N . GLU B 1 119 ? 18.75 -9.859 -14.773 1 97.19 119 GLU B N 1
ATOM 3400 C CA . GLU B 1 119 ? 18.359 -8.812 -15.711 1 97.19 119 GLU B CA 1
ATOM 3401 C C . GLU B 1 119 ? 17.625 -9.398 -16.922 1 97.19 119 GLU B C 1
ATOM 3403 O O . GLU B 1 119 ? 18.094 -10.383 -17.5 1 97.19 119 GLU B O 1
ATOM 3408 N N . THR B 1 120 ? 16.438 -8.828 -17.219 1 96.06 120 THR B N 1
ATOM 3409 C CA . THR B 1 120 ? 15.781 -9.172 -18.469 1 96.06 120 THR B CA 1
ATOM 3410 C C . THR B 1 120 ? 16.672 -8.852 -19.656 1 96.06 120 THR B C 1
ATOM 3412 O O . THR B 1 120 ? 17.25 -7.758 -19.734 1 96.06 120 THR B O 1
ATOM 3415 N N . PRO B 1 121 ? 16.844 -9.781 -20.594 1 94.31 121 PRO B N 1
ATOM 3416 C CA . PRO B 1 121 ? 17.656 -9.5 -21.766 1 94.31 121 PRO B CA 1
ATOM 3417 C C . PRO B 1 121 ? 17.172 -8.289 -22.547 1 94.31 121 PRO B C 1
ATOM 3419 O O . PRO B 1 121 ? 15.961 -8.07 -22.656 1 94.31 121 PRO B O 1
ATOM 3422 N N . LYS B 1 122 ? 18.062 -7.594 -23.156 1 89.31 122 LYS B N 1
ATOM 3423 C CA . LYS B 1 122 ? 17.781 -6.34 -23.844 1 89.31 122 LYS B CA 1
ATOM 3424 C C . LYS B 1 122 ? 16.75 -6.531 -24.938 1 89.31 122 LYS B C 1
ATOM 3426 O O . LYS B 1 122 ? 15.891 -5.668 -25.156 1 89.31 122 LYS B O 1
ATOM 3431 N N . SER B 1 123 ? 16.797 -7.617 -25.656 1 87.12 123 SER B N 1
ATOM 3432 C CA . SER B 1 123 ? 15.883 -7.898 -26.75 1 87.12 123 SER B CA 1
ATOM 3433 C C . SER B 1 123 ? 14.445 -8.031 -26.25 1 87.12 123 SER B C 1
ATOM 3435 O O . SER B 1 123 ? 13.5 -7.953 -27.031 1 87.12 123 SER B O 1
ATOM 3437 N N . PHE B 1 124 ? 14.305 -8.203 -24.969 1 86.62 124 PHE B N 1
ATOM 3438 C CA . PHE B 1 124 ? 12.977 -8.398 -24.406 1 86.62 124 PHE B CA 1
ATOM 3439 C C . PHE B 1 124 ? 12.578 -7.211 -23.531 1 86.62 124 PHE B C 1
ATOM 3441 O O . PHE B 1 124 ? 11.539 -7.234 -22.875 1 86.62 124 PHE B O 1
ATOM 3448 N N . LYS B 1 125 ? 13.414 -6.211 -23.5 1 78.44 125 LYS B N 1
ATOM 3449 C CA . LYS B 1 125 ? 13.094 -5.059 -22.672 1 78.44 125 LYS B CA 1
ATOM 3450 C C . LYS B 1 125 ? 12.242 -4.047 -23.438 1 78.44 125 LYS B C 1
ATOM 3452 O O . LYS B 1 125 ? 12.477 -3.814 -24.625 1 78.44 125 LYS B O 1
ATOM 3457 N N . THR B 1 126 ? 11.203 -3.654 -22.719 1 68.31 126 THR B N 1
ATOM 3458 C CA . THR B 1 126 ? 10.359 -2.619 -23.297 1 68.31 126 THR B CA 1
ATOM 3459 C C . THR B 1 126 ? 10.992 -1.241 -23.125 1 68.31 126 THR B C 1
ATOM 3461 O O . THR B 1 126 ? 11.594 -0.958 -22.094 1 68.31 126 THR B O 1
ATOM 3464 N N . SER B 1 127 ? 11.016 -0.504 -24.203 1 61.59 127 SER B N 1
ATOM 3465 C CA . SER B 1 127 ? 11.43 0.889 -24.078 1 61.59 127 SER B CA 1
ATOM 3466 C C . SER B 1 127 ? 10.328 1.736 -23.453 1 61.59 127 SER B C 1
ATOM 3468 O O . SER B 1 127 ? 9.164 1.331 -23.422 1 61.59 127 SER B O 1
ATOM 3470 N N . ARG B 1 128 ? 10.633 2.789 -22.844 1 58.97 128 ARG B N 1
ATOM 3471 C CA . ARG B 1 128 ? 9.695 3.713 -22.203 1 58.97 128 ARG B CA 1
ATOM 3472 C C . ARG B 1 128 ? 8.555 4.07 -23.156 1 58.97 128 ARG B C 1
ATOM 3474 O O . ARG B 1 128 ? 7.434 4.332 -22.719 1 58.97 128 ARG B O 1
ATOM 3481 N N . ARG B 1 129 ? 8.859 3.857 -24.422 1 59.12 129 ARG B N 1
ATOM 3482 C CA . ARG B 1 129 ? 7.906 4.266 -25.438 1 59.12 129 ARG B CA 1
ATOM 3483 C C . ARG B 1 129 ? 6.996 3.107 -25.828 1 59.12 129 ARG B C 1
ATOM 3485 O O . ARG B 1 129 ? 5.953 3.314 -26.453 1 59.12 129 ARG B O 1
ATOM 3492 N N . ASP B 1 130 ? 7.453 2.023 -25.375 1 63.97 130 ASP B N 1
ATOM 3493 C CA . ASP B 1 130 ? 6.688 0.84 -25.75 1 63.97 130 ASP B CA 1
ATOM 3494 C C . ASP B 1 130 ? 5.5 0.627 -24.828 1 63.97 130 ASP B C 1
ATOM 3496 O O . ASP B 1 130 ? 5.574 0.931 -23.625 1 63.97 130 ASP B O 1
ATOM 3500 N N . PRO B 1 131 ? 4.426 0.288 -25.469 1 64.06 131 PRO B N 1
ATOM 3501 C CA . PRO B 1 131 ? 3.314 -0.067 -24.578 1 64.06 131 PRO B CA 1
ATOM 3502 C C . PRO B 1 131 ? 3.664 -1.205 -23.625 1 64.06 131 PRO B C 1
ATOM 3504 O O . PRO B 1 131 ? 4.426 -2.107 -23.984 1 64.06 131 PRO B O 1
ATOM 3507 N N . ASN B 1 132 ? 3.27 -1.085 -22.406 1 59.16 132 ASN B N 1
ATOM 3508 C CA . ASN B 1 132 ? 3.586 -2.018 -21.328 1 59.16 132 ASN B CA 1
ATOM 3509 C C . ASN B 1 132 ? 3.23 -3.453 -21.703 1 59.16 132 ASN B C 1
ATOM 3511 O O . ASN B 1 132 ? 3.768 -4.402 -21.125 1 59.16 132 ASN B O 1
ATOM 3515 N N . TRP B 1 133 ? 2.402 -3.629 -22.734 1 61.44 133 TRP B N 1
ATOM 3516 C CA . TRP B 1 133 ? 1.896 -4.961 -23.047 1 61.44 133 TRP B CA 1
ATOM 3517 C C . TRP B 1 133 ? 2.744 -5.629 -24.125 1 61.44 133 TRP B C 1
ATOM 3519 O O . TRP B 1 133 ? 2.541 -6.801 -24.453 1 61.44 133 TRP B O 1
ATOM 3529 N N . LEU B 1 134 ? 3.721 -4.91 -24.484 1 62.28 134 LEU B N 1
ATOM 3530 C CA . LEU B 1 134 ? 4.414 -5.375 -25.688 1 62.28 134 LEU B CA 1
ATOM 3531 C C . LEU B 1 134 ? 5.336 -6.547 -25.359 1 62.28 134 LEU B C 1
ATOM 3533 O O . LEU B 1 134 ? 5.414 -7.508 -26.125 1 62.28 134 LEU B O 1
ATOM 3537 N N . LYS B 1 135 ? 5.969 -6.48 -24.281 1 71.69 135 LYS B N 1
ATOM 3538 C CA . LYS B 1 135 ? 6.945 -7.508 -23.938 1 71.69 135 LYS B CA 1
ATOM 3539 C C . LYS B 1 135 ? 6.617 -8.141 -22.594 1 71.69 135 LYS B C 1
ATOM 3541 O O . LYS B 1 135 ? 6 -7.504 -21.734 1 71.69 135 LYS B O 1
ATOM 3546 N N . PRO B 1 136 ? 6.957 -9.477 -22.531 1 78.94 136 PRO B N 1
ATOM 3547 C CA . PRO B 1 136 ? 6.68 -10.125 -21.25 1 78.94 136 PRO B CA 1
ATOM 3548 C C . PRO B 1 136 ? 7.453 -9.5 -20.094 1 78.94 136 PRO B C 1
ATOM 3550 O O . PRO B 1 136 ? 8.617 -9.133 -20.25 1 78.94 136 PRO B O 1
ATOM 3553 N N . ARG B 1 137 ? 6.746 -9.352 -19.062 1 84.19 137 ARG B N 1
ATOM 3554 C CA . ARG B 1 137 ? 7.367 -8.75 -17.891 1 84.19 137 ARG B CA 1
ATOM 3555 C C . ARG B 1 137 ? 7.539 -9.781 -16.766 1 84.19 137 ARG B C 1
ATOM 3557 O O . ARG B 1 137 ? 6.66 -10.617 -16.547 1 84.19 137 ARG B O 1
ATOM 3564 N N . GLY B 1 138 ? 8.68 -9.789 -16.156 1 93.5 138 GLY B N 1
ATOM 3565 C CA . GLY B 1 138 ? 8.906 -10.539 -14.938 1 93.5 138 GLY B CA 1
ATOM 3566 C C . GLY B 1 138 ? 9.227 -12 -15.18 1 93.5 138 GLY B C 1
ATOM 3567 O O . GLY B 1 138 ? 9.305 -12.789 -14.234 1 93.5 138 GLY B O 1
ATOM 3568 N N . VAL B 1 139 ? 9.383 -12.438 -16.438 1 96.44 139 VAL B N 1
ATOM 3569 C CA . VAL B 1 139 ? 9.578 -13.836 -16.781 1 96.44 139 VAL B CA 1
ATOM 3570 C C . VAL B 1 139 ? 10.883 -14.344 -16.172 1 96.44 139 VAL B C 1
ATOM 3572 O O . VAL B 1 139 ? 10.898 -15.359 -15.477 1 96.44 139 VAL B O 1
ATOM 3575 N N . TRP B 1 140 ? 11.938 -13.609 -16.406 1 97.75 140 TRP B N 1
ATOM 3576 C CA . TRP B 1 140 ? 13.25 -14.031 -15.938 1 97.75 140 TRP B CA 1
ATOM 3577 C C . TRP B 1 140 ? 13.32 -13.992 -14.414 1 97.75 140 TRP B C 1
ATOM 3579 O O . TRP B 1 140 ? 13.922 -14.867 -13.789 1 97.75 140 TRP B O 1
ATOM 3589 N N . GLN B 1 141 ? 12.734 -12.977 -13.844 1 98.56 141 GLN B N 1
ATOM 3590 C CA . GLN B 1 141 ? 12.719 -12.828 -12.391 1 98.56 141 GLN B CA 1
ATOM 3591 C C . GLN B 1 141 ? 11.945 -13.961 -11.727 1 98.56 141 GLN B C 1
ATOM 3593 O O . GLN B 1 141 ? 12.406 -14.547 -10.742 1 98.56 141 GLN B O 1
ATOM 3598 N N . ARG B 1 142 ? 10.758 -14.32 -12.203 1 98.62 142 ARG B N 1
ATOM 3599 C CA . ARG B 1 142 ? 9.961 -15.414 -11.648 1 98.62 142 ARG B CA 1
ATOM 3600 C C . ARG B 1 142 ? 10.68 -16.75 -11.828 1 98.62 142 ARG B C 1
ATOM 3602 O O . ARG B 1 142 ? 10.68 -17.578 -10.922 1 98.62 142 ARG B O 1
ATOM 3609 N N . ASN B 1 143 ? 11.297 -16.953 -13.016 1 98.69 143 ASN B N 1
ATOM 3610 C CA . ASN B 1 143 ? 12.039 -18.188 -13.266 1 98.69 143 ASN B CA 1
ATOM 3611 C C . ASN B 1 143 ? 13.242 -18.312 -12.328 1 98.69 143 ASN B C 1
ATOM 3613 O O . ASN B 1 143 ? 13.57 -19.406 -11.875 1 98.69 143 ASN B O 1
ATOM 3617 N N . GLU B 1 144 ? 13.898 -17.156 -12.086 1 98.81 144 GLU B N 1
ATOM 3618 C CA . GLU B 1 144 ? 15.008 -17.172 -11.141 1 98.81 144 GLU B CA 1
ATOM 3619 C C . GLU B 1 144 ? 14.555 -17.594 -9.75 1 98.81 144 GLU B C 1
ATOM 3621 O O . GLU B 1 144 ? 15.25 -18.344 -9.055 1 98.81 144 GLU B O 1
ATOM 3626 N N . ALA B 1 145 ? 13.438 -17.125 -9.352 1 98.81 145 ALA B N 1
ATOM 3627 C CA . ALA B 1 145 ? 12.883 -17.516 -8.062 1 98.81 145 ALA B CA 1
ATOM 3628 C C . ALA B 1 145 ? 12.547 -19 -8.031 1 98.81 145 ALA B C 1
ATOM 3630 O O . ALA B 1 145 ? 12.812 -19.688 -7.043 1 98.81 145 ALA B O 1
ATOM 3631 N N . LEU B 1 146 ? 11.938 -19.547 -9.117 1 98.69 146 LEU B N 1
ATOM 3632 C CA . LEU B 1 146 ? 11.609 -20.969 -9.203 1 98.69 146 LEU B CA 1
ATOM 3633 C C . LEU B 1 146 ? 12.875 -21.812 -9.133 1 98.69 146 LEU B C 1
ATOM 3635 O O . LEU B 1 146 ? 12.898 -22.844 -8.445 1 98.69 146 LEU B O 1
ATOM 3639 N N . ARG B 1 147 ? 13.883 -21.406 -9.914 1 98.38 147 ARG B N 1
ATOM 3640 C CA . ARG B 1 147 ? 15.172 -22.094 -9.836 1 98.38 147 ARG B CA 1
ATOM 3641 C C . ARG B 1 147 ? 15.695 -22.125 -8.406 1 98.38 147 ARG B C 1
ATOM 3643 O O . ARG B 1 147 ? 16.125 -23.172 -7.914 1 98.38 147 ARG B O 1
ATOM 3650 N N . TRP B 1 148 ? 15.719 -20.953 -7.766 1 98.5 148 TRP B N 1
ATOM 3651 C CA . TRP B 1 148 ? 16.219 -20.844 -6.398 1 98.5 148 TRP B CA 1
ATOM 3652 C C . TRP B 1 148 ? 15.461 -21.781 -5.465 1 98.5 148 TRP B C 1
ATOM 3654 O O . TRP B 1 148 ? 16.062 -22.453 -4.629 1 98.5 148 TRP B O 1
ATOM 3664 N N . LEU B 1 149 ? 14.133 -21.844 -5.562 1 98 149 LEU B N 1
ATOM 3665 C CA . LEU B 1 149 ? 13.305 -22.703 -4.727 1 98 149 LEU B CA 1
ATOM 3666 C C . LEU B 1 149 ? 13.719 -24.156 -4.875 1 98 149 LEU B C 1
ATOM 3668 O O . LEU B 1 149 ? 13.867 -24.875 -3.879 1 98 149 LEU B O 1
ATOM 3672 N N . ARG B 1 150 ? 13.906 -24.609 -6.035 1 97.56 150 ARG B N 1
ATOM 3673 C CA . ARG B 1 150 ? 14.227 -26 -6.324 1 97.56 150 ARG B CA 1
ATOM 3674 C C . ARG B 1 150 ? 15.617 -26.359 -5.805 1 97.56 150 ARG B C 1
ATOM 3676 O O . ARG B 1 150 ? 15.836 -27.484 -5.336 1 97.56 150 ARG B O 1
ATOM 3683 N N . GLU B 1 151 ? 16.5 -25.391 -5.871 1 97.31 151 GLU B N 1
ATOM 3684 C CA . GLU B 1 151 ? 17.906 -25.703 -5.602 1 97.31 151 GLU B CA 1
ATOM 3685 C C . GLU B 1 151 ? 18.25 -25.422 -4.141 1 97.31 151 GLU B C 1
ATOM 3687 O O . GLU B 1 151 ? 19.234 -25.953 -3.625 1 97.31 151 GLU B O 1
ATOM 3692 N N . ASN B 1 152 ? 17.484 -24.609 -3.447 1 96.81 152 ASN B N 1
ATOM 3693 C CA . ASN B 1 152 ? 17.984 -24.109 -2.17 1 96.81 152 ASN B CA 1
ATOM 3694 C C . ASN B 1 152 ? 17.078 -24.516 -1.016 1 96.81 152 ASN B C 1
ATOM 3696 O O . ASN B 1 152 ? 17.422 -24.328 0.152 1 96.81 152 ASN B O 1
ATOM 3700 N N . THR B 1 153 ? 15.922 -25.078 -1.284 1 92.88 153 THR B N 1
ATOM 3701 C CA . THR B 1 153 ? 15.062 -25.453 -0.165 1 92.88 153 THR B CA 1
ATOM 3702 C C . THR B 1 153 ? 14.242 -26.688 -0.51 1 92.88 153 THR B C 1
ATOM 3704 O O . THR B 1 153 ? 13.898 -26.906 -1.674 1 92.88 153 THR B O 1
ATOM 3707 N N . THR B 1 154 ? 13.969 -27.5 0.513 1 90.94 154 THR B N 1
ATOM 3708 C CA . THR B 1 154 ? 13.055 -28.641 0.406 1 90.94 154 THR B CA 1
ATOM 3709 C C . THR B 1 154 ? 11.836 -28.438 1.306 1 90.94 154 THR B C 1
ATOM 3711 O O . THR B 1 154 ? 11.023 -29.359 1.464 1 90.94 154 THR B O 1
ATOM 3714 N N . GLU B 1 155 ? 11.781 -27.219 1.823 1 92.44 155 GLU B N 1
ATOM 3715 C CA . GLU B 1 155 ? 10.664 -26.922 2.719 1 92.44 155 GLU B CA 1
ATOM 3716 C C . GLU B 1 155 ? 9.336 -26.938 1.973 1 92.44 155 GLU B C 1
ATOM 3718 O O . GLU B 1 155 ? 9.242 -26.453 0.843 1 92.44 155 GLU B O 1
ATOM 3723 N N . LYS B 1 156 ? 8.43 -27.562 2.609 1 94.56 156 LYS B N 1
ATOM 3724 C CA . LYS B 1 156 ? 7.078 -27.562 2.066 1 94.56 156 LYS B CA 1
ATOM 3725 C C . LYS B 1 156 ? 6.383 -26.234 2.346 1 94.56 156 LYS B C 1
ATOM 3727 O O . LYS B 1 156 ? 6.582 -25.625 3.404 1 94.56 156 LYS B O 1
ATOM 3732 N N . GLY B 1 157 ? 5.559 -25.766 1.417 1 97.56 157 GLY B N 1
ATOM 3733 C CA . GLY B 1 157 ? 4.812 -24.531 1.568 1 97.56 157 GLY B CA 1
ATOM 3734 C C . GLY B 1 157 ? 3.979 -24.188 0.348 1 97.56 157 GLY B C 1
ATOM 3735 O O . GLY B 1 157 ? 3.555 -25.078 -0.393 1 97.56 157 GLY B O 1
ATOM 3736 N N . ILE B 1 158 ? 3.605 -22.984 0.29 1 98.62 158 ILE B N 1
ATOM 3737 C CA . ILE B 1 158 ? 2.785 -22.469 -0.801 1 98.62 158 ILE B CA 1
ATOM 3738 C C . ILE B 1 158 ? 3.559 -21.391 -1.564 1 98.62 158 ILE B C 1
ATOM 3740 O O . ILE B 1 158 ? 4.152 -20.5 -0.959 1 98.62 158 ILE B O 1
ATOM 3744 N N . VAL B 1 159 ? 3.604 -21.516 -2.873 1 98.81 159 VAL B N 1
ATOM 3745 C CA . VAL B 1 159 ? 4.25 -20.531 -3.729 1 98.81 159 VAL B CA 1
ATOM 3746 C C . VAL B 1 159 ? 3.211 -19.547 -4.266 1 98.81 159 VAL B C 1
ATOM 3748 O O . VAL B 1 159 ? 2.164 -19.969 -4.773 1 98.81 159 VAL B O 1
ATOM 3751 N N . TYR B 1 160 ? 3.42 -18.328 -4.141 1 98.88 160 TYR B N 1
ATOM 3752 C CA . TYR B 1 160 ? 2.537 -17.266 -4.621 1 98.88 160 TYR B CA 1
ATOM 3753 C C . TYR B 1 160 ? 3.33 -16.172 -5.32 1 98.88 160 TYR B C 1
ATOM 3755 O O . TYR B 1 160 ? 4.34 -15.695 -4.793 1 98.88 160 TYR B O 1
ATOM 3763 N N . PHE B 1 161 ? 2.945 -15.828 -6.535 1 98.69 161 PHE B N 1
ATOM 3764 C CA . PHE B 1 161 ? 3.561 -14.734 -7.277 1 98.69 161 PHE B CA 1
ATOM 3765 C C . PHE B 1 161 ? 2.842 -13.414 -6.996 1 98.69 161 PHE B C 1
ATOM 3767 O O . PHE B 1 161 ? 1.703 -13.219 -7.43 1 98.69 161 PHE B O 1
ATOM 3774 N N . GLY B 1 162 ? 3.477 -12.562 -6.223 1 98.25 162 GLY B N 1
ATOM 3775 C CA . GLY B 1 162 ? 2.902 -11.281 -5.844 1 98.25 162 GLY B CA 1
ATOM 3776 C C . GLY B 1 162 ? 3.66 -10.094 -6.41 1 98.25 162 GLY B C 1
ATOM 3777 O O . GLY B 1 162 ? 4.816 -9.859 -6.051 1 98.25 162 GLY B O 1
ATOM 3778 N N . ASP B 1 163 ? 3 -9.281 -7.207 1 96.31 163 ASP B N 1
ATOM 3779 C CA . ASP B 1 163 ? 3.588 -8.078 -7.777 1 96.31 163 ASP B CA 1
ATOM 3780 C C . ASP B 1 163 ? 3.822 -7.016 -6.703 1 96.31 163 ASP B C 1
ATOM 3782 O O . ASP B 1 163 ? 3.111 -6.98 -5.695 1 96.31 163 ASP B O 1
ATOM 3786 N N . ASP B 1 164 ? 4.766 -6.156 -6.934 1 97.12 164 ASP B N 1
ATOM 3787 C CA . ASP B 1 164 ? 5.16 -5.188 -5.914 1 97.12 164 ASP B CA 1
ATOM 3788 C C . ASP B 1 164 ? 4.18 -4.02 -5.859 1 97.12 164 ASP B C 1
ATOM 3790 O O . ASP B 1 164 ? 4.203 -3.229 -4.91 1 97.12 164 ASP B O 1
ATOM 3794 N N . ASP B 1 165 ? 3.232 -3.898 -6.828 1 94.38 165 ASP B N 1
ATOM 3795 C CA . ASP B 1 165 ? 2.318 -2.76 -6.805 1 94.38 165 ASP B CA 1
ATOM 3796 C C . ASP B 1 165 ? 0.88 -3.215 -6.566 1 94.38 165 ASP B C 1
ATOM 3798 O O . ASP B 1 165 ? -0.037 -2.393 -6.52 1 94.38 165 ASP B O 1
ATOM 3802 N N . ASN B 1 166 ? 0.615 -4.551 -6.387 1 97.19 166 ASN B N 1
ATOM 3803 C CA . ASN B 1 166 ? -0.722 -5.055 -6.086 1 97.19 166 ASN B CA 1
ATOM 3804 C C . ASN B 1 166 ? -1.074 -4.863 -4.613 1 97.19 166 ASN B C 1
ATOM 3806 O O . ASN B 1 166 ? -0.223 -4.469 -3.812 1 97.19 166 ASN B O 1
ATOM 3810 N N . THR B 1 167 ? -2.316 -4.984 -4.332 1 98.06 167 THR B N 1
ATOM 3811 C CA . THR B 1 167 ? -2.807 -4.938 -2.959 1 98.06 167 THR B CA 1
ATOM 3812 C C . THR B 1 167 ? -3.328 -6.305 -2.525 1 98.06 167 THR B C 1
ATOM 3814 O O . THR B 1 167 ? -4.078 -6.949 -3.26 1 98.06 167 THR B O 1
ATOM 3817 N N . TYR B 1 168 ? -2.943 -6.789 -1.354 1 98.56 168 TYR B N 1
ATOM 3818 C CA . TYR B 1 168 ? -3.295 -8.109 -0.835 1 98.56 168 TYR B CA 1
ATOM 3819 C C . TYR B 1 168 ? -3.957 -7.996 0.533 1 98.56 168 TYR B C 1
ATOM 3821 O O . TYR B 1 168 ? -3.412 -7.367 1.443 1 98.56 168 TYR B O 1
ATOM 3829 N N . ASP B 1 169 ? -5.105 -8.586 0.631 1 98.12 169 ASP B N 1
ATOM 3830 C CA . ASP B 1 169 ? -5.738 -8.727 1.938 1 98.12 169 ASP B CA 1
ATOM 3831 C C . ASP B 1 169 ? -5.055 -9.812 2.766 1 98.12 169 ASP B C 1
ATOM 3833 O O . ASP B 1 169 ? -4.617 -10.828 2.225 1 98.12 169 ASP B O 1
ATOM 3837 N N . LEU B 1 170 ? -5 -9.641 4.098 1 97.69 170 LEU B N 1
ATOM 3838 C CA . LEU B 1 170 ? -4.324 -10.617 4.953 1 97.69 170 LEU B CA 1
ATOM 3839 C C . LEU B 1 170 ? -5.023 -11.969 4.891 1 97.69 170 LEU B C 1
ATOM 3841 O O . LEU B 1 170 ? -4.379 -13.008 5.035 1 97.69 170 LEU B O 1
ATOM 3845 N N . ARG B 1 171 ? -6.336 -12.039 4.684 1 97 171 ARG B N 1
ATOM 3846 C CA . ARG B 1 171 ? -7.102 -13.281 4.613 1 97 171 ARG B CA 1
ATOM 3847 C C . ARG B 1 171 ? -6.629 -14.156 3.461 1 97 171 ARG B C 1
ATOM 3849 O O . ARG B 1 171 ? -6.77 -15.383 3.504 1 97 171 ARG B O 1
ATOM 3856 N N . LEU B 1 172 ? -6.078 -13.477 2.357 1 98.38 172 LEU B N 1
ATOM 3857 C CA . LEU B 1 172 ? -5.52 -14.219 1.229 1 98.38 172 LEU B CA 1
ATOM 3858 C C . LEU B 1 172 ? -4.469 -15.211 1.7 1 98.38 172 LEU B C 1
ATOM 3860 O O . LEU B 1 172 ? -4.477 -16.375 1.287 1 98.38 172 LEU B O 1
ATOM 3864 N N . PHE B 1 173 ? -3.607 -14.766 2.582 1 98.19 173 PHE B N 1
ATOM 3865 C CA . PHE B 1 173 ? -2.477 -15.555 3.055 1 98.19 173 PHE B CA 1
ATOM 3866 C C . PHE B 1 173 ? -2.949 -16.688 3.945 1 98.19 173 PHE B C 1
ATOM 3868 O O . PHE B 1 173 ? -2.383 -17.781 3.914 1 98.19 173 PHE B O 1
ATOM 3875 N N . GLU B 1 174 ? -3.941 -16.469 4.672 1 95.62 174 GLU B N 1
ATOM 3876 C CA . GLU B 1 174 ? -4.508 -17.516 5.504 1 95.62 174 GLU B CA 1
ATOM 3877 C C . GLU B 1 174 ? -5.141 -18.609 4.648 1 95.62 174 GLU B C 1
ATOM 3879 O O . GLU B 1 174 ? -4.906 -19.797 4.879 1 95.62 174 GLU B O 1
ATOM 3884 N N . GLU B 1 175 ? -5.801 -18.203 3.68 1 96.69 175 GLU B N 1
ATOM 3885 C CA . GLU B 1 175 ? -6.562 -19.156 2.877 1 96.69 175 GLU B CA 1
ATOM 3886 C C . GLU B 1 175 ? -5.645 -19.984 1.98 1 96.69 175 GLU B C 1
ATOM 3888 O O . GLU B 1 175 ? -5.906 -21.156 1.73 1 96.69 175 GLU B O 1
ATOM 3893 N N . MET B 1 176 ? -4.605 -19.391 1.521 1 97.88 176 MET B N 1
ATOM 3894 C CA . MET B 1 176 ? -3.783 -20.125 0.554 1 97.88 176 MET B CA 1
ATOM 3895 C C . MET B 1 176 ? -2.975 -21.219 1.24 1 97.88 176 MET B C 1
ATOM 3897 O O . MET B 1 176 ? -2.459 -22.125 0.579 1 97.88 176 MET B O 1
ATOM 3901 N N . ARG B 1 177 ? -2.855 -21.219 2.525 1 97.19 177 ARG B N 1
ATOM 3902 C CA . ARG B 1 177 ? -2.029 -22.172 3.258 1 97.19 177 ARG B CA 1
ATOM 3903 C C . ARG B 1 177 ? -2.576 -23.594 3.117 1 97.19 177 ARG B C 1
ATOM 3905 O O . ARG B 1 177 ? -1.855 -24.562 3.34 1 97.19 177 ARG B O 1
ATOM 3912 N N . ASN B 1 178 ? -3.834 -23.703 2.748 1 94.62 178 ASN B N 1
ATOM 3913 C CA . ASN B 1 178 ? -4.453 -25.016 2.633 1 94.62 178 ASN B CA 1
ATOM 3914 C C . ASN B 1 178 ? -4.465 -25.516 1.188 1 94.62 178 ASN B C 1
ATOM 3916 O O . ASN B 1 178 ? -5.176 -26.453 0.855 1 94.62 178 ASN B O 1
ATOM 3920 N N . THR B 1 179 ? -3.68 -24.953 0.34 1 97.88 179 THR B N 1
ATOM 3921 C CA . THR B 1 179 ? -3.596 -25.344 -1.063 1 97.88 179 THR B CA 1
ATOM 3922 C C . THR B 1 179 ? -2.982 -26.734 -1.203 1 97.88 179 THR B C 1
ATOM 3924 O O . THR B 1 179 ? -1.854 -26.969 -0.763 1 97.88 179 THR B O 1
ATOM 3927 N N . LYS B 1 180 ? -3.705 -27.641 -1.819 1 97.56 180 LYS B N 1
ATOM 3928 C CA . LYS B 1 180 ? -3.203 -28.984 -2.051 1 97.56 180 LYS B CA 1
ATOM 3929 C C . LYS B 1 180 ? -2.422 -29.062 -3.359 1 97.56 180 LYS B C 1
ATOM 3931 O O . LYS B 1 180 ? -1.363 -29.688 -3.42 1 97.56 180 LYS B O 1
ATOM 3936 N N . LYS B 1 181 ? -2.982 -28.484 -4.402 1 98.12 181 LYS B N 1
ATOM 3937 C CA . LYS B 1 181 ? -2.295 -28.391 -5.688 1 98.12 181 LYS B CA 1
ATOM 3938 C C . LYS B 1 181 ? -2.18 -26.938 -6.145 1 98.12 181 LYS B C 1
ATOM 3940 O O . LYS B 1 181 ? -1.153 -26.297 -5.926 1 98.12 181 LYS B O 1
ATOM 3945 N N . VAL B 1 182 ? -3.32 -26.422 -6.676 1 98.75 182 VAL B N 1
ATOM 3946 C CA . VAL B 1 182 ? -3.387 -25.031 -7.109 1 98.75 182 VAL B CA 1
ATOM 3947 C C . VAL B 1 182 ? -4.688 -24.391 -6.621 1 98.75 182 VAL B C 1
ATOM 3949 O O . VAL B 1 182 ? -5.777 -24.844 -6.973 1 98.75 182 VAL B O 1
ATOM 3952 N N . SER B 1 183 ? -4.609 -23.422 -5.77 1 98.62 183 SER B N 1
ATOM 3953 C CA . SER B 1 183 ? -5.777 -22.656 -5.363 1 98.62 183 SER B CA 1
ATOM 3954 C C . SER B 1 183 ? -5.98 -21.438 -6.266 1 98.62 183 SER B C 1
ATOM 3956 O O . SER B 1 183 ? -5.016 -20.906 -6.824 1 98.62 183 SER B O 1
ATOM 3958 N N . VAL B 1 184 ? -7.246 -21.016 -6.418 1 98.44 184 VAL B N 1
ATOM 3959 C CA . VAL B 1 184 ? -7.559 -19.891 -7.285 1 98.44 184 VAL B CA 1
ATOM 3960 C C . VAL B 1 184 ? -8.422 -18.875 -6.527 1 98.44 184 VAL B C 1
ATOM 3962 O O . VAL B 1 184 ? -9.219 -19.266 -5.664 1 98.44 184 VAL B O 1
ATOM 3965 N N . PHE B 1 185 ? -8.242 -17.641 -6.828 1 98.06 185 PHE B N 1
ATOM 3966 C CA . PHE B 1 185 ? -8.891 -16.5 -6.188 1 98.06 185 PHE B CA 1
ATOM 3967 C C . PHE B 1 185 ? -9.422 -15.523 -7.227 1 98.06 185 PHE B C 1
ATOM 3969 O O . PHE B 1 185 ? -8.82 -15.344 -8.289 1 98.06 185 PHE B O 1
ATOM 3976 N N . PRO B 1 186 ? -10.562 -14.898 -6.934 1 96.94 186 PRO B N 1
ATOM 3977 C CA . PRO B 1 186 ? -10.922 -13.742 -7.75 1 96.94 186 PRO B CA 1
ATOM 3978 C C . PRO B 1 186 ? -9.93 -12.586 -7.605 1 96.94 186 PRO B C 1
ATOM 3980 O O . PRO B 1 186 ? -9.398 -12.359 -6.516 1 96.94 186 PRO B O 1
ATOM 3983 N N . VAL B 1 187 ? -9.672 -11.906 -8.664 1 96.5 187 VAL B N 1
ATOM 3984 C CA . VAL B 1 187 ? -8.773 -10.758 -8.641 1 96.5 187 VAL B CA 1
ATOM 3985 C C . VAL B 1 187 ? -9.547 -9.492 -9 1 96.5 187 VAL B C 1
ATOM 3987 O O . VAL B 1 187 ? -10.25 -9.453 -10.016 1 96.5 187 VAL B O 1
ATOM 3990 N N . GLY B 1 188 ? -9.422 -8.484 -8.117 1 95.06 188 GLY B N 1
ATOM 3991 C CA . GLY B 1 188 ? -10.109 -7.227 -8.375 1 95.06 188 GLY B CA 1
ATOM 3992 C C . GLY B 1 188 ? -9.344 -6.312 -9.312 1 95.06 188 GLY B C 1
ATOM 3993 O O . GLY B 1 188 ? -8.109 -6.309 -9.312 1 95.06 188 GLY B O 1
ATOM 3994 N N . LEU B 1 189 ? -10.094 -5.512 -10.141 1 91.25 189 LEU B N 1
ATOM 3995 C CA . LEU B 1 189 ? -9.602 -4.387 -10.93 1 91.25 189 LEU B CA 1
ATOM 3996 C C . LEU B 1 189 ? -8.664 -4.863 -12.031 1 91.25 189 LEU B C 1
ATOM 3998 O O . LEU B 1 189 ? -7.598 -4.273 -12.242 1 91.25 189 LEU B O 1
ATOM 4002 N N . VAL B 1 190 ? -8.984 -5.848 -12.578 1 81.38 190 VAL B N 1
ATOM 4003 C CA . VAL B 1 190 ? -8.109 -6.402 -13.609 1 81.38 190 VAL B CA 1
ATOM 4004 C C . VAL B 1 190 ? -8.898 -6.648 -14.891 1 81.38 190 VAL B C 1
ATOM 4006 O O . VAL B 1 190 ? -10.102 -6.93 -14.844 1 81.38 190 VAL B O 1
ATOM 4009 N N . GLY B 1 191 ? -8.18 -6.555 -16.047 1 70.31 191 GLY B N 1
ATOM 4010 C CA . GLY B 1 191 ? -8.758 -6.906 -17.328 1 70.31 191 GLY B CA 1
ATOM 4011 C C . GLY B 1 191 ? -9.945 -6.043 -17.703 1 70.31 191 GLY B C 1
ATOM 4012 O O . GLY B 1 191 ? -10.867 -6.504 -18.391 1 70.31 191 GLY B O 1
ATOM 4013 N N . GLY B 1 192 ? -9.891 -4.895 -17.125 1 76.69 192 GLY B N 1
ATOM 4014 C CA . GLY B 1 192 ? -11.008 -4.012 -17.422 1 76.69 192 GLY B CA 1
ATOM 4015 C C . GLY B 1 192 ? -12.258 -4.344 -16.641 1 76.69 192 GLY B C 1
ATOM 4016 O O . GLY B 1 192 ? -13.328 -3.787 -16.906 1 76.69 192 GLY B O 1
ATOM 4017 N N . LEU B 1 193 ? -12.141 -5.305 -15.742 1 82 193 LEU B N 1
ATOM 4018 C CA . LEU B 1 193 ? -13.258 -5.746 -14.906 1 82 193 LEU B CA 1
ATOM 4019 C C . LEU B 1 193 ? -13.062 -5.32 -13.461 1 82 193 LEU B C 1
ATOM 4021 O O . LEU B 1 193 ? -11.922 -5.191 -12.992 1 82 193 LEU B O 1
ATOM 4025 N N . MET B 1 194 ? -14.203 -5.168 -12.891 1 86.75 194 MET B N 1
ATOM 4026 C CA . MET B 1 194 ? -14.148 -4.984 -11.438 1 86.75 194 MET B CA 1
ATOM 4027 C C . MET B 1 194 ? -13.562 -6.223 -10.766 1 86.75 194 MET B C 1
ATOM 4029 O O . MET B 1 194 ? -12.836 -6.105 -9.773 1 86.75 194 MET B O 1
ATOM 4033 N N . VAL B 1 195 ? -13.953 -7.367 -11.383 1 91.12 195 VAL B N 1
ATOM 4034 C CA . VAL B 1 195 ? -13.453 -8.617 -10.82 1 91.12 195 VAL B CA 1
ATOM 4035 C C . VAL B 1 195 ? -13.297 -9.656 -11.922 1 91.12 195 VAL B C 1
ATOM 4037 O O . VAL B 1 195 ? -14.234 -9.898 -12.695 1 91.12 195 VAL B O 1
ATOM 4040 N N . GLU B 1 196 ? -12.18 -10.195 -12.086 1 91.06 196 GLU B N 1
ATOM 4041 C CA . GLU B 1 196 ? -11.945 -11.43 -12.836 1 91.06 196 GLU B CA 1
ATOM 4042 C C . GLU B 1 196 ? -11.93 -12.641 -11.914 1 91.06 196 GLU B C 1
ATOM 4044 O O . GLU B 1 196 ? -11.195 -12.664 -10.922 1 91.06 196 GLU B O 1
ATOM 4049 N N . LYS B 1 197 ? -12.805 -13.609 -12.25 1 93.94 197 LYS B N 1
ATOM 4050 C CA . LYS B 1 197 ? -12.945 -14.688 -11.281 1 93.94 197 LYS B CA 1
ATOM 4051 C C . LYS B 1 197 ? -13.281 -16.016 -11.969 1 93.94 197 LYS B C 1
ATOM 4053 O O . LYS B 1 197 ? -13.852 -16.016 -13.062 1 93.94 197 LYS B O 1
ATOM 4058 N N . PRO B 1 198 ? -12.898 -17.125 -11.281 1 95.12 198 PRO B N 1
ATOM 4059 C CA . PRO B 1 198 ? -13.43 -18.422 -11.688 1 95.12 198 PRO B CA 1
ATOM 4060 C C . PRO B 1 198 ? -14.93 -18.547 -11.461 1 95.12 198 PRO B C 1
ATOM 4062 O O . PRO B 1 198 ? -15.477 -17.922 -10.547 1 95.12 198 PRO B O 1
ATOM 4065 N N . LEU B 1 199 ? -15.562 -19.234 -12.336 1 95.81 199 LEU B N 1
ATOM 4066 C CA . LEU B 1 199 ? -16.969 -19.609 -12.164 1 95.81 199 LEU B CA 1
ATOM 4067 C C . LEU B 1 199 ? -17.078 -20.969 -11.477 1 95.81 199 LEU B C 1
ATOM 4069 O O . LEU B 1 199 ? -16.453 -21.938 -11.898 1 95.81 199 LEU B O 1
ATOM 4073 N N . ILE B 1 200 ? -17.859 -21.016 -10.422 1 97.06 200 ILE B N 1
ATOM 4074 C CA . ILE B 1 200 ? -17.891 -22.203 -9.57 1 97.06 200 ILE B CA 1
ATOM 4075 C C . ILE B 1 200 ? -19.266 -22.844 -9.617 1 97.06 200 ILE B C 1
ATOM 4077 O O . ILE B 1 200 ? -20.281 -22.141 -9.523 1 97.06 200 ILE B O 1
ATOM 4081 N N . GLU B 1 201 ? -19.281 -24.109 -9.828 1 95.38 201 GLU B N 1
ATOM 4082 C CA . GLU B 1 201 ? -20.469 -24.953 -9.672 1 95.38 201 GLU B CA 1
ATOM 4083 C C . GLU B 1 201 ? -20.156 -26.156 -8.797 1 95.38 201 GLU B C 1
ATOM 4085 O O . GLU B 1 201 ? -19.219 -26.922 -9.07 1 95.38 201 GLU B O 1
ATOM 4090 N N . ASN B 1 202 ? -20.906 -26.375 -7.715 1 94.75 202 ASN B N 1
ATOM 4091 C CA . ASN B 1 202 ? -20.734 -27.5 -6.793 1 94.75 202 ASN B CA 1
ATOM 4092 C C . ASN B 1 202 ? -19.312 -27.594 -6.277 1 94.75 202 ASN B C 1
ATOM 4094 O O . ASN B 1 202 ? -18.719 -28.672 -6.289 1 94.75 202 ASN B O 1
ATOM 4098 N N . GLY B 1 203 ? -18.688 -26.484 -6.07 1 94.5 203 GLY B N 1
ATOM 4099 C CA . GLY B 1 203 ? -17.375 -26.438 -5.449 1 94.5 203 GLY B CA 1
ATOM 4100 C C . GLY B 1 203 ? -16.25 -26.625 -6.441 1 94.5 203 GLY B C 1
ATOM 4101 O O . GLY B 1 203 ? -15.07 -26.641 -6.055 1 94.5 203 GLY B O 1
ATOM 4102 N N . LYS B 1 204 ? -16.625 -26.641 -7.688 1 95.94 204 LYS B N 1
ATOM 4103 C CA . LYS B 1 204 ? -15.609 -26.859 -8.711 1 95.94 204 LYS B CA 1
ATOM 4104 C C . LYS B 1 204 ? -15.578 -25.719 -9.719 1 95.94 204 LYS B C 1
ATOM 4106 O O . LYS B 1 204 ? -16.609 -25.094 -9.977 1 95.94 204 LYS B O 1
ATOM 4111 N N . VAL B 1 205 ? -14.375 -25.484 -10.227 1 96.88 205 VAL B N 1
ATOM 4112 C CA . VAL B 1 205 ? -14.234 -24.484 -11.273 1 96.88 205 VAL B CA 1
ATOM 4113 C C . VAL B 1 205 ? -14.758 -25.031 -12.594 1 96.88 205 VAL B C 1
ATOM 4115 O O . VAL B 1 205 ? -14.336 -26.094 -13.047 1 96.88 205 VAL B O 1
ATOM 4118 N N . ILE B 1 206 ? -15.672 -24.297 -13.242 1 94.75 206 ILE B N 1
ATOM 4119 C CA . ILE B 1 206 ? -16.234 -24.781 -14.5 1 94.75 206 ILE B CA 1
ATOM 4120 C C . ILE B 1 206 ? -15.859 -23.828 -15.633 1 94.75 206 ILE B C 1
ATOM 4122 O O . ILE B 1 206 ? -16.109 -24.125 -16.797 1 94.75 206 ILE B O 1
ATOM 4126 N N . GLY B 1 207 ? -15.336 -22.719 -15.289 1 94.5 207 GLY B N 1
ATOM 4127 C CA . GLY B 1 207 ? -14.953 -21.703 -16.25 1 94.5 207 GLY B CA 1
ATOM 4128 C C . GLY B 1 207 ? -14.492 -20.406 -15.609 1 94.5 207 GLY B C 1
ATOM 4129 O O . GLY B 1 207 ? -14.164 -20.391 -14.414 1 94.5 207 GLY B O 1
ATOM 4130 N N . PHE B 1 208 ? -14.375 -19.375 -16.469 1 93.88 208 PHE B N 1
ATOM 4131 C CA . PHE B 1 208 ? -13.93 -18.062 -16.016 1 93.88 208 PHE B CA 1
ATOM 4132 C C . PHE B 1 208 ? -14.734 -16.953 -16.688 1 93.88 208 PHE B C 1
ATOM 4134 O O . PHE B 1 208 ? -15.273 -17.156 -17.781 1 93.88 208 PHE B O 1
ATOM 4141 N N . ASN B 1 209 ? -14.828 -15.773 -16.062 1 91 209 ASN B N 1
ATOM 4142 C CA . ASN B 1 209 ? -15.516 -14.641 -16.656 1 91 209 ASN B CA 1
ATOM 4143 C C . ASN B 1 209 ? -14.547 -13.719 -17.391 1 91 209 ASN B C 1
ATOM 4145 O O . ASN B 1 209 ? -14.875 -12.562 -17.672 1 91 209 ASN B O 1
ATOM 4149 N N . SER B 1 210 ? -13.43 -14.164 -17.688 1 84.88 210 SER B N 1
ATOM 4150 C CA . SER B 1 210 ? -12.383 -13.352 -18.297 1 84.88 210 SER B CA 1
ATOM 4151 C C . SER B 1 210 ? -12.812 -12.82 -19.656 1 84.88 210 SER B C 1
ATOM 4153 O O . SER B 1 210 ? -13.43 -13.539 -20.453 1 84.88 210 SER B O 1
ATOM 4155 N N . ILE B 1 211 ? -12.477 -11.57 -19.844 1 80.38 211 ILE B N 1
ATOM 4156 C CA . ILE B 1 211 ? -12.781 -10.93 -21.125 1 80.38 211 ILE B CA 1
ATOM 4157 C C . ILE B 1 211 ? -11.547 -10.969 -22.016 1 80.38 211 ILE B C 1
ATOM 4159 O O . ILE B 1 211 ? -11.672 -11.055 -23.25 1 80.38 211 ILE B O 1
ATOM 4163 N N . TRP B 1 212 ? -10.477 -11.023 -21.391 1 72.62 212 TRP B N 1
ATOM 4164 C CA . TRP B 1 212 ? -9.227 -11.008 -22.156 1 72.62 212 TRP B CA 1
ATOM 4165 C C . TRP B 1 212 ? -8.812 -12.414 -22.562 1 72.62 212 TRP B C 1
ATOM 4167 O O . TRP B 1 212 ? -8.516 -13.25 -21.719 1 72.62 212 TRP B O 1
ATOM 4177 N N . LYS B 1 213 ? -8.75 -12.719 -23.781 1 75.12 213 LYS B N 1
ATOM 4178 C CA . LYS B 1 213 ? -8.383 -14.008 -24.359 1 75.12 213 LYS B CA 1
ATOM 4179 C C . LYS B 1 213 ? -9.047 -15.156 -23.609 1 75.12 213 LYS B C 1
ATOM 4181 O O . LYS B 1 213 ? -8.359 -16 -23.047 1 75.12 213 LYS B O 1
ATOM 4186 N N . PRO B 1 214 ? -10.289 -15.273 -23.641 1 77.44 214 PRO B N 1
ATOM 4187 C CA . PRO B 1 214 ? -11.039 -16.219 -22.828 1 77.44 214 PRO B CA 1
ATOM 4188 C C . PRO B 1 214 ? -10.852 -17.672 -23.266 1 77.44 214 PRO B C 1
ATOM 4190 O O . PRO B 1 214 ? -11.219 -18.594 -22.547 1 77.44 214 PRO B O 1
ATOM 4193 N N . LYS B 1 215 ? -10.172 -17.891 -24.344 1 82.06 215 LYS B N 1
ATOM 4194 C CA . LYS B 1 215 ? -10.047 -19.25 -24.859 1 82.06 215 LYS B CA 1
ATOM 4195 C C . LYS B 1 215 ? -8.828 -19.969 -24.281 1 82.06 215 LYS B C 1
ATOM 4197 O O . LYS B 1 215 ? -8.633 -21.156 -24.5 1 82.06 215 LYS B O 1
ATOM 4202 N N . ARG B 1 216 ? -8.117 -19.203 -23.5 1 87.31 216 ARG B N 1
ATOM 4203 C CA . ARG B 1 216 ? -6.996 -19.828 -22.797 1 87.31 216 ARG B CA 1
ATOM 4204 C C . ARG B 1 216 ? -7.484 -20.875 -21.812 1 87.31 216 ARG B C 1
ATOM 4206 O O . ARG B 1 216 ? -8.555 -20.734 -21.219 1 87.31 216 ARG B O 1
ATOM 4213 N N . LYS B 1 217 ? -6.621 -21.859 -21.656 1 90.44 217 LYS B N 1
ATOM 4214 C CA . LYS B 1 217 ? -6.992 -22.938 -20.766 1 90.44 217 LYS B CA 1
ATOM 4215 C C . LYS B 1 217 ? -7.184 -22.438 -19.344 1 90.44 217 LYS B C 1
ATOM 4217 O O . LYS B 1 217 ? -8.109 -22.844 -18.641 1 90.44 217 LYS B O 1
ATOM 4222 N N . PHE B 1 218 ? -6.281 -21.609 -18.891 1 94.25 218 PHE B N 1
ATOM 4223 C CA . PHE B 1 218 ? -6.344 -21.031 -17.547 1 94.25 218 PHE B CA 1
ATOM 4224 C C . PHE B 1 218 ? -6.32 -19.5 -17.625 1 94.25 218 PHE B C 1
ATOM 4226 O O . PHE B 1 218 ? -5.293 -18.875 -17.359 1 94.25 218 PHE B O 1
ATOM 4233 N N . PRO B 1 219 ? -7.461 -18.828 -17.938 1 92.38 219 PRO B N 1
ATOM 4234 C CA . PRO B 1 219 ? -7.5 -17.375 -18.016 1 92.38 219 PRO B CA 1
ATOM 4235 C C . PRO B 1 219 ? -7.523 -16.719 -16.625 1 92.38 219 PRO B C 1
ATOM 4237 O O . PRO B 1 219 ? -8.523 -16.109 -16.25 1 92.38 219 PRO B O 1
ATOM 4240 N N . ILE B 1 220 ? -6.465 -16.875 -15.922 1 93 220 ILE B N 1
ATOM 4241 C CA . ILE B 1 220 ? -6.293 -16.406 -14.547 1 93 220 ILE B CA 1
ATOM 4242 C C . ILE B 1 220 ? -5.184 -15.367 -14.492 1 93 220 ILE B C 1
ATOM 4244 O O . ILE B 1 220 ? -4.172 -15.484 -15.18 1 93 220 ILE B O 1
ATOM 4248 N N . ASP B 1 221 ? -5.387 -14.383 -13.719 1 92.5 221 ASP B N 1
ATOM 4249 C CA . ASP B 1 221 ? -4.34 -13.398 -13.469 1 92.5 221 ASP B CA 1
ATOM 4250 C C . ASP B 1 221 ? -3.213 -13.992 -12.633 1 92.5 221 ASP B C 1
ATOM 4252 O O . ASP B 1 221 ? -3.439 -14.906 -11.836 1 92.5 221 ASP B O 1
ATOM 4256 N N . MET B 1 222 ? -2.053 -13.422 -12.773 1 94.62 222 MET B N 1
ATOM 4257 C CA . MET B 1 222 ? -0.875 -13.914 -12.062 1 94.62 222 MET B CA 1
ATOM 4258 C C . MET B 1 222 ? -1.115 -13.938 -10.562 1 94.62 222 MET B C 1
ATOM 4260 O O . MET B 1 222 ? -0.661 -14.844 -9.867 1 94.62 222 MET B O 1
ATOM 4264 N N . SER B 1 223 ? -1.819 -12.984 -10.055 1 96.19 223 SER B N 1
ATOM 4265 C CA . SER B 1 223 ? -2.066 -12.891 -8.617 1 96.19 223 SER B CA 1
ATOM 4266 C C . SER B 1 223 ? -3.297 -13.703 -8.211 1 96.19 223 SER B C 1
ATOM 4268 O O . SER B 1 223 ? -3.727 -13.656 -7.062 1 96.19 223 SER B O 1
ATOM 4270 N N . GLY B 1 224 ? -3.811 -14.453 -9.133 1 97.44 224 GLY B N 1
ATOM 4271 C CA . GLY B 1 224 ? -5.07 -15.133 -8.891 1 97.44 224 GLY B CA 1
ATOM 4272 C C . GLY B 1 224 ? -4.895 -16.594 -8.516 1 97.44 224 GLY B C 1
ATOM 4273 O O . GLY B 1 224 ? -5.871 -17.344 -8.461 1 97.44 224 GLY B O 1
ATOM 4274 N N . PHE B 1 225 ? -3.672 -17.062 -8.352 1 98.44 225 PHE B N 1
ATOM 4275 C CA . PHE B 1 225 ? -3.523 -18.469 -7.988 1 98.44 225 PHE B CA 1
ATOM 4276 C C . PHE B 1 225 ? -2.305 -18.672 -7.094 1 98.44 225 PHE B C 1
ATOM 4278 O O . PHE B 1 225 ? -1.389 -17.844 -7.09 1 98.44 225 PHE B O 1
ATOM 4285 N N . ALA B 1 226 ? -2.312 -19.672 -6.297 1 98.81 226 ALA B N 1
ATOM 4286 C CA . ALA B 1 226 ? -1.217 -20.156 -5.457 1 98.81 226 ALA B CA 1
ATOM 4287 C C . ALA B 1 226 ? -0.923 -21.625 -5.73 1 98.81 226 ALA B C 1
ATOM 4289 O O . ALA B 1 226 ? -1.818 -22.375 -6.117 1 98.81 226 ALA B O 1
ATOM 4290 N N . ILE B 1 227 ? 0.309 -22.047 -5.539 1 98.75 227 ILE B N 1
ATOM 4291 C CA . ILE B 1 227 ? 0.743 -23.391 -5.93 1 98.75 227 ILE B CA 1
ATOM 4292 C C . ILE B 1 227 ? 1.392 -24.094 -4.742 1 98.75 227 ILE B C 1
ATOM 4294 O O . ILE B 1 227 ? 2.232 -23.5 -4.051 1 98.75 227 ILE B O 1
ATOM 4298 N N . ASN B 1 228 ? 0.998 -25.281 -4.527 1 98.38 228 ASN B N 1
ATOM 4299 C CA . ASN B 1 228 ? 1.732 -26.109 -3.58 1 98.38 228 ASN B CA 1
ATOM 4300 C C . ASN B 1 228 ? 3.182 -26.312 -4.016 1 98.38 228 ASN B C 1
ATOM 4302 O O . ASN B 1 228 ? 3.445 -26.719 -5.148 1 98.38 228 ASN B O 1
ATOM 4306 N N . SER B 1 229 ? 4.121 -26.047 -3.121 1 97.62 229 SER B N 1
ATOM 4307 C CA . SER B 1 229 ? 5.535 -26.078 -3.48 1 97.62 229 SER B CA 1
ATOM 4308 C C . SER B 1 229 ? 5.969 -27.484 -3.906 1 97.62 229 SER B C 1
ATOM 4310 O O . SER B 1 229 ? 6.91 -27.641 -4.684 1 97.62 229 SER B O 1
ATOM 4312 N N . GLN B 1 230 ? 5.305 -28.484 -3.441 1 96.75 230 GLN B N 1
ATOM 4313 C CA . GLN B 1 230 ? 5.629 -29.844 -3.838 1 96.75 230 GLN B CA 1
ATOM 4314 C C . GLN B 1 230 ? 5.449 -30.047 -5.34 1 96.75 230 GLN B C 1
ATOM 4316 O O . GLN B 1 230 ? 6.223 -30.766 -5.977 1 96.75 230 GLN B O 1
ATOM 4321 N N . LEU B 1 231 ? 4.414 -29.438 -5.875 1 97 231 LEU B N 1
ATOM 4322 C CA . LEU B 1 231 ? 4.191 -29.516 -7.316 1 97 231 LEU B CA 1
ATOM 4323 C C . LEU B 1 231 ? 5.363 -28.906 -8.078 1 97 231 LEU B C 1
ATOM 4325 O O . LEU B 1 231 ? 5.762 -29.406 -9.125 1 97 231 LEU B O 1
ATOM 4329 N N . ILE B 1 232 ? 5.875 -27.812 -7.555 1 97.06 232 ILE B N 1
ATOM 4330 C CA . ILE B 1 232 ? 7.008 -27.125 -8.156 1 97.06 232 ILE B CA 1
ATOM 4331 C C . ILE B 1 232 ? 8.234 -28.031 -8.148 1 97.06 232 ILE B C 1
ATOM 4333 O O . ILE B 1 232 ? 8.961 -28.109 -9.141 1 97.06 232 ILE B O 1
ATOM 4337 N N . HIS B 1 233 ? 8.406 -28.75 -7.098 1 96.56 233 HIS B N 1
ATOM 4338 C CA . HIS B 1 233 ? 9.539 -29.656 -6.973 1 96.56 233 HIS B CA 1
ATOM 4339 C C . HIS B 1 233 ? 9.352 -30.891 -7.855 1 96.56 233 HIS B C 1
ATOM 4341 O O . HIS B 1 233 ? 10.312 -31.375 -8.461 1 96.56 233 HIS B O 1
ATOM 4347 N N . ASP B 1 234 ? 8.203 -31.391 -7.891 1 96.25 234 ASP B N 1
ATOM 4348 C CA . ASP B 1 234 ? 7.918 -32.594 -8.672 1 96.25 234 ASP B CA 1
ATOM 4349 C C . ASP B 1 234 ? 8.078 -32.312 -10.164 1 96.25 234 ASP B C 1
ATOM 4351 O O . ASP B 1 234 ? 8.523 -33.188 -10.914 1 96.25 234 ASP B O 1
ATOM 4355 N N . LYS B 1 235 ? 7.637 -31.141 -10.547 1 96.81 235 LYS B N 1
ATOM 4356 C CA . LYS B 1 235 ? 7.73 -30.75 -11.953 1 96.81 235 LYS B CA 1
ATOM 4357 C C . LYS B 1 235 ? 8.93 -29.844 -12.195 1 96.81 235 LYS B C 1
ATOM 4359 O O . LYS B 1 235 ? 8.766 -28.656 -12.469 1 96.81 235 LYS B O 1
ATOM 4364 N N . HIS B 1 236 ? 10.047 -30.375 -12.297 1 93.88 236 HIS B N 1
ATOM 4365 C CA . HIS B 1 236 ? 11.32 -29.672 -12.25 1 93.88 236 HIS B CA 1
ATOM 4366 C C . HIS B 1 236 ? 11.516 -28.812 -13.5 1 93.88 236 HIS B C 1
ATOM 4368 O O . HIS B 1 236 ? 12.328 -27.891 -13.5 1 93.88 236 HIS B O 1
ATOM 4374 N N . ASP B 1 237 ? 10.75 -29.062 -14.539 1 95.62 237 ASP B N 1
ATOM 4375 C CA . ASP B 1 237 ? 10.938 -28.359 -15.805 1 95.62 237 ASP B CA 1
ATOM 4376 C C . ASP B 1 237 ? 9.867 -27.281 -16 1 95.62 237 ASP B C 1
ATOM 4378 O O . ASP B 1 237 ? 9.82 -26.641 -17.047 1 95.62 237 ASP B O 1
ATOM 4382 N N . ALA B 1 238 ? 9.023 -27.094 -14.992 1 97.5 238 ALA B N 1
ATOM 4383 C CA . ALA B 1 238 ? 7.957 -26.109 -15.125 1 97.5 238 ALA B CA 1
ATOM 4384 C C . ALA B 1 238 ? 8.484 -24.688 -14.898 1 97.5 238 ALA B C 1
ATOM 4386 O O . ALA B 1 238 ? 8.945 -24.359 -13.797 1 97.5 238 ALA B O 1
ATOM 4387 N N . TYR B 1 239 ? 8.523 -23.875 -15.938 1 98.19 239 TYR B N 1
ATOM 4388 C CA . TYR B 1 239 ? 8.969 -22.484 -15.898 1 98.19 239 TYR B CA 1
ATOM 4389 C C . TYR B 1 239 ? 8.078 -21.609 -16.766 1 98.19 239 TYR B C 1
ATOM 4391 O O . TYR B 1 239 ? 7.285 -22.109 -17.562 1 98.19 239 TYR B O 1
ATOM 4399 N N . PHE B 1 240 ? 8.133 -20.281 -16.531 1 97.75 240 PHE B N 1
ATOM 4400 C CA . PHE B 1 240 ? 7.57 -19.328 -17.469 1 97.75 240 PHE B CA 1
ATOM 4401 C C . PHE B 1 240 ? 8.391 -19.281 -18.766 1 97.75 240 PHE B C 1
ATOM 4403 O O . PHE B 1 240 ? 9.539 -19.719 -18.781 1 97.75 240 PHE B O 1
ATOM 4410 N N . SER B 1 241 ? 7.781 -18.781 -19.828 1 95.69 241 SER B N 1
ATOM 4411 C CA . SER B 1 241 ? 8.461 -18.75 -21.125 1 95.69 241 SER B CA 1
ATOM 4412 C C . SER B 1 241 ? 8.383 -17.359 -21.75 1 95.69 241 SER B C 1
ATOM 4414 O O . SER B 1 241 ? 7.312 -16.766 -21.828 1 95.69 241 SER B O 1
ATOM 4416 N N . PRO B 1 242 ? 9.523 -16.844 -22.156 1 92.5 242 PRO B N 1
ATOM 4417 C CA . PRO B 1 242 ? 9.484 -15.547 -22.828 1 92.5 242 PRO B CA 1
ATOM 4418 C C . PRO B 1 242 ? 8.883 -15.633 -24.234 1 92.5 242 PRO B C 1
ATOM 4420 O O . PRO B 1 242 ? 8.688 -14.609 -24.891 1 92.5 242 PRO B O 1
ATOM 4423 N N . TYR B 1 243 ? 8.516 -16.812 -24.703 1 91.38 243 TYR B N 1
ATOM 4424 C CA . TYR B 1 243 ? 8.133 -17 -26.094 1 91.38 243 TYR B CA 1
ATOM 4425 C C . TYR B 1 243 ? 6.629 -17.203 -26.234 1 91.38 243 TYR B C 1
ATOM 4427 O O . TYR B 1 243 ? 6.121 -17.438 -27.328 1 91.38 243 TYR B O 1
ATOM 4435 N N . VAL B 1 244 ? 5.953 -17.109 -25.188 1 90.81 244 VAL B N 1
ATOM 4436 C CA . VAL B 1 244 ? 4.504 -17.25 -25.281 1 90.81 244 VAL B CA 1
ATOM 4437 C C . VAL B 1 244 ? 3.863 -15.875 -25.5 1 90.81 244 VAL B C 1
ATOM 4439 O O . VAL B 1 244 ? 4.43 -14.852 -25.109 1 90.81 244 VAL B O 1
ATOM 4442 N N . PRO B 1 245 ? 2.695 -15.922 -26.109 1 85.69 245 PRO B N 1
ATOM 4443 C CA . PRO B 1 245 ? 2.018 -14.641 -26.328 1 85.69 245 PRO B CA 1
ATOM 4444 C C . PRO B 1 245 ? 1.639 -13.938 -25.031 1 85.69 245 PRO B C 1
ATOM 4446 O O . PRO B 1 245 ? 1.589 -14.57 -23.969 1 85.69 245 PRO B O 1
ATOM 4449 N N . ARG B 1 246 ? 1.374 -12.672 -25.141 1 80.44 246 ARG B N 1
ATOM 4450 C CA . ARG B 1 246 ? 0.927 -11.891 -24 1 80.44 246 ARG B CA 1
ATOM 4451 C C . ARG B 1 246 ? -0.296 -12.516 -23.344 1 80.44 246 ARG B C 1
ATOM 4453 O O . ARG B 1 246 ? -1.216 -12.961 -24.031 1 80.44 246 ARG B O 1
ATOM 4460 N N . GLY B 1 247 ? -0.263 -12.617 -22.062 1 81.75 247 GLY B N 1
ATOM 4461 C CA . GLY B 1 247 ? -1.409 -13.141 -21.328 1 81.75 247 GLY B CA 1
ATOM 4462 C C . GLY B 1 247 ? -1.367 -14.641 -21.156 1 81.75 247 GLY B C 1
ATOM 4463 O O . GLY B 1 247 ? -2.209 -15.211 -20.453 1 81.75 247 GLY B O 1
ATOM 4464 N N . TYR B 1 248 ? -0.36 -15.258 -21.672 1 90.62 248 TYR B N 1
ATOM 4465 C CA . TYR B 1 248 ? -0.345 -16.719 -21.672 1 90.62 248 TYR B CA 1
ATOM 4466 C C . TYR B 1 248 ? 0.65 -17.25 -20.641 1 90.62 248 TYR B C 1
ATOM 4468 O O . TYR B 1 248 ? 0.824 -18.469 -20.516 1 90.62 248 TYR B O 1
ATOM 4476 N N . GLN B 1 249 ? 1.288 -16.391 -19.922 1 93.81 249 GLN B N 1
ATOM 4477 C CA . GLN B 1 249 ? 2.277 -16.859 -18.953 1 93.81 249 GLN B CA 1
ATOM 4478 C C . GLN B 1 249 ? 1.649 -17.797 -17.922 1 93.81 249 GLN B C 1
ATOM 4480 O O . GLN B 1 249 ? 2.186 -18.859 -17.641 1 93.81 249 GLN B O 1
ATOM 4485 N N . GLU B 1 250 ? 0.47 -17.375 -17.422 1 94.56 250 GLU B N 1
ATOM 4486 C CA . GLU B 1 250 ? -0.21 -18.141 -16.391 1 94.56 250 GLU B CA 1
ATOM 4487 C C . GLU B 1 250 ? -0.646 -19.5 -16.906 1 94.56 250 GLU B C 1
ATOM 4489 O O . GLU B 1 250 ? -0.405 -20.531 -16.266 1 94.56 250 GLU B O 1
ATOM 4494 N N . THR B 1 251 ? -1.235 -19.484 -18.125 1 95.38 251 THR B N 1
ATOM 4495 C CA . THR B 1 251 ? -1.658 -20.734 -18.75 1 95.38 251 THR B CA 1
ATOM 4496 C C . THR B 1 251 ? -0.456 -21.625 -19.031 1 95.38 251 THR B C 1
ATOM 4498 O O . THR B 1 251 ? -0.512 -22.844 -18.797 1 95.38 251 THR B O 1
ATOM 4501 N N . HIS B 1 252 ? 0.604 -21.078 -19.5 1 96.38 252 HIS B N 1
ATOM 4502 C CA . HIS B 1 252 ? 1.803 -21.844 -19.812 1 96.38 252 HIS B CA 1
ATOM 4503 C C . HIS B 1 252 ? 2.352 -22.531 -18.578 1 96.38 252 HIS B C 1
ATOM 4505 O O . HIS B 1 252 ? 2.672 -23.719 -18.609 1 96.38 252 HIS B O 1
ATOM 4511 N N . LEU B 1 253 ? 2.465 -21.828 -17.484 1 97.94 253 LEU B N 1
ATOM 4512 C CA . LEU B 1 253 ? 2.99 -22.406 -16.25 1 97.94 253 LEU B CA 1
ATOM 4513 C C . LEU B 1 253 ? 2.051 -23.469 -15.719 1 97.94 253 LEU B C 1
ATOM 4515 O O . LEU B 1 253 ? 2.48 -24.594 -15.422 1 97.94 253 LEU B O 1
ATOM 4519 N N . LEU B 1 254 ? 0.745 -23.172 -15.586 1 98.06 254 LEU B N 1
ATOM 4520 C CA . LEU B 1 254 ? -0.222 -24.047 -14.922 1 98.06 254 LEU B CA 1
ATOM 4521 C C . LEU B 1 254 ? -0.427 -25.328 -15.711 1 98.06 254 LEU B C 1
ATOM 4523 O O . LEU B 1 254 ? -0.655 -26.391 -15.133 1 98.06 254 LEU B O 1
ATOM 4527 N N . THR B 1 255 ? -0.316 -25.266 -17.062 1 97.44 255 THR B N 1
ATOM 4528 C CA . THR B 1 255 ? -0.477 -26.453 -17.875 1 97.44 255 THR B CA 1
ATOM 4529 C C . THR B 1 255 ? 0.634 -27.469 -17.594 1 97.44 255 THR B C 1
ATOM 4531 O O . THR B 1 255 ? 0.467 -28.656 -17.828 1 97.44 255 THR B O 1
ATOM 4534 N N . GLN B 1 256 ? 1.719 -26.984 -17.125 1 97.88 256 GLN B N 1
ATOM 4535 C CA . GLN B 1 256 ? 2.836 -27.859 -16.781 1 97.88 256 GLN B CA 1
ATOM 4536 C C . GLN B 1 256 ? 2.639 -28.484 -15.414 1 97.88 256 GLN B C 1
ATOM 4538 O O . GLN B 1 256 ? 3.311 -29.453 -15.07 1 97.88 256 GLN B O 1
ATOM 4543 N N . LEU B 1 257 ? 1.746 -27.938 -14.602 1 97.94 257 LEU B N 1
ATOM 4544 C CA . LEU B 1 257 ? 1.648 -28.312 -13.195 1 97.94 257 LEU B CA 1
ATOM 4545 C C . LEU B 1 257 ? 0.399 -29.156 -12.945 1 97.94 257 LEU B C 1
ATOM 4547 O O . LEU B 1 257 ? 0.405 -30.047 -12.102 1 97.94 257 LEU B O 1
ATOM 4551 N N . ILE B 1 258 ? -0.657 -28.844 -13.656 1 97.56 258 ILE B N 1
ATOM 4552 C CA . ILE B 1 258 ? -1.911 -29.562 -13.453 1 97.56 258 ILE B CA 1
ATOM 4553 C C . ILE B 1 258 ? -2.514 -29.922 -14.812 1 97.56 258 ILE B C 1
ATOM 4555 O O . ILE B 1 258 ? -2.146 -29.344 -15.836 1 97.56 258 ILE B O 1
ATOM 4559 N N . HIS B 1 259 ? -3.531 -30.797 -14.766 1 95.44 259 HIS B N 1
ATOM 4560 C CA . HIS B 1 259 ? -4.023 -31.375 -16.016 1 95.44 259 HIS B CA 1
ATOM 4561 C C . HIS B 1 259 ? -5.27 -30.641 -16.5 1 95.44 259 HIS B C 1
ATOM 4563 O O . HIS B 1 259 ? -5.531 -30.594 -17.703 1 95.44 259 HIS B O 1
ATOM 4569 N N . SER B 1 260 ? -6.062 -30.141 -15.578 1 95.38 260 SER B N 1
ATOM 4570 C CA . SER B 1 260 ? -7.336 -29.547 -15.969 1 95.38 260 SER B CA 1
ATOM 4571 C C . SER B 1 260 ? -7.805 -28.531 -14.938 1 95.38 260 SER B C 1
ATOM 4573 O O . SER B 1 260 ? -7.277 -28.469 -13.82 1 95.38 260 SER B O 1
ATOM 4575 N N . ILE B 1 261 ? -8.789 -27.766 -15.344 1 96.31 261 ILE B N 1
ATOM 4576 C CA . ILE B 1 261 ? -9.344 -26.734 -14.477 1 96.31 261 ILE B CA 1
ATOM 4577 C C . ILE B 1 261 ? -10.023 -27.391 -13.273 1 96.31 261 ILE B C 1
ATOM 4579 O O . ILE B 1 261 ? -10.234 -26.734 -12.242 1 96.31 261 ILE B O 1
ATOM 4583 N N . ASN B 1 262 ? -10.312 -28.688 -13.336 1 95.38 262 ASN B N 1
ATOM 4584 C CA . ASN B 1 262 ? -10.969 -29.422 -12.25 1 95.38 262 ASN B CA 1
ATOM 4585 C C . ASN B 1 262 ? -10.047 -29.578 -11.047 1 95.38 262 ASN B C 1
ATOM 4587 O O . ASN B 1 262 ? -10.5 -29.906 -9.953 1 95.38 262 ASN B O 1
ATOM 4591 N N . GLU B 1 263 ? -8.773 -29.391 -11.273 1 97.19 263 GLU B N 1
ATOM 4592 C CA . GLU B 1 263 ? -7.801 -29.547 -10.195 1 97.19 263 GLU B CA 1
ATOM 4593 C C . GLU B 1 263 ? -7.598 -28.25 -9.43 1 97.19 263 GLU B C 1
ATOM 4595 O O . GLU B 1 263 ? -6.914 -28.219 -8.398 1 97.19 263 GLU B O 1
ATOM 4600 N N . LEU B 1 264 ? -8.203 -27.172 -9.984 1 98.31 264 LEU B N 1
ATOM 4601 C CA . LEU B 1 264 ? -8.133 -25.891 -9.297 1 98.31 264 LEU B CA 1
ATOM 4602 C C . LEU B 1 264 ? -9.008 -25.891 -8.047 1 98.31 264 LEU B C 1
ATOM 4604 O O . LEU B 1 264 ? -10.102 -26.469 -8.047 1 98.31 264 LEU B O 1
ATOM 4608 N N . GLU B 1 265 ? -8.492 -25.297 -6.98 1 98.44 265 GLU B N 1
ATOM 4609 C CA . GLU B 1 265 ? -9.18 -25.234 -5.691 1 98.44 265 GLU B CA 1
ATOM 4610 C C . GLU B 1 265 ? -9.695 -23.828 -5.414 1 98.44 265 GLU B C 1
ATOM 4612 O O . GLU B 1 265 ? -8.945 -22.969 -4.969 1 98.44 265 GLU B O 1
ATOM 4617 N N . PRO B 1 266 ? -11.008 -23.578 -5.641 1 98.06 266 PRO B N 1
ATOM 4618 C CA . PRO B 1 266 ? -11.547 -22.234 -5.406 1 98.06 266 PRO B CA 1
ATOM 4619 C C . PRO B 1 266 ? -11.477 -21.812 -3.938 1 98.06 266 PRO B C 1
ATOM 4621 O O . PRO B 1 266 ? -11.805 -22.609 -3.053 1 98.06 266 PRO B O 1
ATOM 4624 N N . LYS B 1 267 ? -10.969 -20.688 -3.678 1 97.81 267 LYS B N 1
ATOM 4625 C CA . LYS B 1 267 ? -10.906 -20.078 -2.35 1 97.81 267 LYS B CA 1
ATOM 4626 C C . LYS B 1 267 ? -11.727 -18.797 -2.283 1 97.81 267 LYS B C 1
ATOM 4628 O O . LYS B 1 267 ? -12.578 -18.562 -3.146 1 97.81 267 LYS B O 1
ATOM 4633 N N . ALA B 1 268 ? -11.625 -18.062 -1.143 1 97.19 268 ALA B N 1
ATOM 4634 C CA . ALA B 1 268 ? -12.336 -16.797 -0.951 1 97.19 268 ALA B CA 1
ATOM 4635 C C . ALA B 1 268 ? -13.844 -17 -0.99 1 97.19 268 ALA B C 1
ATOM 4637 O O . ALA B 1 268 ? -14.555 -16.297 -1.706 1 97.19 268 ALA B O 1
ATOM 4638 N N . ASP B 1 269 ? -14.344 -17.984 -0.283 1 95.69 269 ASP B N 1
ATOM 4639 C CA . ASP B 1 269 ? -15.766 -18.297 -0.184 1 95.69 269 ASP B CA 1
ATOM 4640 C C . ASP B 1 269 ? -16.375 -18.578 -1.561 1 95.69 269 ASP B C 1
ATOM 4642 O O . ASP B 1 269 ? -17.312 -17.891 -1.984 1 95.69 269 ASP B O 1
ATOM 4646 N N . SER B 1 270 ? -15.766 -19.594 -2.262 1 95.12 270 SER B N 1
ATOM 4647 C CA . SER B 1 270 ? -16.188 -19.984 -3.602 1 95.12 270 SER B CA 1
ATOM 4648 C C . SER B 1 270 ? -16.062 -18.828 -4.586 1 95.12 270 SER B C 1
ATOM 4650 O O . SER B 1 270 ? -16.953 -18.609 -5.406 1 95.12 270 SER B O 1
ATOM 4652 N N . CYS B 1 271 ? -15.016 -18 -4.414 1 95.25 271 CYS B N 1
ATOM 4653 C CA . CYS B 1 271 ? -14.609 -16.938 -5.32 1 95.25 271 CYS B CA 1
ATOM 4654 C C . CYS B 1 271 ? -15.641 -15.805 -5.332 1 95.25 271 CYS B C 1
ATOM 4656 O O . CYS B 1 271 ? -15.867 -15.18 -6.367 1 95.25 271 CYS B O 1
ATOM 4658 N N . THR B 1 272 ? -16.281 -15.586 -4.168 1 94.25 272 THR B N 1
ATOM 4659 C CA . THR B 1 272 ? -17.234 -14.484 -4.051 1 94.25 272 THR B CA 1
ATOM 4660 C C . THR B 1 272 ? -16.578 -13.281 -3.361 1 94.25 272 THR B C 1
ATOM 4662 O O . THR B 1 272 ? -17.125 -12.18 -3.389 1 94.25 272 THR B O 1
ATOM 4665 N N . LYS B 1 273 ? -15.469 -13.539 -2.75 1 96.25 273 LYS B N 1
ATOM 4666 C CA . LYS B 1 273 ? -14.758 -12.469 -2.059 1 96.25 273 LYS B CA 1
ATOM 4667 C C . LYS B 1 273 ? -13.492 -12.078 -2.811 1 96.25 273 LYS B C 1
ATOM 4669 O O . LYS B 1 273 ? -12.789 -12.938 -3.348 1 96.25 273 LYS B O 1
ATOM 4674 N N . ILE B 1 274 ? -13.219 -10.828 -2.822 1 96.5 274 ILE B N 1
ATOM 4675 C CA . ILE B 1 274 ? -11.992 -10.32 -3.42 1 96.5 274 ILE B CA 1
ATOM 4676 C C . ILE B 1 274 ? -10.945 -10.094 -2.334 1 96.5 274 ILE B C 1
ATOM 4678 O O . ILE B 1 274 ? -11.172 -9.336 -1.391 1 96.5 274 ILE B O 1
ATOM 4682 N N . LEU B 1 275 ? -9.82 -10.797 -2.498 1 98.06 275 LEU B N 1
ATOM 4683 C CA . LEU B 1 275 ? -8.781 -10.703 -1.479 1 98.06 275 LEU B CA 1
ATOM 4684 C C . LEU B 1 275 ? -7.48 -10.18 -2.076 1 98.06 275 LEU B C 1
ATOM 4686 O O . LEU B 1 275 ? -6.488 -10.016 -1.363 1 98.06 275 LEU B O 1
ATOM 4690 N N . VAL B 1 276 ? -7.461 -9.969 -3.318 1 98.31 276 VAL B N 1
ATOM 4691 C CA . VAL B 1 276 ? -6.316 -9.383 -4.008 1 98.31 276 VAL B CA 1
ATOM 4692 C C . VAL B 1 276 ? -6.801 -8.477 -5.137 1 98.31 276 VAL B C 1
ATOM 4694 O O . VAL B 1 276 ? -7.789 -8.781 -5.809 1 98.31 276 VAL B O 1
ATOM 4697 N N . TRP B 1 277 ? -6.18 -7.289 -5.312 1 97.5 277 TRP B N 1
ATOM 4698 C CA . TRP B 1 277 ? -6.508 -6.32 -6.355 1 97.5 277 TRP B CA 1
ATOM 4699 C C . TRP B 1 277 ? -5.285 -6.02 -7.219 1 97.5 277 TRP B C 1
ATOM 4701 O O . TRP B 1 277 ? -4.18 -5.848 -6.703 1 97.5 277 TRP B O 1
ATOM 4711 N N . HIS B 1 278 ? -5.492 -6.023 -8.453 1 93.81 278 HIS B N 1
ATOM 4712 C CA . HIS B 1 278 ? -4.469 -5.582 -9.391 1 93.81 278 HIS B CA 1
ATOM 4713 C C . HIS B 1 278 ? -4.387 -4.059 -9.438 1 93.81 278 HIS B C 1
ATOM 4715 O O . HIS B 1 278 ? -4.887 -3.432 -10.375 1 93.81 278 HIS B O 1
ATOM 4721 N N . THR B 1 279 ? -3.717 -3.523 -8.5 1 92.88 279 THR B N 1
ATOM 4722 C CA . THR B 1 279 ? -3.523 -2.078 -8.453 1 92.88 279 THR B CA 1
ATOM 4723 C C . THR B 1 279 ? -2.207 -1.686 -9.117 1 92.88 279 THR B C 1
ATOM 4725 O O . THR B 1 279 ? -1.303 -2.512 -9.25 1 92.88 279 THR B O 1
ATOM 4728 N N . ARG B 1 280 ? -2.195 -0.478 -9.625 1 86.81 280 ARG B N 1
ATOM 4729 C CA . ARG B 1 280 ? -0.982 0.117 -10.172 1 86.81 280 ARG B CA 1
ATOM 4730 C C . ARG B 1 280 ? -0.799 1.548 -9.68 1 86.81 280 ARG B C 1
ATOM 4732 O O . ARG B 1 280 ? -1.766 2.309 -9.594 1 86.81 280 ARG B O 1
ATOM 4739 N N . THR B 1 281 ? 0.382 1.814 -9.273 1 84.38 281 THR B N 1
ATOM 4740 C CA . THR B 1 281 ? 0.675 3.193 -8.906 1 84.38 281 THR B CA 1
ATOM 4741 C C . THR B 1 281 ? 0.846 4.066 -10.141 1 84.38 281 THR B C 1
ATOM 4743 O O . THR B 1 281 ? 1.53 3.678 -11.094 1 84.38 281 THR B O 1
ATOM 4746 N N . GLU B 1 282 ? 0.169 5.172 -10.102 1 83.62 282 GLU B N 1
ATOM 4747 C CA . GLU B 1 282 ? 0.332 6.137 -11.188 1 83.62 282 GLU B CA 1
ATOM 4748 C C . GLU B 1 282 ? 1.778 6.609 -11.289 1 83.62 282 GLU B C 1
ATOM 4750 O O . GLU B 1 282 ? 2.414 6.91 -10.281 1 83.62 282 GLU B O 1
ATOM 4755 N N . MET B 1 283 ? 2.334 6.598 -12.539 1 77.25 283 MET B N 1
ATOM 4756 C CA . MET B 1 283 ? 3.674 7.148 -12.734 1 77.25 283 MET B CA 1
ATOM 4757 C C . MET B 1 283 ? 3.686 8.656 -12.508 1 77.25 283 MET B C 1
ATOM 4759 O O . MET B 1 283 ? 2.859 9.375 -13.062 1 77.25 283 MET B O 1
ATOM 4763 N N . PRO B 1 284 ? 4.594 9.07 -11.648 1 76.94 284 PRO B N 1
ATOM 4764 C CA . PRO B 1 284 ? 4.645 10.516 -11.414 1 76.94 284 PRO B CA 1
ATOM 4765 C C . PRO B 1 284 ? 5.098 11.305 -12.641 1 76.94 284 PRO B C 1
ATOM 4767 O O . PRO B 1 284 ? 5.941 10.828 -13.406 1 76.94 284 PRO B O 1
ATOM 4770 N N . LYS B 1 285 ? 4.406 12.367 -12.906 1 75.81 285 LYS B N 1
ATOM 4771 C CA . LYS B 1 285 ? 4.852 13.297 -13.945 1 75.81 285 LYS B CA 1
ATOM 4772 C C . LYS B 1 285 ? 5.98 14.188 -13.438 1 75.81 285 LYS B C 1
ATOM 4774 O O . LYS B 1 285 ? 5.734 15.25 -12.875 1 75.81 285 LYS B O 1
ATOM 4779 N N . LEU B 1 286 ? 7.199 13.797 -13.57 1 75 286 LEU B N 1
ATOM 4780 C CA . LEU B 1 286 ? 8.359 14.492 -13.016 1 75 286 LEU B CA 1
ATOM 4781 C C . LEU B 1 286 ? 8.906 15.5 -14.023 1 75 286 LEU B C 1
ATOM 4783 O O . LEU B 1 286 ? 8.977 15.219 -15.219 1 75 286 LEU B O 1
ATOM 4787 N N . LYS B 1 287 ? 8.891 16.766 -13.547 1 68.31 287 LYS B N 1
ATOM 4788 C CA . LYS B 1 287 ? 9.469 17.812 -14.383 1 68.31 287 LYS B CA 1
ATOM 4789 C C . LYS B 1 287 ? 10.984 17.719 -14.422 1 68.31 287 LYS B C 1
ATOM 4791 O O . LYS B 1 287 ? 11.617 17.344 -13.43 1 68.31 287 LYS B O 1
ATOM 4796 N N . LYS B 1 288 ? 11.531 17.547 -15.695 1 52.53 288 LYS B N 1
ATOM 4797 C CA . LYS B 1 288 ? 12.977 17.562 -15.883 1 52.53 288 LYS B CA 1
ATOM 4798 C C . LYS B 1 288 ? 13.586 18.844 -15.328 1 52.53 288 LYS B C 1
ATOM 4800 O O . LYS B 1 288 ? 13.164 19.938 -15.688 1 52.53 288 LYS B O 1
ATOM 4805 N N . ILE B 1 289 ? 14.086 18.719 -14.062 1 41.03 289 ILE B N 1
ATOM 4806 C CA . ILE B 1 289 ? 14.883 19.891 -13.719 1 41.03 289 ILE B CA 1
ATOM 4807 C C . ILE B 1 289 ? 16.141 19.938 -14.602 1 41.03 289 ILE B C 1
ATOM 4809 O O . ILE B 1 289 ? 16.781 18.906 -14.82 1 41.03 289 ILE B O 1
#

Organism: Dermatophagoides farinae (NCBI:txid6954)

Sequence (578 aa):
MKFTNFLQISILLLTLTFLNYFIVYQKCPAVTYDDKTVIHQLSKQNVNEKIFFITPTYSRPVQEAELTRLSHTLLLVSNLRWIIVEDSDQKTLLITQFLQRISKMKIFENFEYTHLNVETPKSFKTSRRDPNWLKPRGVWQRNEALRWLRENTTEKGIVYFGDDDNTYDLRLFEEMRNTKKVSVFPVGLVGGLMVEKPLIENGKVIGFNSIWKPKRKFPIDMSGFAINSQLIHDKHDAYFSPYVPRGYQETHLLTQLIHSINELEPKADSCTKILVWHTRTEMPKLKKIMKFTNFLQISILLLTLTFLNYFIVYQKCPAVTYDDKTVIHQLSKQNVNEKIFFITPTYSRPVQEAELTRLSHTLLLVSNLRWIIVEDSDQKTLLITQFLQRISKMKIFENFEYTHLNVETPKSFKTSRRDPNWLKPRGVWQRNEALRWLRENTTEKGIVYFGDDDNTYDLRLFEEMRNTKKVSVFPVGLVGGLMVEKPLIENGKVIGFNSIWKPKRKFPIDMSGFAINSQLIHDKHDAYFSPYVPRGYQETHLLTQLIHSINELEPKADSCTKILVWHTRTEMPKLKKI